Protein AF-A0A9P7Q502-F1 (afdb_monomer_lite)

Organism: NCBI:txid1294629

Radius of gyration: 31.99 Å; chains: 1; bounding box: 74×58×102 Å

pLDDT: mean 87.16, std 11.12, range [28.02, 97.69]

Sequence (499 aa):
MADTKPDGIRIARLQKIFWDFLQGRRSIKTEHEGNLFLESICAQESPSICVEKIIASPHGLENIQRGVRVNTSAHYISLHVIPFLSYVSHSDVKSLCEGTFLEKILFAVVEPSTLWKVMLQLYRHNGFINENSDATTFAWLCLEITLGSSQNLAAASSDIVASWDWLAFTKHPCQAIREIGHRIQKVIQIKSTGNSDLAGMNGPGGRHDNDFADYRQISVFPTSDEFASSQRSFYLTASEVHGSAPEDRSRCHLDNQFRLLREDMLSELREDVQNALGKKKSYRRVQRLGNIRPVGIESGDEKRSRACCLVADVGSGLEVLQNKNGGERKKYLMDNPRFLKHNSFGALYSGDEVIAFAYLFRDIDQIARYPFVQLQLTSEDGLSRVLEVFEQGTREVSFVLVDTPVFAYVPVLEQLKRIIELPLDTHLLNLALEKDITPNEEFVPSQDIQDVLDACKESIEESPSIQVGGSTYKLDEAQRDALVNALGSAVSLIQGPPG

Secondary structure (DSSP, 8-state):
-------HHHHHHHHHHHHHHHTTSS---SHHHHHHHHHHHHTSS-HHHHHHHHHHSTTHHHHHHHHHHS--SHHHIIIIIHHHHHHHTSHHHHHGGGGHHHHHHHHHHHSSTHHHHHHHHHHHTT--TTHHHHHHHHHHHHHHHHH--STTTHHHHHHHHHHHHHH-GGG-SSHHHHHHHHHHHHHHHHHHTT---HHHHHSSS-SSTT--SSGGGS-SSPPHHHHH--SPPP---HHHHHTS-HHHHHHHHHHHHHHHHHHHHHHHHHHHHHHHTTSS--SS---EEEEEEEEEEEEEETTEEEEEEEEEEEEES-HHHHTS-HHHHHHHHHH-TTTT-TTEEEEEEETTEEEEEEEEE--HHHHHHS--EEEEES-HHHHHHHHHHHHH--S-EEEEEE---HHHHHHHHHHHHH-SS-TTHHHHT---SSSS--GGGG----HHHHHHHHHHHH--SSS-EEEETTEEEE--HHHHHHHHHHHH-SS--------

Foldseek 3Di:
DDPDDPDVVVLVVLCVLQVCQLAVVDADPALVNLQSNLVSLLSDPDVQVSLVSLVPGPRSLVSLLCSLVNDQALVCCQPRVLSSLVSCLDPNNCVPPVNVSVVSSLLSNPPVVPNVVSLVVCLLVLNHPVRPSSLLSVLSSLLVLLVDPDPSSVVSVVVCVVCLVSNCQCVDPDLSSNQSNLLSVQSVVCVVVVNPDPCSSLAWTSRHPQTDNQLLSHDLDDALSRLPGPDDHDADDLVVLLPDDLVCSVVNVLSRVLSVLSVVLSVLQNVQLCVQVVVDPDPDHWQKFWQKAFDDWDQDDPVDGHAIWGKIATPDRVPVLPPDALVRQLVVCVVCCVVQPFQFKWFKDFVSGTLFIWGWHDDSNVCSNPNIIITRTSDPNSVVSVVVSNVVVPTMMMITGHPRPSVVRVVVSNVSSVDPDDPCSCPPSVPDPPDPDNQFPPDDADPVLVVVLVCLVPDPDQWDWDDDPPDIDTDHPLRSVQSSDVRSGSDDDDDDDDD

Structure (mmCIF, N/CA/C/O backbone):
data_AF-A0A9P7Q502-F1
#
_entry.id   AF-A0A9P7Q502-F1
#
loop_
_atom_site.group_PDB
_atom_site.id
_atom_site.type_symbol
_atom_site.label_atom_id
_atom_site.label_alt_id
_atom_site.label_comp_id
_atom_site.label_asym_id
_atom_site.label_entity_id
_atom_site.label_seq_id
_atom_site.pdbx_PDB_ins_code
_atom_site.Cartn_x
_atom_site.Cartn_y
_atom_site.Cartn_z
_atom_site.occupancy
_atom_site.B_iso_or_equiv
_atom_site.auth_seq_id
_atom_site.auth_comp_id
_atom_site.auth_asym_id
_atom_site.auth_atom_id
_atom_site.pdbx_PDB_model_num
ATOM 1 N N . MET A 1 1 ? 6.194 -20.754 -22.401 1.00 31.73 1 MET A N 1
ATOM 2 C CA . MET A 1 1 ? 7.066 -21.249 -23.491 1.00 31.73 1 MET A CA 1
ATOM 3 C C . MET A 1 1 ? 8.453 -21.448 -22.909 1.00 31.73 1 MET A C 1
ATOM 5 O O . MET A 1 1 ? 8.797 -20.714 -21.996 1.00 31.73 1 MET A O 1
ATOM 9 N N . ALA A 1 2 ? 9.161 -22.492 -23.338 1.00 28.02 2 ALA A N 1
ATOM 10 C CA . ALA A 1 2 ? 10.397 -22.960 -22.716 1.00 28.02 2 ALA A CA 1
ATOM 11 C C . ALA A 1 2 ? 11.464 -21.858 -22.626 1.00 28.02 2 ALA A C 1
ATOM 13 O O . ALA A 1 2 ? 11.830 -21.255 -23.630 1.00 28.02 2 ALA A O 1
ATOM 14 N N . ASP A 1 3 ? 11.942 -21.639 -21.406 1.00 33.53 3 ASP A N 1
ATOM 15 C CA . ASP A 1 3 ? 13.028 -20.739 -21.040 1.00 33.53 3 ASP A CA 1
ATOM 16 C C . ASP A 1 3 ? 14.354 -21.320 -21.562 1.00 33.53 3 ASP A C 1
ATOM 18 O O . ASP A 1 3 ? 15.022 -22.135 -20.918 1.00 33.53 3 ASP A O 1
ATOM 22 N N . THR A 1 4 ? 14.683 -21.018 -22.818 1.00 40.41 4 THR A N 1
ATOM 23 C CA . THR A 1 4 ? 15.958 -21.408 -23.421 1.00 40.41 4 THR A CA 1
ATOM 24 C C . THR A 1 4 ? 17.042 -20.480 -22.898 1.00 40.41 4 THR A C 1
ATOM 26 O O . THR A 1 4 ? 17.185 -19.360 -23.390 1.00 40.41 4 THR A O 1
ATOM 29 N N . LYS A 1 5 ? 17.836 -20.961 -21.933 1.00 44.50 5 LYS A N 1
ATOM 30 C CA . LYS A 1 5 ? 19.119 -20.337 -21.583 1.00 44.50 5 LYS A CA 1
ATOM 31 C C . LYS A 1 5 ? 19.885 -20.011 -22.875 1.00 44.50 5 LYS A C 1
ATOM 33 O O . LYS A 1 5 ? 20.051 -20.913 -23.702 1.00 44.50 5 LYS A O 1
ATOM 38 N N . PRO A 1 6 ? 20.332 -18.761 -23.078 1.00 52.41 6 PRO A N 1
ATOM 39 C CA . PRO A 1 6 ? 21.056 -18.408 -24.283 1.00 52.41 6 PRO A CA 1
ATOM 40 C C . PRO A 1 6 ? 22.346 -19.228 -24.380 1.00 52.41 6 PRO A C 1
ATOM 42 O O . PRO A 1 6 ? 23.104 -19.350 -23.421 1.00 52.41 6 PRO A O 1
ATOM 45 N N . ASP A 1 7 ? 22.567 -19.808 -25.557 1.00 68.75 7 ASP A N 1
ATOM 46 C CA . ASP A 1 7 ? 23.747 -20.594 -25.908 1.00 68.75 7 ASP A CA 1
ATOM 47 C C . ASP A 1 7 ? 25.029 -19.797 -25.587 1.00 68.75 7 ASP A C 1
ATOM 49 O O . ASP A 1 7 ? 25.171 -18.652 -26.028 1.00 68.75 7 ASP A O 1
ATOM 53 N N . GLY A 1 8 ? 25.964 -20.355 -24.809 1.00 75.81 8 GLY A N 1
ATOM 54 C CA . GLY A 1 8 ? 27.135 -19.618 -24.294 1.00 75.81 8 GLY A CA 1
ATOM 55 C C . GLY A 1 8 ? 28.005 -19.000 -25.399 1.00 75.81 8 GLY A C 1
ATOM 56 O O . GLY A 1 8 ? 28.643 -17.962 -25.211 1.00 75.81 8 GLY A O 1
ATOM 57 N N . ILE A 1 9 ? 27.950 -19.577 -26.603 1.00 82.44 9 ILE A N 1
ATOM 58 C CA . ILE A 1 9 ? 28.590 -19.052 -27.815 1.00 82.44 9 ILE A CA 1
ATOM 59 C C . ILE A 1 9 ? 27.945 -17.730 -28.265 1.00 82.44 9 ILE A C 1
ATOM 61 O O . ILE A 1 9 ? 28.647 -16.815 -28.705 1.00 82.44 9 ILE A O 1
ATOM 65 N N . ARG A 1 10 ? 26.616 -17.600 -28.163 1.00 87.31 10 ARG A N 1
ATOM 66 C CA . ARG A 1 10 ? 25.882 -16.371 -28.510 1.00 87.31 10 ARG A CA 1
ATOM 67 C C . ARG A 1 10 ? 26.218 -15.245 -27.538 1.00 87.31 10 ARG A C 1
ATOM 69 O O . ARG A 1 10 ? 26.483 -14.137 -27.992 1.00 87.31 10 ARG A O 1
ATOM 76 N N . ILE A 1 11 ? 26.283 -15.535 -26.240 1.00 86.88 11 ILE A N 1
ATOM 77 C CA . ILE A 1 11 ? 26.623 -14.542 -25.208 1.00 86.88 11 ILE A CA 1
ATOM 78 C C . ILE A 1 11 ? 28.037 -13.996 -25.437 1.00 86.88 11 ILE A C 1
ATOM 80 O O . ILE A 1 11 ? 28.222 -12.783 -25.509 1.00 86.88 11 ILE A O 1
ATOM 84 N N . ALA A 1 12 ? 29.022 -14.868 -25.675 1.00 88.50 12 ALA A N 1
ATOM 85 C CA . ALA A 1 12 ? 30.393 -14.442 -25.970 1.00 88.50 12 ALA A CA 1
ATOM 86 C C . ALA A 1 12 ? 30.482 -13.567 -27.240 1.00 88.50 12 ALA A C 1
ATOM 88 O O . ALA A 1 12 ? 31.236 -12.590 -27.288 1.00 88.50 12 ALA A O 1
ATOM 89 N N . ARG A 1 13 ? 29.685 -13.878 -28.274 1.00 92.19 13 ARG A N 1
ATOM 90 C CA . ARG A 1 13 ? 29.586 -13.049 -29.490 1.00 92.19 13 ARG A CA 1
ATOM 91 C C . ARG A 1 13 ? 28.978 -11.680 -29.195 1.00 92.19 13 ARG A C 1
ATOM 93 O O . ARG A 1 13 ? 29.534 -10.679 -29.643 1.00 92.19 13 ARG A O 1
ATOM 100 N N . LEU A 1 14 ? 27.883 -11.628 -28.440 1.00 93.06 14 LEU A N 1
ATOM 101 C CA . LEU A 1 14 ? 27.231 -10.378 -28.042 1.00 93.06 14 LEU A CA 1
ATOM 102 C C . LEU A 1 14 ? 28.147 -9.524 -27.162 1.00 93.06 14 LEU A C 1
ATOM 104 O O . LEU A 1 14 ? 28.244 -8.322 -27.377 1.00 93.06 14 LEU A O 1
ATOM 108 N N . GLN A 1 15 ? 28.923 -10.133 -26.267 1.00 93.44 15 GLN A N 1
ATOM 109 C CA . GLN A 1 15 ? 29.916 -9.419 -25.467 1.00 93.44 15 GLN A CA 1
ATOM 110 C C . GLN A 1 15 ? 31.007 -8.775 -26.334 1.00 93.44 15 GLN A C 1
ATOM 112 O O . GLN A 1 15 ? 31.379 -7.624 -26.109 1.00 93.44 15 GLN A O 1
ATOM 117 N N . LYS A 1 16 ? 31.498 -9.477 -27.364 1.00 94.00 16 LYS A N 1
ATOM 118 C CA . LYS A 1 16 ? 32.439 -8.888 -28.329 1.00 94.00 16 LYS A CA 1
ATOM 119 C C . LYS A 1 16 ? 31.808 -7.717 -29.089 1.00 94.00 16 LYS A C 1
ATOM 121 O O . LYS A 1 16 ? 32.448 -6.683 -29.247 1.00 94.00 16 LYS A O 1
ATOM 126 N N . ILE A 1 17 ? 30.562 -7.877 -29.538 1.00 94.25 17 ILE A N 1
ATOM 127 C CA . ILE A 1 17 ? 29.814 -6.837 -30.256 1.00 94.25 17 ILE A CA 1
ATOM 128 C C . ILE A 1 17 ? 29.640 -5.591 -29.380 1.00 94.25 17 ILE A C 1
ATOM 130 O O . ILE A 1 17 ? 29.911 -4.488 -29.850 1.00 94.25 17 ILE A O 1
ATOM 134 N N . PHE A 1 18 ? 29.273 -5.767 -28.110 1.00 95.56 18 PHE A N 1
ATOM 135 C CA . PHE A 1 18 ? 29.150 -4.685 -27.134 1.00 95.56 18 PHE A CA 1
ATOM 136 C C . PHE A 1 18 ? 30.443 -3.858 -27.048 1.00 95.56 18 PHE A C 1
ATOM 138 O O . PHE A 1 18 ? 30.418 -2.638 -27.218 1.00 95.56 18 PHE A O 1
ATOM 145 N N . TRP A 1 19 ? 31.596 -4.518 -26.889 1.00 95.19 19 TRP A N 1
ATOM 146 C CA . TRP A 1 19 ? 32.893 -3.835 -26.854 1.00 95.19 19 TRP A CA 1
ATOM 147 C C . TRP A 1 19 ? 33.268 -3.159 -28.174 1.00 95.19 19 TRP A C 1
ATOM 149 O O . TRP A 1 19 ? 33.820 -2.059 -28.149 1.00 95.19 19 TRP A O 1
ATOM 159 N N . ASP A 1 20 ? 32.962 -3.774 -29.319 1.00 95.38 20 ASP A N 1
ATOM 160 C CA . ASP A 1 20 ? 33.228 -3.175 -30.630 1.00 95.38 20 ASP A CA 1
ATOM 161 C C . ASP A 1 20 ? 32.465 -1.846 -30.807 1.00 95.38 20 ASP A C 1
ATOM 163 O O . ASP A 1 20 ? 33.023 -0.894 -31.356 1.00 95.38 20 ASP A O 1
ATOM 167 N N . PHE A 1 21 ? 31.226 -1.744 -30.310 1.00 95.50 21 PHE A N 1
ATOM 168 C CA . PHE A 1 21 ? 30.471 -0.484 -30.304 1.00 95.50 21 PHE A CA 1
ATOM 169 C C . PHE A 1 21 ? 31.040 0.536 -29.309 1.00 95.50 21 PHE A C 1
ATOM 171 O O . PHE A 1 21 ? 31.227 1.698 -29.673 1.00 95.50 21 PHE A O 1
ATOM 178 N N . LEU A 1 22 ? 31.375 0.125 -28.080 1.00 94.75 22 LEU A N 1
ATOM 179 C CA . LEU A 1 22 ? 31.943 1.038 -27.075 1.00 94.75 22 LEU A CA 1
ATOM 180 C C . LEU A 1 22 ? 33.316 1.599 -27.470 1.00 94.75 22 LEU A C 1
ATOM 182 O O . LEU A 1 22 ? 33.672 2.703 -27.064 1.00 94.75 22 LEU A O 1
ATOM 186 N N . GLN A 1 23 ? 34.095 0.861 -28.255 1.00 94.19 23 GLN A N 1
ATOM 187 C CA . GLN A 1 23 ? 35.401 1.305 -28.753 1.00 94.19 23 GLN A CA 1
ATOM 188 C C . GLN A 1 23 ? 35.310 2.062 -30.087 1.00 94.19 23 GLN A C 1
ATOM 190 O O . GLN A 1 23 ? 36.342 2.423 -30.645 1.00 94.19 23 GLN A O 1
ATOM 195 N N . GLY A 1 24 ? 34.103 2.262 -30.631 1.00 91.06 24 GLY A N 1
ATOM 196 C CA . GLY A 1 24 ? 33.899 2.944 -31.913 1.00 91.06 24 GLY A CA 1
ATOM 197 C C . GLY A 1 24 ? 34.338 2.138 -33.142 1.00 91.06 24 GLY A C 1
ATOM 198 O O . GLY A 1 24 ? 34.412 2.682 -34.240 1.00 91.06 24 GLY A O 1
ATOM 199 N N . ARG A 1 25 ? 34.615 0.832 -32.998 1.00 93.12 25 ARG A N 1
ATOM 200 C CA . ARG A 1 25 ? 34.918 -0.068 -34.131 1.00 93.12 25 ARG A CA 1
ATOM 201 C C . ARG A 1 25 ? 33.677 -0.364 -34.970 1.00 93.12 25 ARG A C 1
ATOM 203 O O . ARG A 1 25 ? 33.791 -0.717 -36.141 1.00 93.12 25 ARG A O 1
ATOM 210 N N . ARG A 1 26 ? 32.498 -0.244 -34.357 1.00 92.19 26 ARG A N 1
ATOM 211 C CA . ARG A 1 26 ? 31.181 -0.305 -34.997 1.00 92.19 26 ARG A CA 1
ATOM 212 C C . ARG A 1 26 ? 30.388 0.956 -34.672 1.00 92.19 26 ARG A C 1
ATOM 214 O O . ARG A 1 26 ? 30.562 1.550 -33.613 1.00 92.19 26 ARG A O 1
ATOM 221 N N . SER A 1 27 ? 29.495 1.330 -35.580 1.00 91.88 27 SER A N 1
ATOM 222 C CA . SER A 1 27 ? 28.625 2.502 -35.460 1.00 91.88 27 SER A CA 1
ATOM 223 C C . SER A 1 27 ? 27.224 2.139 -35.923 1.00 91.88 27 SER A C 1
ATOM 225 O O . SER A 1 27 ? 27.098 1.447 -36.928 1.00 91.88 27 SER A O 1
ATOM 227 N N . ILE A 1 28 ? 26.188 2.644 -35.265 1.00 93.38 28 ILE A N 1
ATOM 228 C CA . ILE A 1 28 ? 24.804 2.357 -35.654 1.00 93.38 28 ILE A CA 1
ATOM 229 C C . ILE A 1 28 ? 24.420 3.212 -36.868 1.00 93.38 28 ILE A C 1
ATOM 231 O O . ILE A 1 28 ? 24.237 4.425 -36.742 1.00 93.38 28 ILE A O 1
ATOM 235 N N . LYS A 1 29 ? 24.316 2.582 -38.042 1.00 90.44 29 LYS A N 1
ATOM 236 C CA . LYS A 1 29 ? 23.849 3.190 -39.303 1.00 90.44 29 LYS A CA 1
ATOM 237 C C . LYS A 1 29 ? 22.576 2.536 -39.834 1.00 90.44 29 LYS A C 1
ATOM 239 O O . LYS A 1 29 ? 21.867 3.143 -40.630 1.00 90.44 29 LYS A O 1
ATOM 244 N N . THR A 1 30 ? 22.303 1.305 -39.416 1.00 92.94 30 THR A N 1
ATOM 245 C CA . THR A 1 30 ? 21.163 0.500 -39.865 1.00 92.94 30 THR A CA 1
ATOM 246 C C . THR A 1 30 ? 20.341 -0.005 -38.686 1.00 92.94 30 THR A C 1
ATOM 248 O O . THR A 1 30 ? 20.851 -0.126 -37.572 1.00 92.94 30 THR A O 1
ATOM 251 N N . GLU A 1 31 ? 19.076 -0.351 -38.938 1.00 92.06 31 GLU A N 1
ATOM 252 C CA . GLU A 1 31 ? 18.196 -0.964 -37.934 1.00 92.06 31 GLU A CA 1
ATOM 253 C C . GLU A 1 31 ? 18.819 -2.227 -37.327 1.00 92.06 31 GLU A C 1
ATOM 255 O O . GLU A 1 31 ? 18.836 -2.395 -36.112 1.00 92.06 31 GLU A O 1
ATOM 260 N N . HIS A 1 32 ? 19.426 -3.073 -38.166 1.00 93.75 32 HIS A N 1
ATOM 261 C CA . HIS A 1 32 ? 20.086 -4.296 -37.719 1.00 93.75 32 HIS A CA 1
ATOM 262 C C . HIS A 1 32 ? 21.216 -4.027 -36.713 1.00 93.75 32 HIS A C 1
ATOM 264 O O . HIS A 1 32 ? 21.339 -4.747 -35.726 1.00 93.75 32 HIS A O 1
ATOM 270 N N . GLU A 1 33 ? 22.031 -2.990 -36.929 1.00 93.56 33 GLU A N 1
ATOM 271 C CA . GLU A 1 33 ? 23.093 -2.608 -35.990 1.00 93.56 33 GLU A CA 1
ATOM 272 C C . GLU A 1 33 ? 22.536 -2.047 -34.679 1.00 93.56 33 GLU A C 1
ATOM 274 O O . GLU A 1 33 ? 23.110 -2.314 -33.623 1.00 93.56 33 GLU A O 1
ATOM 279 N N . GLY A 1 34 ? 21.422 -1.308 -34.736 1.00 92.50 34 GLY A N 1
ATOM 280 C CA . GLY A 1 34 ? 20.709 -0.833 -33.549 1.00 92.50 34 GLY A CA 1
ATOM 281 C C . GLY A 1 34 ? 20.194 -1.992 -32.697 1.00 92.50 34 GLY A C 1
ATOM 282 O O . GLY A 1 34 ? 20.485 -2.043 -31.501 1.00 92.50 34 GLY A O 1
ATOM 283 N N . ASN A 1 35 ? 19.548 -2.972 -33.337 1.00 94.31 35 ASN A N 1
ATOM 284 C CA . ASN A 1 35 ? 19.077 -4.204 -32.697 1.00 94.31 35 ASN A CA 1
ATOM 285 C C . ASN A 1 35 ? 20.221 -4.945 -32.015 1.00 94.31 35 ASN A C 1
ATOM 287 O O . ASN A 1 35 ? 20.147 -5.249 -30.827 1.00 94.31 35 ASN A O 1
ATOM 291 N N . LEU A 1 36 ? 21.304 -5.192 -32.759 1.00 94.75 36 LEU A N 1
ATOM 292 C CA . LEU A 1 36 ? 22.464 -5.921 -32.253 1.00 94.75 36 LEU A CA 1
ATOM 293 C C . LEU A 1 36 ? 23.104 -5.214 -31.057 1.00 94.75 36 LEU A C 1
ATOM 295 O O . LEU A 1 36 ? 23.565 -5.879 -30.130 1.00 94.75 36 LEU A O 1
ATOM 299 N N . PHE A 1 37 ? 23.154 -3.880 -31.075 1.00 96.44 37 PHE A N 1
ATOM 300 C CA . PHE A 1 37 ? 23.699 -3.105 -29.969 1.00 96.44 37 PHE A CA 1
ATOM 301 C C . PHE A 1 37 ? 22.822 -3.213 -28.717 1.00 96.44 37 PHE A C 1
ATOM 303 O O . PHE A 1 37 ? 23.336 -3.600 -27.666 1.00 96.44 37 PHE A O 1
ATOM 310 N N . LEU A 1 38 ? 21.514 -2.952 -28.822 1.00 96.38 38 LEU A N 1
ATOM 311 C CA . LEU A 1 38 ? 20.588 -3.045 -27.684 1.00 96.38 38 LEU A CA 1
ATOM 312 C C . LEU A 1 38 ? 20.510 -4.475 -27.124 1.00 96.38 38 LEU A C 1
ATOM 314 O O . LEU A 1 38 ? 20.549 -4.666 -25.908 1.00 96.38 38 LEU A O 1
ATOM 318 N N . GLU A 1 39 ? 20.503 -5.488 -27.992 1.00 95.56 39 GLU A N 1
ATOM 319 C CA . GLU A 1 39 ? 20.570 -6.896 -27.589 1.00 95.56 39 GLU A CA 1
ATOM 320 C C . GLU A 1 39 ? 21.886 -7.209 -26.861 1.00 95.56 39 GLU A C 1
ATOM 322 O O . GLU A 1 39 ? 21.887 -7.893 -25.838 1.00 95.56 39 GLU A O 1
ATOM 327 N N . SER A 1 40 ? 23.015 -6.672 -27.339 1.00 95.81 40 SER A N 1
ATOM 328 C CA . SER A 1 40 ? 24.318 -6.888 -26.700 1.00 95.81 40 SER A CA 1
ATOM 329 C C . SER A 1 40 ? 24.425 -6.287 -25.297 1.00 95.81 40 SER A C 1
ATOM 331 O O . SER A 1 40 ? 25.139 -6.844 -24.460 1.00 95.81 40 SER A O 1
ATOM 333 N N . ILE A 1 41 ? 23.697 -5.193 -25.033 1.00 95.69 41 ILE A N 1
ATOM 334 C CA . ILE A 1 41 ? 23.554 -4.593 -23.700 1.00 95.69 41 ILE A CA 1
ATOM 335 C C . ILE A 1 41 ? 22.757 -5.533 -22.796 1.00 95.69 41 ILE A C 1
ATOM 337 O O . ILE A 1 41 ? 23.238 -5.898 -21.727 1.00 95.69 41 ILE A O 1
ATOM 341 N N . CYS A 1 42 ? 21.577 -5.967 -23.249 1.00 94.50 42 CYS A N 1
ATOM 342 C CA . CYS A 1 42 ? 20.679 -6.818 -22.461 1.00 94.50 42 CYS A CA 1
ATOM 343 C C . CYS A 1 42 ? 21.263 -8.214 -22.180 1.00 94.50 42 CYS A C 1
ATOM 345 O O . CYS A 1 42 ? 20.814 -8.902 -21.270 1.00 94.50 42 CYS A O 1
ATOM 347 N N . ALA A 1 43 ? 22.259 -8.641 -22.962 1.00 93.94 43 ALA A N 1
ATOM 348 C CA . ALA A 1 43 ? 22.976 -9.896 -22.763 1.00 93.94 43 ALA A CA 1
ATOM 349 C C . ALA A 1 43 ? 24.114 -9.818 -21.728 1.00 93.94 43 ALA A C 1
ATOM 351 O O . ALA A 1 43 ? 24.734 -10.845 -21.446 1.00 93.94 43 ALA A O 1
ATOM 352 N N . GLN A 1 44 ? 24.444 -8.634 -21.197 1.00 92.62 44 GLN A N 1
ATOM 353 C CA . GLN A 1 44 ? 25.430 -8.527 -20.120 1.00 92.62 44 GLN A CA 1
ATOM 354 C C . GLN A 1 44 ? 24.827 -9.047 -18.803 1.00 92.62 44 GLN A C 1
ATOM 356 O O . GLN A 1 44 ? 23.661 -8.820 -18.509 1.00 92.62 44 GLN A O 1
ATOM 361 N N . GLU A 1 45 ? 25.625 -9.748 -17.994 1.00 88.81 45 GLU A N 1
ATOM 362 C CA . GLU A 1 45 ? 25.128 -10.360 -16.749 1.00 88.81 45 GLU A CA 1
ATOM 363 C C . GLU A 1 45 ? 24.820 -9.331 -15.653 1.00 88.81 45 GLU A C 1
ATOM 365 O O . GLU A 1 45 ? 23.915 -9.529 -14.850 1.00 88.81 45 GLU A O 1
ATOM 370 N N . SER A 1 46 ? 25.584 -8.235 -15.605 1.00 92.75 46 SER A N 1
ATOM 371 C CA . SER A 1 46 ? 25.458 -7.198 -14.579 1.00 92.75 46 SER A CA 1
ATOM 372 C C . SER A 1 46 ? 25.019 -5.869 -15.207 1.00 92.75 46 SER A C 1
ATOM 374 O O . SER A 1 46 ? 25.831 -5.222 -15.886 1.00 92.75 46 SER A O 1
ATOM 376 N N . PRO A 1 47 ? 23.766 -5.426 -14.963 1.00 93.75 47 PRO A N 1
ATOM 377 C CA . PRO A 1 47 ? 23.259 -4.137 -15.433 1.00 93.75 47 PRO A CA 1
ATOM 378 C C . PRO A 1 47 ? 24.089 -2.944 -14.964 1.00 93.75 47 PRO A C 1
ATOM 380 O O . PRO A 1 47 ? 24.407 -2.069 -15.767 1.00 93.75 47 PRO A O 1
ATOM 383 N N . SER A 1 48 ? 24.511 -2.934 -13.698 1.00 93.88 48 SER A N 1
ATOM 384 C CA . SER A 1 48 ? 25.303 -1.844 -13.119 1.00 93.88 48 SER A CA 1
ATOM 385 C C . SER A 1 48 ? 26.668 -1.698 -13.801 1.00 93.88 48 SER A C 1
ATOM 387 O O . SER A 1 48 ? 26.989 -0.631 -14.328 1.00 93.88 48 SER A O 1
ATOM 389 N N . ILE A 1 49 ? 27.433 -2.789 -13.902 1.00 93.94 49 ILE A N 1
ATOM 390 C CA . ILE A 1 49 ? 28.741 -2.791 -14.578 1.00 93.94 49 ILE A CA 1
ATOM 391 C C . ILE A 1 49 ? 28.587 -2.442 -16.066 1.00 93.94 49 ILE A C 1
ATOM 393 O O . ILE A 1 49 ? 29.445 -1.779 -16.654 1.00 93.94 49 ILE A O 1
ATOM 397 N N . CYS A 1 50 ? 27.511 -2.903 -16.708 1.00 95.44 50 CYS A N 1
ATOM 398 C CA . CYS A 1 50 ? 27.226 -2.582 -18.102 1.00 95.44 50 CYS A CA 1
ATOM 399 C C . CYS A 1 50 ? 27.015 -1.073 -18.303 1.00 95.44 50 CYS A C 1
ATOM 401 O O . CYS A 1 50 ? 27.658 -0.481 -19.173 1.00 95.44 50 CYS A O 1
ATOM 403 N N . VAL A 1 51 ? 26.178 -0.444 -17.473 1.00 95.62 51 VAL A N 1
ATOM 404 C CA . VAL A 1 51 ? 25.901 1.000 -17.530 1.00 95.62 51 VAL A CA 1
ATOM 405 C C . VAL A 1 51 ? 27.155 1.825 -17.243 1.00 95.62 51 VAL A C 1
ATOM 407 O O . VAL A 1 51 ? 27.426 2.785 -17.965 1.00 95.62 51 VAL A O 1
ATOM 410 N N . GLU A 1 52 ? 27.972 1.427 -16.269 1.00 94.88 52 GLU A N 1
ATOM 411 C CA . GLU A 1 52 ? 29.251 2.089 -15.989 1.00 94.88 52 GLU A CA 1
ATOM 412 C C . GLU A 1 52 ? 30.185 2.065 -17.209 1.00 94.88 52 GLU A C 1
ATOM 414 O O . GLU A 1 52 ? 30.722 3.101 -17.603 1.00 94.88 52 GLU A O 1
ATOM 419 N N . LYS A 1 53 ? 30.315 0.913 -17.882 1.00 95.88 53 LYS A N 1
ATOM 420 C CA . LYS A 1 53 ? 31.121 0.784 -19.112 1.00 95.88 53 LYS A CA 1
ATOM 421 C C . LYS A 1 53 ? 30.595 1.646 -20.257 1.00 95.88 53 LYS A C 1
ATOM 423 O O . LYS A 1 53 ? 31.389 2.198 -21.018 1.00 95.88 53 LYS A O 1
ATOM 428 N N . ILE A 1 54 ? 29.274 1.754 -20.394 1.00 96.44 54 ILE A N 1
ATOM 429 C CA . ILE A 1 54 ? 28.635 2.612 -21.398 1.00 96.44 54 ILE A CA 1
ATOM 430 C C . ILE A 1 54 ? 28.983 4.078 -21.132 1.00 96.44 54 ILE A C 1
ATOM 432 O O . ILE A 1 54 ? 29.372 4.784 -22.057 1.00 96.44 54 ILE A O 1
ATOM 436 N N . ILE A 1 55 ? 28.873 4.532 -19.884 1.00 95.38 55 ILE A N 1
ATOM 437 C CA . ILE A 1 55 ? 29.121 5.932 -19.514 1.00 95.38 55 ILE A CA 1
ATOM 438 C C . ILE A 1 55 ? 30.610 6.281 -19.579 1.00 95.38 55 ILE A C 1
ATOM 440 O O . ILE A 1 55 ? 30.956 7.396 -19.965 1.00 95.38 55 ILE A O 1
ATOM 444 N N . ALA A 1 56 ? 31.492 5.339 -19.243 1.00 94.56 56 ALA A N 1
ATOM 445 C CA . ALA A 1 56 ? 32.938 5.514 -19.355 1.00 94.56 56 ALA A CA 1
ATOM 446 C C . ALA A 1 56 ? 33.429 5.568 -20.816 1.00 94.56 56 ALA A C 1
ATOM 448 O O . ALA A 1 56 ? 34.532 6.046 -21.081 1.00 94.56 56 ALA A O 1
ATOM 449 N N . SER A 1 57 ? 32.635 5.072 -21.771 1.00 95.62 57 SER A N 1
ATOM 450 C CA . SER A 1 57 ? 32.967 5.096 -23.195 1.00 95.62 57 SER A CA 1
ATOM 451 C C . SER A 1 57 ? 32.572 6.429 -23.849 1.00 95.62 57 SER A C 1
ATOM 453 O O . SER A 1 57 ? 31.439 6.881 -23.678 1.00 95.62 57 SER A O 1
ATOM 455 N N . PRO A 1 58 ? 33.430 7.011 -24.711 1.00 92.88 58 PRO A N 1
ATOM 456 C CA . PRO A 1 58 ? 33.081 8.213 -25.471 1.00 92.88 58 PRO A CA 1
ATOM 457 C C . PRO A 1 58 ? 31.941 7.984 -26.478 1.00 92.88 58 PRO A C 1
ATOM 459 O O . PRO A 1 58 ? 31.267 8.935 -26.858 1.00 92.88 58 PRO A O 1
ATOM 462 N N . HIS A 1 59 ? 31.704 6.736 -26.899 1.00 95.12 59 HIS A N 1
ATOM 463 C CA . HIS A 1 59 ? 30.685 6.376 -27.892 1.00 95.12 59 HIS A CA 1
ATOM 464 C C . HIS A 1 59 ? 29.433 5.738 -27.275 1.00 95.12 59 HIS A C 1
ATOM 466 O O . HIS A 1 59 ? 28.461 5.490 -27.987 1.00 95.12 59 HIS A O 1
ATOM 472 N N . GLY A 1 60 ? 29.432 5.436 -25.973 1.00 94.31 60 GLY A N 1
ATOM 473 C CA . GLY A 1 60 ? 28.358 4.670 -25.338 1.00 94.31 60 GLY A CA 1
ATOM 474 C C . GLY A 1 60 ? 27.006 5.383 -25.378 1.00 94.31 60 GLY A C 1
ATOM 475 O O . GLY A 1 60 ? 26.042 4.839 -25.917 1.00 94.31 60 GLY A O 1
ATOM 476 N N . LEU A 1 61 ? 26.943 6.619 -24.870 1.00 95.19 61 LEU A N 1
ATOM 477 C CA . LEU A 1 61 ? 25.702 7.409 -24.851 1.00 95.19 61 LEU A CA 1
ATOM 478 C C . LEU A 1 61 ? 25.212 7.767 -26.262 1.00 95.19 61 LEU A C 1
ATOM 480 O O . LEU A 1 61 ? 24.014 7.695 -26.524 1.00 95.19 61 LEU A O 1
ATOM 484 N N . GLU A 1 62 ? 26.125 8.092 -27.184 1.00 95.19 62 GLU A N 1
ATOM 485 C CA . GLU A 1 62 ? 25.798 8.365 -28.593 1.00 95.19 62 GLU A CA 1
ATOM 486 C C . GLU A 1 62 ? 25.178 7.133 -29.275 1.00 95.19 62 GLU A C 1
ATOM 488 O O . GLU A 1 62 ? 24.185 7.246 -30.001 1.00 95.19 62 GLU A O 1
ATOM 493 N N . ASN A 1 63 ? 25.723 5.940 -29.015 1.00 95.88 63 ASN A N 1
ATOM 494 C CA . ASN A 1 63 ? 25.178 4.691 -29.540 1.00 95.88 63 ASN A CA 1
ATOM 495 C C . ASN A 1 63 ? 23.826 4.339 -28.907 1.00 95.88 63 ASN A C 1
ATOM 497 O O . ASN A 1 63 ? 22.954 3.857 -29.623 1.00 95.88 63 ASN A O 1
ATOM 501 N N . ILE A 1 64 ? 23.586 4.621 -27.621 1.00 96.25 64 ILE A N 1
ATOM 502 C CA . ILE A 1 64 ? 22.236 4.475 -27.039 1.00 96.25 64 ILE A CA 1
ATOM 503 C C . ILE A 1 64 ? 21.261 5.390 -27.763 1.00 96.25 64 ILE A C 1
ATOM 505 O O . ILE A 1 64 ? 20.263 4.911 -28.296 1.00 96.25 64 ILE A O 1
ATOM 509 N N . GLN A 1 65 ? 21.597 6.678 -27.849 1.00 95.19 65 GLN A N 1
ATOM 510 C CA . GLN A 1 65 ? 20.814 7.691 -28.552 1.00 95.19 65 GLN A CA 1
ATOM 511 C C . GLN A 1 65 ? 20.401 7.225 -29.956 1.00 95.19 65 GLN A C 1
ATOM 513 O O . GLN A 1 65 ? 19.235 7.315 -30.337 1.00 95.19 65 GLN A O 1
ATOM 518 N N . ARG A 1 66 ? 21.359 6.733 -30.750 1.00 94.62 66 ARG A N 1
ATOM 519 C CA . ARG A 1 66 ? 21.096 6.251 -32.114 1.00 94.62 66 ARG A CA 1
ATOM 520 C C . ARG A 1 66 ? 20.327 4.935 -32.126 1.00 94.62 66 ARG A C 1
ATOM 522 O O . ARG A 1 66 ? 19.393 4.798 -32.909 1.00 94.62 66 ARG A O 1
ATOM 529 N N . GLY A 1 67 ? 20.696 3.993 -31.264 1.00 95.50 67 GLY A N 1
ATOM 530 C CA . GLY A 1 67 ? 20.108 2.659 -31.200 1.00 95.50 67 GLY A CA 1
ATOM 531 C C . GLY A 1 67 ? 18.623 2.688 -30.871 1.00 95.50 67 GLY A C 1
ATOM 532 O O . GLY A 1 67 ? 17.840 2.017 -31.535 1.00 95.50 67 GLY A O 1
ATOM 533 N N . VAL A 1 68 ? 18.201 3.521 -29.919 1.00 95.69 68 VAL A N 1
ATOM 534 C CA . VAL A 1 68 ? 16.779 3.617 -29.550 1.00 95.69 68 VAL A CA 1
ATOM 535 C C . VAL A 1 68 ? 15.933 4.369 -30.586 1.00 95.69 68 VAL A C 1
ATOM 537 O O . VAL A 1 68 ? 14.713 4.255 -30.574 1.00 95.69 68 VAL A O 1
ATOM 540 N N . ARG A 1 69 ? 16.561 5.117 -31.507 1.00 94.44 69 ARG A N 1
ATOM 541 C CA . ARG A 1 69 ? 15.878 5.966 -32.504 1.00 94.44 69 ARG A CA 1
ATOM 542 C C . ARG A 1 69 ? 15.983 5.496 -33.947 1.00 94.44 69 ARG A C 1
ATOM 544 O O . ARG A 1 69 ? 15.400 6.136 -34.819 1.00 94.44 69 ARG A O 1
ATOM 551 N N . VAL A 1 70 ? 16.721 4.425 -34.224 1.00 94.56 70 VAL A N 1
ATOM 552 C CA . VAL A 1 70 ? 16.923 3.947 -35.600 1.00 94.56 70 VAL A CA 1
ATOM 553 C C . VAL A 1 70 ? 15.604 3.551 -36.277 1.00 94.56 70 VAL A C 1
ATOM 555 O O . VAL A 1 70 ? 15.485 3.662 -37.494 1.00 94.56 70 VAL A O 1
ATOM 558 N N . ASN A 1 71 ? 14.605 3.141 -35.491 1.00 93.50 71 ASN A N 1
ATOM 559 C CA . ASN A 1 71 ? 13.259 2.825 -35.947 1.00 93.50 71 ASN A CA 1
ATOM 560 C C . ASN A 1 71 ? 12.251 3.167 -34.829 1.00 93.50 71 ASN A C 1
ATOM 562 O O . ASN A 1 71 ? 12.429 2.786 -33.675 1.00 93.50 71 ASN A O 1
ATOM 566 N N . THR A 1 72 ? 11.203 3.921 -35.166 1.00 93.38 72 THR A N 1
ATOM 567 C CA . THR A 1 72 ? 10.162 4.392 -34.231 1.00 93.38 72 THR A CA 1
ATOM 568 C C . THR A 1 72 ? 8.851 3.608 -34.340 1.00 93.38 72 THR A C 1
ATOM 570 O O . THR A 1 72 ? 7.826 4.026 -33.809 1.00 93.38 72 THR A O 1
ATOM 573 N N . SER A 1 73 ? 8.840 2.481 -35.051 1.00 93.88 73 SER A N 1
ATOM 574 C CA . SER A 1 73 ? 7.670 1.607 -35.124 1.00 93.88 73 SER A CA 1
ATOM 575 C C . SER A 1 73 ? 7.362 0.979 -33.763 1.00 93.88 73 SER A C 1
ATOM 577 O O . SER A 1 73 ? 8.265 0.679 -32.979 1.00 93.88 73 SER A O 1
ATOM 579 N N . ALA A 1 74 ? 6.077 0.708 -33.519 1.00 93.00 74 ALA A N 1
ATOM 580 C CA . ALA A 1 74 ? 5.622 -0.027 -32.340 1.00 93.00 74 ALA A CA 1
ATOM 581 C C . ALA A 1 74 ? 6.382 -1.351 -32.155 1.00 93.00 74 ALA A C 1
ATOM 583 O O . ALA A 1 74 ? 6.790 -1.690 -31.048 1.00 93.00 74 ALA A O 1
ATOM 584 N N . HIS A 1 75 ? 6.635 -2.061 -33.261 1.00 94.06 75 HIS A N 1
ATOM 585 C CA . HIS A 1 75 ? 7.336 -3.339 -33.245 1.00 94.06 75 HIS A CA 1
ATOM 586 C C . HIS A 1 75 ? 8.770 -3.225 -32.735 1.00 94.06 75 HIS A C 1
ATOM 588 O O . HIS A 1 75 ? 9.157 -3.961 -31.831 1.00 94.06 75 HIS A O 1
ATOM 594 N N . TYR A 1 76 ? 9.536 -2.271 -33.264 1.00 94.81 76 TYR A N 1
ATOM 595 C CA . TYR A 1 76 ? 10.909 -2.045 -32.825 1.00 94.81 76 TYR A CA 1
ATOM 596 C C . TYR A 1 76 ? 10.974 -1.612 -31.356 1.00 94.81 76 TYR A C 1
ATOM 598 O O . TYR A 1 76 ? 11.796 -2.110 -30.584 1.00 94.81 76 TYR A O 1
ATOM 606 N N . ILE A 1 77 ? 10.082 -0.704 -30.951 1.00 95.62 77 ILE A N 1
ATOM 607 C CA . ILE A 1 77 ? 10.050 -0.179 -29.585 1.00 95.62 77 ILE A CA 1
ATOM 608 C C . ILE A 1 77 ? 9.743 -1.301 -28.589 1.00 95.62 77 ILE A C 1
ATOM 610 O O . ILE A 1 77 ? 10.518 -1.493 -27.654 1.00 95.62 77 ILE A O 1
ATOM 614 N N . SER A 1 78 ? 8.687 -2.083 -28.814 1.00 94.31 78 SER A N 1
ATOM 615 C CA . SER A 1 78 ? 8.325 -3.205 -27.938 1.00 94.31 78 SER A CA 1
ATOM 616 C C . SER A 1 78 ? 9.372 -4.322 -27.916 1.00 94.31 78 SER A C 1
ATOM 618 O O . SER A 1 78 ? 9.579 -4.934 -26.873 1.00 94.31 78 SER A O 1
ATOM 620 N N . LEU A 1 79 ? 10.047 -4.607 -29.035 1.00 94.00 79 LEU A N 1
ATOM 621 C CA . LEU A 1 79 ? 10.980 -5.737 -29.119 1.00 94.00 79 LEU A CA 1
ATOM 622 C C . LEU A 1 79 ? 12.410 -5.405 -28.666 1.00 94.00 79 LEU A C 1
ATOM 624 O O . LEU A 1 79 ? 13.131 -6.303 -28.234 1.00 94.00 79 LEU A O 1
ATOM 628 N N . HIS A 1 80 ? 12.843 -4.145 -28.771 1.00 95.31 80 HIS A N 1
ATOM 629 C CA . HIS A 1 80 ? 14.242 -3.768 -28.528 1.00 95.31 80 HIS A CA 1
ATOM 630 C C . HIS A 1 80 ? 14.408 -2.632 -27.518 1.00 95.31 80 HIS A C 1
ATOM 632 O O . HIS A 1 80 ? 15.259 -2.726 -26.632 1.00 95.31 80 HIS A O 1
ATOM 638 N N . VAL A 1 81 ? 13.598 -1.573 -27.606 1.00 96.56 81 VAL A N 1
ATOM 639 C CA . VAL A 1 81 ? 13.727 -0.411 -26.708 1.00 96.56 81 VAL A CA 1
ATOM 640 C C . VAL A 1 81 ? 13.167 -0.718 -25.321 1.00 96.56 81 VAL A C 1
ATOM 642 O O . VAL A 1 81 ? 13.827 -0.436 -24.324 1.00 96.56 81 VAL A O 1
ATOM 645 N N . ILE A 1 82 ? 11.983 -1.326 -25.241 1.00 96.50 82 ILE A N 1
ATOM 646 C CA . ILE A 1 82 ? 11.350 -1.705 -23.974 1.00 96.50 82 ILE A CA 1
ATOM 647 C C . ILE A 1 82 ? 12.205 -2.727 -23.204 1.00 96.50 82 ILE A C 1
ATOM 649 O O . ILE A 1 82 ? 12.479 -2.470 -22.033 1.00 96.50 82 ILE A O 1
ATOM 653 N N . PRO A 1 83 ? 12.726 -3.815 -23.808 1.00 96.25 83 PRO A N 1
ATOM 654 C CA . PRO A 1 83 ? 13.632 -4.720 -23.101 1.00 96.25 83 PRO A CA 1
ATOM 655 C C . PRO A 1 83 ? 14.907 -4.039 -22.604 1.00 96.25 83 PRO A C 1
ATOM 657 O O . PRO A 1 83 ? 15.339 -4.309 -21.487 1.00 96.25 83 PRO A O 1
ATOM 660 N N . PHE A 1 84 ? 15.472 -3.105 -23.376 1.00 97.31 84 PHE A N 1
ATOM 661 C CA . PHE A 1 84 ? 16.594 -2.287 -22.915 1.00 97.31 84 PHE A CA 1
ATOM 662 C C . PHE A 1 84 ? 16.220 -1.434 -21.693 1.00 97.31 84 PHE A C 1
ATOM 664 O O . PHE A 1 84 ? 16.957 -1.430 -20.708 1.00 97.31 84 PHE A O 1
ATOM 671 N N . LEU A 1 85 ? 15.069 -0.755 -21.719 1.00 97.31 85 LEU A N 1
ATOM 672 C CA . LEU A 1 85 ? 14.572 0.027 -20.583 1.00 97.31 85 LEU A CA 1
ATOM 673 C C . LEU A 1 85 ? 14.322 -0.852 -19.351 1.00 97.31 85 LEU A C 1
ATOM 675 O O . LEU A 1 85 ? 14.723 -0.491 -18.249 1.00 97.31 85 LEU A O 1
ATOM 679 N N . SER A 1 86 ? 13.738 -2.034 -19.546 1.00 95.69 86 SER A N 1
ATOM 680 C CA . SER A 1 86 ? 13.532 -3.023 -18.485 1.00 95.69 86 SER A CA 1
ATOM 681 C C . SER A 1 86 ? 14.846 -3.585 -17.935 1.00 95.69 86 SER A C 1
ATOM 683 O O . SER A 1 86 ? 14.904 -3.985 -16.776 1.00 95.69 86 SER A O 1
ATOM 685 N N . TYR A 1 87 ? 15.904 -3.647 -18.744 1.00 95.94 87 TYR A N 1
ATOM 686 C CA . TYR A 1 87 ? 17.227 -4.075 -18.296 1.00 95.94 87 TYR A CA 1
ATOM 687 C C . TYR A 1 87 ? 17.891 -3.002 -17.420 1.00 95.94 87 TYR A C 1
ATOM 689 O O . TYR A 1 87 ? 18.452 -3.311 -16.367 1.00 95.94 87 TYR A O 1
ATOM 697 N N . VAL A 1 88 ? 17.790 -1.724 -17.808 1.00 95.69 88 VAL A N 1
ATOM 698 C CA . VAL A 1 88 ? 18.352 -0.610 -17.020 1.00 95.69 88 VAL A CA 1
ATOM 699 C C . VAL A 1 88 ? 17.491 -0.217 -15.816 1.00 95.69 88 VAL A C 1
ATOM 701 O O . VAL A 1 88 ? 17.985 0.491 -14.942 1.00 95.69 88 VAL A O 1
ATOM 704 N N . SER A 1 89 ? 16.248 -0.704 -15.718 1.00 94.50 89 SER A N 1
ATOM 705 C CA . SER A 1 89 ? 15.381 -0.489 -14.550 1.00 94.50 89 SER A CA 1
ATOM 706 C C . SER A 1 89 ? 15.776 -1.294 -13.311 1.00 94.50 89 SER A C 1
ATOM 708 O O . SER A 1 89 ? 15.110 -1.207 -12.280 1.00 94.50 89 SER A O 1
ATOM 710 N N . HIS A 1 90 ? 16.848 -2.085 -13.388 1.00 93.56 90 HIS A N 1
ATOM 711 C CA . HIS A 1 90 ? 17.377 -2.833 -12.254 1.00 93.56 90 HIS A CA 1
ATOM 712 C C . HIS A 1 90 ? 17.808 -1.897 -11.108 1.00 93.56 90 HIS A C 1
ATOM 714 O O . HIS A 1 90 ? 18.458 -0.873 -11.338 1.00 93.56 90 HIS A O 1
ATOM 720 N N . SER A 1 91 ? 17.505 -2.267 -9.857 1.00 89.56 91 SER A N 1
ATOM 721 C CA . SER A 1 91 ? 17.778 -1.446 -8.661 1.00 89.56 91 SER A CA 1
ATOM 722 C C . SER A 1 91 ? 19.240 -1.013 -8.546 1.00 89.56 91 SER A C 1
ATOM 724 O O . SER A 1 91 ? 19.532 0.129 -8.192 1.00 89.56 91 SER A O 1
ATOM 726 N N . ASP A 1 92 ? 20.158 -1.907 -8.904 1.00 91.00 92 ASP A N 1
ATOM 727 C CA . ASP A 1 92 ? 21.598 -1.657 -8.829 1.00 91.00 92 ASP A CA 1
ATOM 728 C C . ASP A 1 92 ? 22.032 -0.508 -9.743 1.00 91.00 92 ASP A C 1
ATOM 730 O O . ASP A 1 92 ? 22.909 0.264 -9.368 1.00 91.00 92 ASP A O 1
ATOM 734 N N . VAL A 1 93 ? 21.393 -0.333 -10.905 1.00 91.75 93 VAL A N 1
ATOM 735 C CA . VAL A 1 93 ? 21.693 0.782 -11.819 1.00 91.75 93 VAL A CA 1
ATOM 736 C C . VAL A 1 93 ? 21.304 2.111 -11.182 1.00 91.75 93 VAL A C 1
ATOM 738 O O . VAL A 1 93 ? 22.066 3.072 -11.250 1.00 91.75 93 VAL A O 1
ATOM 741 N N . LYS A 1 94 ? 20.149 2.159 -10.510 1.00 88.69 94 LYS A N 1
ATOM 742 C CA . LYS A 1 94 ? 19.689 3.355 -9.795 1.00 88.69 94 LYS A CA 1
ATOM 743 C C . LYS A 1 94 ? 20.610 3.731 -8.632 1.00 88.69 94 LYS A C 1
ATOM 745 O O . LYS A 1 94 ? 20.748 4.909 -8.324 1.00 88.69 94 LYS A O 1
ATOM 750 N N . SER A 1 95 ? 21.253 2.748 -8.003 1.00 88.75 95 SER A N 1
ATOM 751 C CA . SER A 1 95 ? 22.189 2.980 -6.896 1.00 88.75 95 SER A CA 1
ATOM 752 C C . SER A 1 95 ? 23.540 3.571 -7.332 1.00 88.75 95 SER A C 1
ATOM 754 O O . SER A 1 95 ? 24.255 4.143 -6.509 1.00 88.75 95 SER A O 1
ATOM 756 N N . LEU A 1 96 ? 23.896 3.471 -8.620 1.00 88.94 96 LEU A N 1
ATOM 757 C CA . LEU A 1 96 ? 25.180 3.950 -9.133 1.00 88.94 96 LEU A CA 1
ATOM 758 C C . LEU A 1 96 ? 25.272 5.474 -9.124 1.00 88.94 96 LEU A C 1
ATOM 760 O O . LEU A 1 96 ? 24.447 6.154 -9.737 1.00 88.94 96 LEU A O 1
ATOM 764 N N . CYS A 1 97 ? 26.334 5.992 -8.497 1.00 87.06 97 CYS A N 1
ATOM 765 C CA . CYS A 1 97 ? 26.660 7.419 -8.461 1.00 87.06 97 CYS A CA 1
ATOM 766 C C . CYS A 1 97 ? 25.435 8.290 -8.131 1.00 87.06 97 CYS A C 1
ATOM 768 O O . CYS A 1 97 ? 25.149 9.245 -8.854 1.00 87.06 97 CYS A O 1
ATOM 770 N N . GLU A 1 98 ? 24.680 7.907 -7.095 1.00 83.25 98 GLU A N 1
ATOM 771 C CA . GLU A 1 98 ? 23.464 8.608 -6.644 1.00 83.25 98 GLU A CA 1
ATOM 772 C C . GLU A 1 98 ? 22.392 8.757 -7.745 1.00 83.25 98 GLU A C 1
ATOM 774 O O . GLU A 1 98 ? 21.630 9.718 -7.776 1.00 83.25 98 GLU A O 1
ATOM 779 N N . GLY A 1 99 ? 22.338 7.814 -8.690 1.00 86.38 99 GLY A N 1
ATOM 780 C CA . GLY A 1 99 ? 21.369 7.801 -9.788 1.00 86.38 99 GLY A CA 1
ATOM 781 C C . GLY A 1 99 ? 21.753 8.662 -10.995 1.00 86.38 99 GLY A C 1
ATOM 782 O O . GLY A 1 99 ? 21.087 8.591 -12.029 1.00 86.38 99 GLY A O 1
ATOM 783 N N . THR A 1 100 ? 22.859 9.410 -10.934 1.00 90.50 100 THR A N 1
ATOM 784 C CA . THR A 1 100 ? 23.314 10.273 -12.044 1.00 90.50 100 THR A CA 1
ATOM 785 C C . THR A 1 100 ? 23.604 9.492 -13.327 1.00 90.50 100 THR A C 1
ATOM 787 O O . THR A 1 100 ? 23.454 10.008 -14.436 1.00 90.50 100 THR A O 1
ATOM 790 N N . PHE A 1 101 ? 24.021 8.231 -13.199 1.00 93.75 101 PHE A N 1
ATOM 791 C CA . PHE A 1 101 ? 24.297 7.363 -14.340 1.00 93.75 101 PHE A CA 1
ATOM 792 C C . PHE A 1 101 ? 23.012 6.972 -15.063 1.00 93.75 101 PHE A C 1
ATOM 794 O O . PHE A 1 101 ? 22.927 7.120 -16.282 1.00 93.75 101 PHE A O 1
ATOM 801 N N . LEU A 1 102 ? 21.997 6.550 -14.307 1.00 94.44 102 LEU A N 1
ATOM 802 C CA . LEU A 1 102 ? 20.672 6.277 -14.847 1.00 94.44 102 LEU A CA 1
ATOM 803 C C . LEU A 1 102 ? 20.110 7.524 -15.536 1.00 94.44 102 LEU A C 1
ATOM 805 O O . LEU A 1 102 ? 19.665 7.441 -16.675 1.00 94.44 102 LEU A O 1
ATOM 809 N N . GLU A 1 103 ? 20.219 8.692 -14.905 1.00 93.56 103 GLU A N 1
ATOM 810 C CA . GLU A 1 103 ? 19.726 9.949 -15.468 1.00 93.56 103 GLU A CA 1
ATOM 811 C C . GLU A 1 103 ? 20.337 10.271 -16.845 1.00 93.56 103 GLU A C 1
ATOM 813 O O . GLU A 1 103 ? 19.613 10.626 -17.775 1.00 93.56 103 GLU A O 1
ATOM 818 N N . LYS A 1 104 ? 21.653 10.075 -17.023 1.00 94.56 104 LYS A N 1
ATOM 819 C CA . LYS A 1 104 ? 22.325 10.257 -18.325 1.00 94.56 104 LYS A CA 1
ATOM 820 C C . LYS A 1 104 ? 21.803 9.299 -19.395 1.00 94.56 104 LYS A C 1
ATOM 822 O O . LYS A 1 104 ? 21.668 9.693 -20.554 1.00 94.56 104 LYS A O 1
ATOM 827 N N . ILE A 1 105 ? 21.518 8.052 -19.020 1.00 95.88 105 ILE A N 1
ATOM 828 C CA . ILE A 1 105 ? 20.936 7.053 -19.925 1.00 95.88 105 ILE A CA 1
ATOM 829 C C . ILE A 1 105 ? 19.519 7.468 -20.318 1.00 95.88 105 ILE A C 1
ATOM 831 O O . ILE A 1 105 ? 19.202 7.494 -21.505 1.00 95.88 105 ILE A O 1
ATOM 835 N N . LEU A 1 106 ? 18.686 7.846 -19.345 1.00 96.00 106 LEU A N 1
ATOM 836 C CA . LEU A 1 106 ? 17.320 8.301 -19.600 1.00 96.00 106 LEU A CA 1
ATOM 837 C C . LEU A 1 106 ? 17.308 9.548 -20.481 1.00 96.00 106 LEU A C 1
ATOM 839 O O . LEU A 1 106 ? 16.531 9.606 -21.429 1.00 96.00 106 LEU A O 1
ATOM 843 N N . PHE A 1 107 ? 18.223 10.491 -20.248 1.00 95.88 107 PHE A N 1
ATOM 844 C CA . PHE A 1 107 ? 18.398 11.652 -21.113 1.00 95.88 107 PHE A CA 1
ATOM 845 C C . PHE A 1 107 ? 18.741 11.251 -22.553 1.00 95.88 107 PHE A C 1
ATOM 847 O O . PHE A 1 107 ? 18.126 11.756 -23.486 1.00 95.88 107 PHE A O 1
ATOM 854 N N . ALA A 1 108 ? 19.647 10.289 -22.758 1.00 95.38 108 ALA A N 1
ATOM 855 C CA . ALA A 1 108 ? 19.958 9.777 -24.096 1.00 95.38 108 ALA A CA 1
ATOM 856 C C . ALA A 1 108 ? 18.750 9.104 -24.784 1.00 95.38 108 ALA A C 1
ATOM 858 O O . ALA A 1 108 ? 18.670 9.101 -26.014 1.00 95.38 108 ALA A O 1
ATOM 859 N N . VAL A 1 109 ? 17.810 8.550 -24.012 1.00 95.75 109 VAL A N 1
ATOM 860 C CA . VAL A 1 109 ? 16.561 7.974 -24.533 1.00 95.75 109 VAL A CA 1
ATOM 861 C C . VAL A 1 109 ? 15.555 9.061 -24.906 1.00 95.75 109 VAL A C 1
ATOM 863 O O . VAL A 1 109 ? 14.996 9.015 -26.005 1.00 95.75 109 VAL A O 1
ATOM 866 N N . VAL A 1 110 ? 15.321 10.034 -24.020 1.00 95.00 110 VAL A N 1
ATOM 867 C CA . VAL A 1 110 ? 14.279 11.053 -24.228 1.00 95.00 110 VAL A CA 1
ATOM 868 C C . VAL A 1 110 ? 14.717 12.199 -25.133 1.00 95.00 110 VAL A C 1
ATOM 870 O O . VAL A 1 110 ? 13.854 12.833 -25.732 1.00 95.00 110 VAL A O 1
ATOM 873 N N . GLU A 1 111 ? 16.022 12.450 -25.271 1.00 93.12 111 GLU A N 1
ATOM 874 C CA . GLU A 1 111 ? 16.563 13.542 -26.079 1.00 93.12 111 GLU A CA 1
ATOM 875 C C . GLU A 1 111 ? 17.356 13.018 -27.291 1.00 93.12 111 GLU A C 1
ATOM 877 O O . GLU A 1 111 ? 18.319 12.255 -27.125 1.00 93.12 111 GLU A O 1
ATOM 882 N N . PRO A 1 112 ? 17.016 13.435 -28.532 1.00 92.69 112 PRO A N 1
ATOM 883 C CA . PRO A 1 112 ? 15.881 14.278 -28.926 1.00 92.69 112 PRO A CA 1
ATOM 884 C C . PRO A 1 112 ? 14.495 13.660 -28.705 1.00 92.69 112 PRO A C 1
ATOM 886 O O . PRO A 1 112 ? 14.316 12.452 -28.867 1.00 92.69 112 PRO A O 1
ATOM 889 N N . SER A 1 113 ? 13.504 14.530 -28.462 1.00 93.19 113 SER A N 1
ATOM 890 C CA . SER A 1 113 ? 12.112 14.192 -28.086 1.00 93.19 113 SER A CA 1
ATOM 891 C C . SER A 1 113 ? 11.310 13.284 -29.034 1.00 93.19 113 SER A C 1
ATOM 893 O O . SER A 1 113 ? 10.184 12.911 -28.707 1.00 93.19 113 SER A O 1
ATOM 895 N N . THR A 1 114 ? 11.842 12.904 -30.199 1.00 93.19 114 THR A N 1
ATOM 896 C CA . THR A 1 114 ? 11.129 12.092 -31.198 1.00 93.19 114 THR A CA 1
ATOM 897 C C . THR A 1 114 ? 10.668 10.751 -30.631 1.00 93.19 114 THR A C 1
ATOM 899 O O . THR A 1 114 ? 9.487 10.430 -30.727 1.00 93.19 114 THR A O 1
ATOM 902 N N . LEU A 1 115 ? 11.572 9.976 -30.020 1.00 95.31 115 LEU A N 1
ATOM 903 C CA . LEU A 1 115 ? 11.216 8.670 -29.453 1.00 95.31 115 LEU A CA 1
ATOM 904 C C . LEU A 1 115 ? 10.255 8.825 -28.275 1.00 95.31 115 LEU A C 1
ATOM 906 O O . LEU A 1 115 ? 9.244 8.135 -28.223 1.00 95.31 115 LEU A O 1
ATOM 910 N N . TRP A 1 116 ? 10.547 9.759 -27.368 1.00 96.50 116 TRP A N 1
ATOM 911 C CA . TRP A 1 116 ? 9.710 10.049 -26.206 1.00 96.50 116 TRP A CA 1
ATOM 912 C C . TRP A 1 116 ? 8.251 10.337 -26.595 1.00 96.50 116 TRP A C 1
ATOM 914 O O . TRP A 1 116 ? 7.326 9.710 -26.077 1.00 96.50 116 TRP A O 1
ATOM 924 N N . LYS A 1 117 ? 8.035 11.213 -27.585 1.00 95.69 117 LYS A N 1
ATOM 925 C CA . LYS A 1 117 ? 6.694 11.541 -28.095 1.00 95.69 117 LYS A CA 1
ATOM 926 C C . LYS A 1 117 ? 6.004 10.349 -28.750 1.00 95.69 117 LYS A C 1
ATOM 928 O O . LYS A 1 117 ? 4.800 10.177 -28.574 1.00 95.69 117 LYS A O 1
ATOM 933 N N . VAL A 1 118 ? 6.749 9.518 -29.480 1.00 96.50 118 VAL A N 1
ATOM 934 C CA . VAL A 1 118 ? 6.210 8.283 -30.065 1.00 96.50 118 VAL A CA 1
ATOM 935 C C . VAL A 1 118 ? 5.786 7.306 -28.968 1.00 96.50 118 VAL A C 1
ATOM 937 O O . VAL A 1 118 ? 4.693 6.760 -29.052 1.00 96.50 118 VAL A O 1
ATOM 940 N N . MET A 1 119 ? 6.582 7.122 -27.912 1.00 96.44 119 MET A N 1
ATOM 941 C CA . MET A 1 119 ? 6.222 6.250 -26.786 1.00 96.44 119 MET A CA 1
ATOM 942 C C . MET A 1 119 ? 4.961 6.738 -26.056 1.00 96.44 119 MET A C 1
ATOM 944 O O . MET A 1 119 ? 4.083 5.926 -25.765 1.00 96.44 119 MET A O 1
ATOM 948 N N . LEU A 1 120 ? 4.817 8.053 -25.842 1.00 95.69 120 LEU A N 1
ATOM 949 C CA . LEU A 1 120 ? 3.586 8.648 -25.303 1.00 95.69 120 LEU A CA 1
ATOM 950 C C . LEU A 1 120 ? 2.362 8.342 -26.182 1.00 95.69 120 LEU A C 1
ATOM 952 O O . LEU A 1 120 ? 1.304 7.978 -25.668 1.00 95.69 120 LEU A O 1
ATOM 956 N N . GLN A 1 121 ? 2.497 8.465 -27.506 1.00 94.50 121 GLN A N 1
ATOM 957 C CA . GLN A 1 121 ? 1.421 8.145 -28.450 1.00 94.50 121 GLN A CA 1
ATOM 958 C C . GLN A 1 121 ? 1.097 6.648 -28.481 1.00 94.50 121 GLN A C 1
ATOM 960 O O . GLN A 1 121 ? -0.077 6.286 -28.516 1.00 94.50 121 GLN A O 1
ATOM 965 N N . LEU A 1 122 ? 2.112 5.781 -28.439 1.00 94.00 122 LEU A N 1
ATOM 966 C CA . LEU A 1 122 ? 1.918 4.333 -28.383 1.00 94.00 122 LEU A CA 1
ATOM 967 C C . LEU A 1 122 ? 1.142 3.931 -27.135 1.00 94.00 122 LEU A C 1
ATOM 969 O O . LEU A 1 122 ? 0.176 3.184 -27.258 1.00 94.00 122 LEU A O 1
ATOM 973 N N . TYR A 1 123 ? 1.496 4.471 -25.967 1.00 94.50 123 TYR A N 1
ATOM 974 C CA . TYR A 1 123 ? 0.735 4.218 -24.748 1.00 94.50 123 TYR A CA 1
ATOM 975 C C . TYR A 1 123 ? -0.715 4.709 -24.881 1.00 94.50 123 TYR A C 1
ATOM 977 O O . TYR A 1 123 ? -1.646 3.947 -24.640 1.00 94.50 123 TYR A O 1
ATOM 985 N N . ARG A 1 124 ? -0.926 5.947 -25.356 1.00 92.75 124 ARG A N 1
ATOM 986 C CA . ARG A 1 124 ? -2.269 6.535 -25.531 1.00 92.75 124 ARG A CA 1
ATOM 987 C C . ARG A 1 124 ? -3.199 5.694 -26.411 1.00 92.75 124 ARG A C 1
ATOM 989 O O . ARG A 1 124 ? -4.412 5.711 -26.214 1.00 92.75 124 ARG A O 1
ATOM 996 N N . HIS A 1 125 ? -2.643 5.029 -27.417 1.00 90.94 125 HIS A N 1
ATOM 997 C CA . HIS A 1 125 ? -3.394 4.258 -28.405 1.00 90.94 125 HIS A CA 1
ATOM 998 C C . HIS A 1 125 ? -3.352 2.743 -28.162 1.00 90.94 125 HIS A C 1
ATOM 1000 O O . HIS A 1 125 ? -3.739 1.998 -29.059 1.00 90.94 125 HIS A O 1
ATOM 1006 N N . ASN A 1 126 ? -2.892 2.281 -26.990 1.00 85.88 126 ASN A N 1
ATOM 1007 C CA . ASN A 1 126 ? -2.694 0.857 -26.681 1.00 85.88 126 ASN A CA 1
ATOM 1008 C C . ASN A 1 126 ? -1.873 0.126 -27.764 1.00 85.88 126 ASN A C 1
ATOM 1010 O O . ASN A 1 126 ? -2.175 -0.995 -28.156 1.00 85.88 126 ASN A O 1
ATOM 1014 N N . GLY A 1 127 ? -0.850 0.798 -28.296 1.00 84.50 127 GLY A N 1
ATOM 1015 C CA . GLY A 1 127 ? -0.055 0.341 -29.436 1.00 84.50 127 GLY A CA 1
ATOM 1016 C C . GLY A 1 127 ? 1.151 -0.531 -29.081 1.00 84.50 127 GLY A C 1
ATOM 1017 O O . GLY A 1 127 ? 1.902 -0.894 -29.983 1.00 84.50 127 GLY A O 1
ATOM 1018 N N . PHE A 1 128 ? 1.382 -0.836 -27.801 1.00 89.38 128 PHE A N 1
ATOM 1019 C CA . PHE A 1 128 ? 2.452 -1.747 -27.385 1.00 89.38 128 PHE A CA 1
ATOM 1020 C C . PHE A 1 128 ? 2.093 -3.205 -27.687 1.00 89.38 128 PHE A C 1
ATOM 1022 O O . PHE A 1 128 ? 0.950 -3.615 -27.510 1.00 89.38 128 PHE A O 1
ATOM 1029 N N . ILE A 1 129 ? 3.079 -4.004 -28.108 1.00 87.94 129 ILE A N 1
ATOM 1030 C CA . ILE A 1 129 ? 2.864 -5.420 -28.447 1.00 87.94 129 ILE A CA 1
ATOM 1031 C C . ILE A 1 129 ? 2.535 -6.242 -27.202 1.00 87.94 129 ILE A C 1
ATOM 1033 O O . ILE A 1 129 ? 1.584 -7.021 -27.224 1.00 87.94 129 ILE A O 1
ATOM 1037 N N . ASN A 1 130 ? 3.307 -6.085 -26.124 1.00 84.88 130 ASN A N 1
ATOM 1038 C CA . ASN A 1 130 ? 3.060 -6.803 -24.875 1.00 84.88 130 ASN A CA 1
ATOM 1039 C C . ASN A 1 130 ? 2.352 -5.879 -23.882 1.00 84.88 130 ASN A C 1
ATOM 1041 O O . ASN A 1 130 ? 2.913 -5.583 -22.827 1.00 84.88 130 ASN A O 1
ATOM 1045 N N . GLU A 1 131 ? 1.147 -5.422 -24.249 1.00 84.00 131 GLU A N 1
ATOM 1046 C CA . GLU A 1 131 ? 0.286 -4.447 -23.552 1.00 84.00 131 GLU A CA 1
ATOM 1047 C C . GLU A 1 131 ? 0.735 -4.117 -22.114 1.00 84.00 131 GLU A C 1
ATOM 1049 O O . GLU A 1 131 ? 1.408 -3.113 -21.899 1.00 84.00 131 GLU A O 1
ATOM 1054 N N . ASN A 1 132 ? 0.446 -4.988 -21.137 1.00 88.56 132 ASN A N 1
ATOM 1055 C CA . ASN A 1 132 ? 0.722 -4.728 -19.718 1.00 88.56 132 ASN A CA 1
ATOM 1056 C C . ASN A 1 132 ? 2.215 -4.692 -19.352 1.00 88.56 132 ASN A C 1
ATOM 1058 O O . ASN A 1 132 ? 2.614 -3.888 -18.512 1.00 88.56 132 ASN A O 1
ATOM 1062 N N . SER A 1 133 ? 3.046 -5.559 -19.936 1.00 90.69 133 SER A N 1
ATOM 1063 C CA . SER A 1 133 ? 4.480 -5.614 -19.614 1.00 90.69 133 SER A CA 1
ATOM 1064 C C . SER A 1 133 ? 5.192 -4.373 -20.143 1.00 90.69 133 SER A C 1
ATOM 1066 O O . SER A 1 133 ? 5.892 -3.689 -19.397 1.00 90.69 133 SER A O 1
ATOM 1068 N N . ASP A 1 134 ? 4.956 -4.042 -21.411 1.00 93.88 134 ASP A N 1
ATOM 1069 C CA . ASP A 1 134 ? 5.564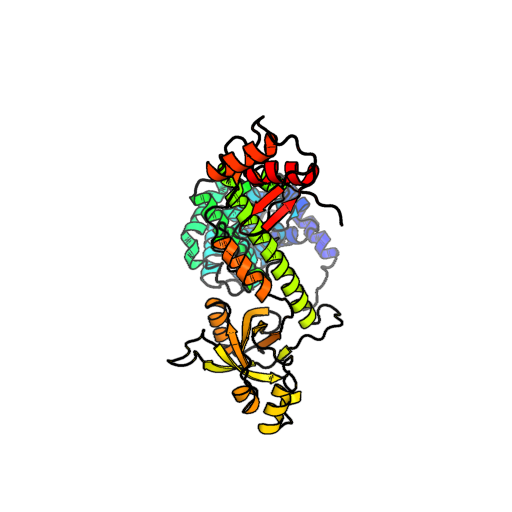 -2.885 -22.063 1.00 93.88 134 ASP A CA 1
ATOM 1070 C C . ASP A 1 134 ? 5.076 -1.579 -21.420 1.00 93.88 134 ASP A C 1
ATOM 1072 O O . ASP A 1 134 ? 5.873 -0.681 -21.135 1.00 93.88 134 ASP A O 1
ATOM 1076 N N . ALA A 1 135 ? 3.778 -1.495 -21.110 1.00 94.94 135 ALA A N 1
ATOM 1077 C CA . ALA A 1 135 ? 3.198 -0.366 -20.396 1.00 94.94 135 ALA A CA 1
ATOM 1078 C C . ALA A 1 135 ? 3.767 -0.208 -18.977 1.00 94.94 135 ALA A C 1
ATOM 1080 O O . ALA A 1 135 ? 3.950 0.921 -18.528 1.00 94.94 135 ALA A O 1
ATOM 1081 N N . THR A 1 136 ? 4.109 -1.302 -18.287 1.00 95.94 136 THR A N 1
ATOM 1082 C CA . THR A 1 136 ? 4.762 -1.246 -16.966 1.00 95.94 136 THR A CA 1
ATOM 1083 C C . THR A 1 136 ? 6.156 -0.633 -17.071 1.00 95.94 136 THR A C 1
ATOM 1085 O O . THR A 1 136 ? 6.490 0.270 -16.303 1.00 95.94 136 THR A O 1
ATOM 1088 N N . THR A 1 137 ? 6.961 -1.053 -18.052 1.00 96.69 137 THR A N 1
ATOM 1089 C CA . THR A 1 137 ? 8.284 -0.455 -18.297 1.00 96.69 137 THR A CA 1
ATOM 1090 C C . THR A 1 137 ? 8.172 1.015 -18.707 1.00 96.69 137 THR A C 1
ATOM 1092 O O . THR A 1 137 ? 8.964 1.846 -18.261 1.00 96.69 137 THR A O 1
ATOM 1095 N N . PHE A 1 138 ? 7.169 1.367 -19.515 1.00 97.25 138 PHE A N 1
ATOM 1096 C CA . PHE A 1 138 ? 6.898 2.758 -19.870 1.00 97.25 138 PHE A CA 1
ATOM 1097 C C . PHE A 1 138 ? 6.479 3.600 -18.654 1.00 97.25 138 PHE A C 1
ATOM 1099 O O . PHE A 1 138 ? 7.006 4.693 -18.456 1.00 97.25 138 PHE A O 1
ATOM 1106 N N . ALA A 1 139 ? 5.593 3.088 -17.797 1.00 97.31 139 ALA A N 1
ATOM 1107 C CA . ALA A 1 139 ? 5.210 3.756 -16.558 1.00 97.31 139 ALA A CA 1
ATOM 1108 C C . ALA A 1 139 ? 6.428 3.962 -15.641 1.00 97.31 139 ALA 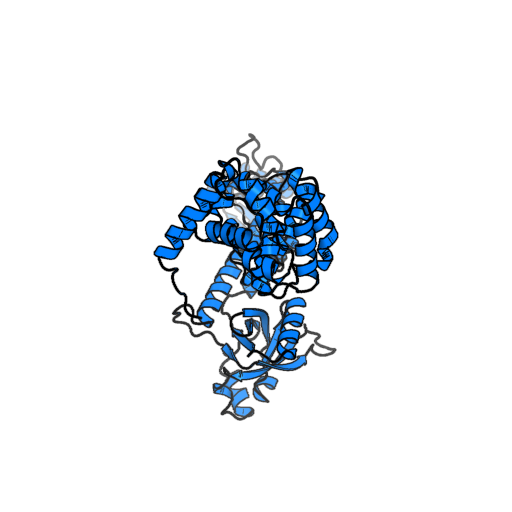A C 1
ATOM 1110 O O . ALA A 1 139 ? 6.589 5.038 -15.065 1.00 97.31 139 ALA A O 1
ATOM 1111 N N . TRP A 1 140 ? 7.323 2.971 -15.545 1.00 97.00 140 TRP A N 1
ATOM 1112 C CA . TRP A 1 140 ? 8.586 3.110 -14.815 1.00 97.00 140 TRP A CA 1
ATOM 1113 C C . TRP A 1 140 ? 9.463 4.234 -15.388 1.00 97.00 140 TRP A C 1
ATOM 1115 O O . TRP A 1 140 ? 9.964 5.058 -14.624 1.00 97.00 140 TRP A O 1
ATOM 1125 N N . LEU A 1 141 ? 9.594 4.329 -16.715 1.00 97.38 141 LEU A N 1
ATOM 1126 C CA . LEU A 1 141 ? 10.310 5.430 -17.366 1.00 97.38 141 LEU A CA 1
ATOM 1127 C C . LEU A 1 141 ? 9.696 6.787 -16.984 1.00 97.38 141 LEU A C 1
ATOM 1129 O O . LEU A 1 141 ? 10.423 7.698 -16.588 1.00 97.38 141 LEU A O 1
ATOM 1133 N N . CYS A 1 142 ? 8.367 6.912 -17.045 1.00 97.31 142 CYS A N 1
ATOM 1134 C CA . CYS A 1 142 ? 7.658 8.118 -16.612 1.00 97.31 142 CYS A CA 1
ATOM 1135 C C . CYS A 1 142 ? 7.952 8.459 -15.148 1.00 97.31 142 CYS A C 1
ATOM 1137 O O . CYS A 1 142 ? 8.167 9.626 -14.818 1.00 97.31 142 CYS A O 1
ATOM 1139 N N . LEU A 1 143 ? 8.002 7.456 -14.271 1.00 95.38 143 LEU A N 1
ATOM 1140 C CA . LEU A 1 143 ? 8.355 7.655 -12.873 1.00 95.38 143 LEU A CA 1
ATOM 1141 C C . LEU A 1 143 ? 9.773 8.196 -12.726 1.00 95.38 143 LEU A C 1
ATOM 1143 O O . LEU A 1 143 ? 9.940 9.221 -12.076 1.00 95.38 143 LEU A O 1
ATOM 1147 N N . GLU A 1 144 ? 10.780 7.580 -13.340 1.00 94.69 144 GLU A N 1
ATOM 1148 C CA . GLU A 1 144 ? 12.162 8.058 -13.208 1.00 94.69 144 GLU A CA 1
ATOM 1149 C C . GLU A 1 144 ? 12.365 9.459 -13.810 1.00 94.69 144 GLU A C 1
ATOM 1151 O O . GLU A 1 144 ? 13.061 10.282 -13.218 1.00 94.69 144 GLU A O 1
ATOM 1156 N N . ILE A 1 145 ? 11.690 9.787 -14.919 1.00 94.94 145 ILE A N 1
ATOM 1157 C CA . ILE A 1 145 ? 11.678 11.152 -15.477 1.00 94.94 145 ILE A CA 1
ATOM 1158 C C . ILE A 1 145 ? 11.055 12.137 -14.484 1.00 94.94 145 ILE A C 1
ATOM 1160 O O . ILE A 1 145 ? 11.596 13.218 -14.258 1.00 94.94 145 ILE A O 1
ATOM 1164 N N . THR A 1 146 ? 9.930 11.763 -13.873 1.00 93.25 146 THR A N 1
ATOM 1165 C CA . THR A 1 146 ? 9.226 12.620 -12.911 1.00 93.25 146 THR A CA 1
ATOM 1166 C C . THR A 1 146 ? 10.013 12.762 -11.609 1.00 93.25 146 THR A C 1
ATOM 1168 O O . THR A 1 146 ? 9.948 13.812 -10.979 1.00 93.25 146 THR A O 1
ATOM 1171 N N . LEU A 1 147 ? 10.775 11.746 -11.200 1.00 89.31 147 LEU A N 1
ATOM 1172 C CA . LEU A 1 147 ? 11.676 11.795 -10.045 1.00 89.31 147 LEU A CA 1
ATOM 1173 C C . LEU A 1 147 ? 12.910 12.665 -10.314 1.00 89.31 147 LEU A C 1
ATOM 1175 O O . LEU A 1 147 ? 13.408 13.304 -9.391 1.00 89.31 147 LEU A O 1
ATOM 1179 N N . GLY A 1 148 ? 13.382 12.711 -11.562 1.00 84.81 148 GLY A N 1
ATOM 1180 C CA . GLY A 1 148 ? 14.520 13.523 -11.973 1.00 84.81 148 GLY A CA 1
ATOM 1181 C C . GLY A 1 148 ? 14.319 15.009 -11.665 1.00 84.81 148 GLY A C 1
ATOM 1182 O O . GLY A 1 148 ? 13.257 15.584 -11.920 1.00 84.81 148 GLY A O 1
ATOM 1183 N N . SER A 1 149 ? 15.355 15.642 -11.118 1.00 77.06 149 SER A N 1
ATOM 1184 C CA . SER A 1 149 ? 15.368 17.082 -10.805 1.00 77.06 149 SER A CA 1
ATOM 1185 C C . SER A 1 149 ? 16.235 17.890 -11.771 1.00 77.06 149 SER A C 1
ATOM 1187 O O . SER A 1 149 ? 16.384 19.099 -11.610 1.00 77.06 149 SER A O 1
ATOM 1189 N N . SER A 1 150 ? 16.832 17.240 -12.770 1.00 81.81 150 SER A N 1
ATOM 1190 C CA . SER A 1 150 ? 17.721 17.906 -13.709 1.00 81.81 150 SER A CA 1
ATOM 1191 C C . SER A 1 150 ? 16.971 18.644 -14.810 1.00 81.81 150 SER A C 1
ATOM 1193 O O . SER A 1 150 ? 15.911 18.230 -15.285 1.00 81.81 150 SER A O 1
ATOM 1195 N N . GLN A 1 151 ? 17.594 19.719 -15.294 1.00 85.75 151 GLN A N 1
ATOM 1196 C CA . GLN A 1 151 ? 17.089 20.477 -16.437 1.00 85.75 151 GLN A CA 1
ATOM 1197 C C . GLN A 1 151 ? 16.991 19.618 -17.711 1.00 85.75 151 GLN A C 1
ATOM 1199 O O . GLN A 1 151 ? 16.168 19.890 -18.581 1.00 85.75 151 GLN A O 1
ATOM 1204 N N . ASN A 1 152 ? 17.803 18.559 -17.798 1.00 87.06 152 ASN A N 1
ATOM 1205 C CA . ASN A 1 152 ? 17.874 17.648 -18.937 1.00 87.06 152 ASN A CA 1
ATOM 1206 C C . ASN A 1 152 ? 16.564 16.876 -19.160 1.00 87.06 152 ASN A C 1
ATOM 1208 O O . ASN A 1 152 ? 16.190 16.621 -20.301 1.00 87.06 152 ASN A O 1
ATOM 1212 N N . LEU A 1 153 ? 15.850 16.525 -18.085 1.00 91.38 153 LEU A N 1
ATOM 1213 C CA . LEU A 1 153 ? 14.593 15.766 -18.151 1.00 91.38 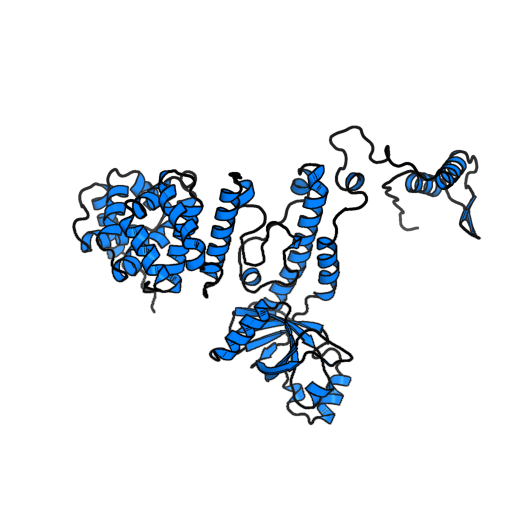153 LEU A CA 1
ATOM 1214 C C . LEU A 1 153 ? 13.345 16.650 -17.991 1.00 91.38 153 LEU A C 1
ATOM 1216 O O . LEU A 1 153 ? 12.222 16.155 -18.090 1.00 91.38 153 LEU A O 1
ATOM 1220 N N . ALA A 1 154 ? 13.517 17.959 -17.785 1.00 91.38 154 ALA A N 1
ATOM 1221 C CA . ALA A 1 154 ? 12.430 18.877 -17.447 1.00 91.38 154 ALA A CA 1
ATOM 1222 C C . ALA A 1 154 ? 11.327 18.936 -18.519 1.00 91.38 154 ALA A C 1
ATOM 1224 O O . ALA A 1 154 ? 10.144 18.961 -18.184 1.00 91.38 154 ALA A O 1
ATOM 1225 N N . ALA A 1 155 ? 11.695 18.906 -19.806 1.00 93.31 155 ALA A N 1
ATOM 1226 C CA . ALA A 1 155 ? 10.728 18.916 -20.905 1.00 93.31 155 ALA A CA 1
ATOM 1227 C C . ALA A 1 155 ? 9.849 17.653 -20.906 1.00 93.31 155 ALA A C 1
ATOM 1229 O O . ALA A 1 155 ? 8.625 17.758 -20.928 1.00 93.31 155 ALA A O 1
ATOM 1230 N N . ALA A 1 156 ? 10.463 16.470 -20.791 1.00 94.94 156 ALA A N 1
ATOM 1231 C CA . ALA A 1 156 ? 9.733 15.206 -20.711 1.00 94.94 156 ALA A CA 1
ATOM 1232 C C . ALA A 1 156 ? 8.878 15.123 -19.434 1.00 94.94 156 ALA A C 1
ATOM 1234 O O . ALA A 1 156 ? 7.737 14.674 -19.486 1.00 94.94 156 ALA A O 1
ATOM 1235 N N . SER A 1 157 ? 9.380 15.623 -18.299 1.00 94.81 157 SER A N 1
ATOM 1236 C CA . SER A 1 157 ? 8.598 15.713 -17.059 1.00 94.81 157 SER A CA 1
ATOM 1237 C C . SER A 1 157 ? 7.378 16.626 -17.214 1.00 94.81 157 SER A C 1
ATOM 1239 O O . SER A 1 157 ? 6.316 16.303 -16.687 1.00 94.81 157 SER A O 1
ATOM 1241 N N . SER A 1 158 ? 7.506 17.743 -17.934 1.00 94.44 158 SER A N 1
ATOM 1242 C CA . SER A 1 158 ? 6.386 18.644 -18.233 1.00 94.44 158 SER A CA 1
ATOM 1243 C C . SER A 1 158 ? 5.331 17.959 -19.106 1.00 94.44 158 SER A C 1
ATOM 1245 O O . SER A 1 158 ? 4.139 18.060 -18.818 1.00 94.44 158 SER A O 1
ATOM 1247 N N . ASP A 1 159 ? 5.759 17.188 -20.113 1.00 95.88 159 ASP A N 1
ATOM 1248 C CA . ASP A 1 159 ? 4.849 16.403 -20.955 1.00 95.88 159 ASP A CA 1
ATOM 1249 C C . ASP A 1 159 ? 4.039 15.390 -20.128 1.00 95.88 159 ASP A C 1
ATOM 1251 O O . ASP A 1 159 ? 2.843 15.235 -20.373 1.00 95.88 159 ASP A O 1
ATOM 1255 N N . ILE A 1 160 ? 4.655 14.733 -19.132 1.00 96.31 160 ILE A N 1
ATOM 1256 C CA . ILE A 1 160 ? 3.967 13.796 -18.221 1.00 96.31 160 ILE A CA 1
ATOM 1257 C C . ILE A 1 160 ? 2.902 14.525 -17.405 1.00 96.31 160 ILE A C 1
ATOM 1259 O O . ILE A 1 160 ? 1.761 14.069 -17.354 1.00 96.31 160 ILE A O 1
ATOM 1263 N N . VAL A 1 161 ? 3.251 15.662 -16.796 1.00 95.44 161 VAL A N 1
ATOM 1264 C CA . VAL A 1 161 ? 2.312 16.462 -15.992 1.00 95.44 161 VAL A CA 1
ATOM 1265 C C . VAL A 1 161 ? 1.137 16.937 -16.848 1.00 95.44 161 VAL A C 1
ATOM 1267 O O . VAL A 1 161 ? -0.013 16.778 -16.449 1.00 95.44 161 VAL A O 1
ATOM 1270 N N . ALA A 1 162 ? 1.406 17.447 -18.053 1.00 95.69 162 ALA A N 1
ATOM 1271 C CA . ALA A 1 162 ? 0.373 17.887 -18.992 1.00 95.69 162 ALA A CA 1
ATOM 1272 C C . ALA A 1 162 ? -0.516 16.736 -19.502 1.00 95.69 162 ALA A C 1
ATOM 1274 O O . ALA A 1 162 ? -1.627 16.966 -19.978 1.00 95.69 162 ALA A O 1
ATOM 1275 N N . SER A 1 163 ? -0.022 15.502 -19.419 1.00 95.38 163 SER A N 1
ATOM 1276 C CA . SER A 1 163 ? -0.677 14.300 -19.934 1.00 95.38 163 SER A CA 1
ATOM 1277 C C . SER A 1 163 ? -1.318 13.425 -18.859 1.00 95.38 163 SER A C 1
ATOM 1279 O O . SER A 1 163 ? -1.899 12.389 -19.180 1.00 95.38 163 SER A O 1
ATOM 1281 N N . TRP A 1 164 ? -1.220 13.827 -17.592 1.00 94.81 164 TRP A N 1
ATOM 1282 C CA . TRP A 1 164 ? -1.535 12.992 -16.435 1.00 94.81 164 TRP A CA 1
ATOM 1283 C C . TRP A 1 164 ? -2.930 12.354 -16.492 1.00 94.81 164 TRP A C 1
ATOM 1285 O O . TRP A 1 164 ? -3.068 11.145 -16.297 1.00 94.81 164 TRP A O 1
ATOM 1295 N N . ASP A 1 165 ? -3.949 13.144 -16.834 1.00 93.19 165 ASP A N 1
ATOM 1296 C CA . ASP A 1 165 ? -5.343 12.694 -16.825 1.00 93.19 165 ASP A CA 1
ATOM 1297 C C . ASP A 1 165 ? -5.608 11.554 -17.814 1.00 93.19 165 ASP A C 1
ATOM 1299 O O . ASP A 1 165 ? -6.310 10.597 -17.485 1.00 93.19 165 ASP A O 1
ATOM 1303 N N . TRP A 1 166 ? -5.038 11.626 -19.023 1.00 94.06 166 TRP A N 1
ATOM 1304 C CA . TRP A 1 166 ? -5.249 10.598 -20.044 1.00 94.06 166 TRP A CA 1
ATOM 1305 C C . TRP A 1 166 ? -4.262 9.435 -19.937 1.00 94.06 166 TRP A C 1
ATOM 1307 O O . TRP A 1 166 ? -4.559 8.359 -20.452 1.00 94.06 166 TRP A O 1
ATOM 1317 N N . LEU A 1 167 ? -3.121 9.607 -19.254 1.00 93.88 167 LEU A N 1
ATOM 1318 C CA . LEU A 1 167 ? -2.234 8.488 -18.918 1.00 93.88 167 LEU A CA 1
ATOM 1319 C C . LEU A 1 167 ? -2.938 7.474 -18.003 1.00 93.88 167 LEU A C 1
ATOM 1321 O O . LEU A 1 167 ? -2.681 6.273 -18.104 1.00 93.88 167 LEU A O 1
ATOM 1325 N N . ALA A 1 168 ? -3.832 7.953 -17.130 1.00 93.88 168 ALA A N 1
ATOM 1326 C CA . ALA A 1 168 ? -4.738 7.142 -16.316 1.00 93.88 168 ALA A CA 1
ATOM 1327 C C . ALA A 1 168 ? -4.061 5.984 -15.547 1.00 93.88 168 ALA A C 1
ATOM 1329 O O . ALA A 1 168 ? -4.703 4.973 -15.259 1.00 93.88 168 ALA A O 1
ATOM 1330 N N . PHE A 1 169 ? -2.777 6.123 -15.180 1.00 95.25 169 PHE A N 1
ATOM 1331 C CA . PHE A 1 169 ? -1.997 5.046 -14.556 1.00 95.25 169 PHE A CA 1
ATOM 1332 C C . PHE A 1 169 ? -2.647 4.508 -13.278 1.00 95.25 169 PHE A C 1
ATOM 1334 O O . PHE A 1 169 ? -2.671 3.302 -13.071 1.00 95.25 169 PHE A O 1
ATOM 1341 N N . THR A 1 170 ? -3.242 5.378 -12.457 1.00 92.00 170 THR A N 1
ATOM 1342 C CA . THR A 1 170 ? -3.914 5.006 -11.197 1.00 92.00 170 THR A CA 1
ATOM 1343 C C . THR A 1 170 ? -5.210 4.219 -11.391 1.00 92.00 170 THR A C 1
ATOM 1345 O O . THR A 1 170 ? -5.697 3.613 -10.446 1.00 92.00 170 THR A O 1
ATOM 1348 N N . LYS A 1 171 ? -5.774 4.205 -12.603 1.00 89.94 171 LYS A N 1
ATOM 1349 C CA . LYS A 1 171 ? -6.995 3.461 -12.957 1.00 89.94 171 LYS A CA 1
ATOM 1350 C C . LYS A 1 171 ? -6.716 2.314 -13.929 1.00 89.94 171 LYS A C 1
ATOM 1352 O O . LYS A 1 171 ? -7.642 1.719 -14.471 1.00 89.94 171 LYS A O 1
ATOM 1357 N N . HIS A 1 172 ? -5.445 2.026 -14.193 1.00 91.06 172 HIS A N 1
ATOM 1358 C CA . HIS A 1 172 ? -5.053 1.011 -15.158 1.00 91.06 172 HIS A CA 1
ATOM 1359 C C . HIS A 1 172 ? -5.449 -0.397 -14.662 1.00 91.06 172 HIS A C 1
ATOM 1361 O O . HIS A 1 172 ? -5.308 -0.674 -13.471 1.00 91.06 172 HIS A O 1
ATOM 1367 N N . PRO A 1 173 ? -5.896 -1.331 -15.525 1.00 84.81 173 PRO A N 1
ATOM 1368 C CA . PRO A 1 173 ? -6.295 -2.680 -15.097 1.00 84.81 173 PRO A CA 1
ATOM 1369 C C . PRO A 1 173 ? -5.150 -3.490 -14.466 1.00 84.81 173 PRO A C 1
ATOM 1371 O O . PRO A 1 173 ? -5.373 -4.300 -13.570 1.00 84.81 173 PRO A O 1
ATOM 1374 N N . CYS A 1 174 ? -3.906 -3.254 -14.889 1.00 87.88 174 CYS A N 1
ATOM 1375 C CA . CYS A 1 174 ? -2.718 -3.871 -14.290 1.00 87.88 174 CYS A CA 1
ATOM 1376 C C . CYS A 1 174 ? -2.298 -3.180 -12.979 1.00 87.88 174 CYS A C 1
ATOM 1378 O O . CYS A 1 174 ? -1.941 -2.001 -12.991 1.00 87.88 174 CYS A O 1
ATOM 1380 N N . GLN A 1 175 ? -2.245 -3.944 -11.883 1.00 87.00 175 GLN A N 1
ATOM 1381 C CA . GLN A 1 175 ? -1.823 -3.477 -10.555 1.00 87.00 175 GLN A CA 1
ATOM 1382 C C . GLN A 1 175 ? -0.429 -2.834 -10.552 1.00 87.00 175 GLN A C 1
ATOM 1384 O O . GLN A 1 175 ? -0.252 -1.766 -9.973 1.00 87.00 175 GLN A O 1
ATOM 1389 N N . ALA A 1 176 ? 0.554 -3.435 -11.232 1.00 90.69 176 ALA A N 1
ATOM 1390 C CA . ALA A 1 176 ? 1.928 -2.924 -11.233 1.00 90.69 176 ALA A CA 1
ATOM 1391 C C . ALA A 1 176 ? 2.011 -1.489 -11.793 1.00 90.69 176 ALA A C 1
ATOM 1393 O O . ALA A 1 176 ? 2.791 -0.664 -11.319 1.00 90.69 176 ALA A O 1
ATOM 1394 N N . ILE A 1 177 ? 1.157 -1.169 -12.772 1.00 94.00 177 ILE A N 1
ATOM 1395 C CA . ILE A 1 177 ? 1.050 0.173 -13.354 1.00 94.00 177 ILE A CA 1
ATOM 1396 C C . ILE A 1 177 ? 0.352 1.133 -12.389 1.00 94.00 177 ILE A C 1
ATOM 1398 O O . ILE A 1 177 ? 0.800 2.273 -12.267 1.00 94.00 177 ILE A O 1
ATOM 1402 N N . ARG A 1 178 ? -0.683 0.686 -11.663 1.00 93.69 178 ARG A N 1
ATOM 1403 C CA . ARG A 1 178 ? -1.341 1.506 -10.630 1.00 93.69 178 ARG A CA 1
ATOM 1404 C C . ARG A 1 178 ? -0.376 1.893 -9.519 1.00 93.69 178 ARG A C 1
ATOM 1406 O O . ARG A 1 178 ? -0.289 3.073 -9.187 1.00 93.69 178 ARG A O 1
ATOM 1413 N N . GLU A 1 179 ? 0.421 0.948 -9.020 1.00 92.38 179 GLU A N 1
ATOM 1414 C CA . GLU A 1 179 ? 1.454 1.211 -8.006 1.00 92.38 179 GLU A CA 1
ATOM 1415 C C . GLU A 1 179 ? 2.464 2.271 -8.469 1.00 92.38 179 GLU A C 1
ATOM 1417 O O . GLU A 1 179 ? 2.778 3.209 -7.731 1.00 92.38 179 GLU A O 1
ATOM 1422 N N . ILE A 1 180 ? 2.951 2.170 -9.710 1.00 94.56 180 ILE A N 1
ATOM 1423 C CA . ILE A 1 180 ? 3.829 3.192 -10.298 1.00 94.56 180 ILE A CA 1
ATOM 1424 C C . ILE A 1 180 ? 3.079 4.524 -10.449 1.00 94.56 180 ILE A C 1
ATOM 1426 O O . ILE A 1 180 ? 3.628 5.579 -10.129 1.00 94.56 180 ILE A O 1
ATOM 1430 N N . GLY A 1 181 ? 1.818 4.484 -10.878 1.00 95.44 181 GLY A N 1
ATOM 1431 C CA . GLY A 1 181 ? 0.939 5.641 -11.007 1.00 95.44 181 GLY A CA 1
ATOM 1432 C C . GLY A 1 181 ? 0.793 6.421 -9.702 1.00 95.44 181 GLY A C 1
ATOM 1433 O O . GLY A 1 181 ? 1.040 7.625 -9.687 1.00 95.44 181 GLY A O 1
ATOM 1434 N N . HIS A 1 182 ? 0.476 5.761 -8.588 1.00 94.19 182 HIS A N 1
ATOM 1435 C CA . HIS A 1 182 ? 0.363 6.424 -7.281 1.00 94.19 182 HIS A CA 1
ATOM 1436 C C . HIS A 1 182 ? 1.669 7.110 -6.863 1.00 94.19 182 HIS A C 1
ATOM 1438 O O . HIS A 1 182 ? 1.648 8.222 -6.326 1.00 94.19 182 HIS A O 1
ATOM 1444 N N . ARG A 1 183 ? 2.817 6.508 -7.195 1.00 92.94 183 ARG A N 1
ATOM 1445 C CA . ARG A 1 183 ? 4.127 7.121 -6.950 1.00 92.94 183 ARG A CA 1
ATOM 1446 C C . ARG A 1 183 ? 4.351 8.355 -7.818 1.00 92.94 183 ARG A C 1
ATOM 1448 O O . ARG A 1 183 ? 4.792 9.373 -7.293 1.00 92.94 183 ARG A O 1
ATOM 1455 N N . ILE A 1 184 ? 4.027 8.302 -9.112 1.00 94.31 184 ILE A N 1
ATOM 1456 C CA . ILE A 1 184 ? 4.124 9.473 -10.002 1.00 94.31 184 ILE A CA 1
ATOM 1457 C C . ILE A 1 184 ? 3.223 10.597 -9.484 1.00 94.31 184 ILE A C 1
ATOM 1459 O O . ILE A 1 184 ? 3.680 11.732 -9.351 1.00 94.31 184 ILE A O 1
ATOM 1463 N N . GLN A 1 185 ? 1.981 10.276 -9.116 1.00 93.75 185 GLN A N 1
ATOM 1464 C CA . GLN A 1 185 ? 1.023 11.236 -8.572 1.00 93.75 185 GLN A CA 1
ATOM 1465 C C . GLN A 1 185 ? 1.581 11.956 -7.341 1.00 93.75 185 GLN A C 1
ATOM 1467 O O . GLN A 1 185 ? 1.531 13.185 -7.272 1.00 93.75 185 GLN A O 1
ATOM 1472 N N . LYS A 1 186 ? 2.170 11.202 -6.402 1.00 91.38 186 LYS A N 1
ATOM 1473 C CA . LYS A 1 186 ? 2.819 11.758 -5.209 1.00 91.38 186 LYS A CA 1
ATOM 1474 C C . LYS A 1 186 ? 3.941 12.725 -5.579 1.00 91.38 186 LYS A C 1
ATOM 1476 O O . LYS A 1 186 ? 4.011 13.822 -5.034 1.00 91.38 186 LYS A O 1
ATOM 1481 N N . VAL A 1 187 ? 4.814 12.341 -6.510 1.00 91.19 187 VAL A N 1
ATOM 1482 C CA . VAL A 1 187 ? 5.950 13.184 -6.919 1.00 91.19 187 VAL A CA 1
ATOM 1483 C C . VAL A 1 187 ? 5.464 14.478 -7.575 1.00 91.19 187 VAL A C 1
ATOM 1485 O O . VAL A 1 187 ? 5.989 15.546 -7.262 1.00 91.19 187 VAL A O 1
ATOM 1488 N N . ILE A 1 188 ? 4.437 14.409 -8.429 1.00 91.00 188 ILE A N 1
ATOM 1489 C CA . ILE A 1 188 ? 3.819 15.595 -9.042 1.00 91.00 188 ILE A CA 1
ATOM 1490 C C . ILE A 1 188 ? 3.261 16.529 -7.959 1.00 91.00 188 ILE A C 1
ATOM 1492 O O . ILE A 1 188 ? 3.533 17.729 -7.989 1.00 91.00 188 ILE A O 1
ATOM 1496 N N . GLN A 1 189 ? 2.535 15.989 -6.974 1.00 89.12 189 GLN A N 1
ATOM 1497 C CA . GLN A 1 189 ? 1.983 16.771 -5.863 1.00 89.12 189 GLN A CA 1
ATOM 1498 C C . GLN A 1 189 ? 3.086 17.457 -5.043 1.00 89.12 189 GLN A C 1
ATOM 1500 O O . GLN A 1 189 ? 3.029 18.671 -4.847 1.00 89.12 189 GLN A O 1
ATOM 1505 N N . ILE A 1 190 ? 4.129 16.722 -4.650 1.00 86.12 190 ILE A N 1
ATOM 1506 C CA . ILE A 1 190 ? 5.274 17.259 -3.896 1.00 86.12 190 ILE A CA 1
ATOM 1507 C C . ILE A 1 190 ? 5.939 18.411 -4.664 1.00 86.12 190 ILE A C 1
ATOM 1509 O O . ILE A 1 190 ? 6.085 19.514 -4.127 1.00 86.12 190 ILE A O 1
ATOM 1513 N N . LYS A 1 191 ? 6.252 18.201 -5.951 1.00 86.00 191 LYS A N 1
ATOM 1514 C CA . LYS A 1 191 ? 6.861 19.228 -6.811 1.00 86.00 191 LYS A CA 1
ATOM 1515 C C . LYS A 1 191 ? 5.967 20.462 -6.969 1.00 86.00 191 LYS A C 1
ATOM 1517 O O . LYS A 1 191 ? 6.479 21.578 -6.967 1.00 86.00 191 LYS A O 1
ATOM 1522 N N . SER A 1 192 ? 4.647 20.286 -7.055 1.00 84.56 192 SER A N 1
ATOM 1523 C CA . SER A 1 192 ? 3.699 21.406 -7.167 1.00 84.56 192 SER A CA 1
ATOM 1524 C C . SER A 1 192 ? 3.634 22.277 -5.907 1.00 84.56 192 SER A C 1
ATOM 1526 O O . SER A 1 192 ? 3.435 23.484 -6.007 1.00 84.56 192 SER A O 1
ATOM 1528 N N . THR A 1 193 ? 3.871 21.691 -4.728 1.00 80.25 193 THR A N 1
ATOM 1529 C CA . THR A 1 193 ? 3.902 22.413 -3.444 1.00 80.25 193 THR A CA 1
ATOM 1530 C C . THR A 1 193 ? 5.229 23.120 -3.150 1.00 80.25 193 THR A C 1
ATOM 1532 O O . THR A 1 193 ? 5.371 23.730 -2.095 1.00 80.25 193 THR A O 1
ATOM 1535 N N . GLY A 1 194 ? 6.207 23.052 -4.063 1.00 68.75 194 GLY A N 1
ATOM 1536 C CA . GLY A 1 194 ? 7.523 23.679 -3.890 1.00 68.75 194 GLY A CA 1
ATOM 1537 C C . GLY A 1 194 ? 8.398 23.026 -2.815 1.00 68.75 194 GLY A C 1
ATOM 1538 O O . GLY A 1 194 ? 9.418 23.594 -2.437 1.00 68.75 194 GLY A O 1
ATOM 1539 N N . ASN A 1 195 ? 8.015 21.844 -2.325 1.00 61.38 195 ASN A N 1
ATOM 1540 C CA . ASN A 1 195 ? 8.713 21.143 -1.258 1.00 61.38 195 ASN A CA 1
ATOM 1541 C C . ASN A 1 195 ? 9.665 20.112 -1.886 1.00 61.38 195 ASN A C 1
ATOM 1543 O O . ASN A 1 195 ? 9.231 19.063 -2.350 1.00 61.38 195 ASN A O 1
ATOM 1547 N N . SER A 1 196 ? 10.954 20.436 -1.998 1.00 55.03 196 SER A N 1
ATOM 1548 C CA . SER A 1 196 ? 11.952 19.600 -2.692 1.00 55.03 196 SER A CA 1
ATOM 1549 C C . SER A 1 196 ? 12.627 18.549 -1.804 1.00 55.03 196 SER A C 1
ATOM 1551 O O . SER A 1 196 ? 13.554 17.874 -2.253 1.00 55.03 196 SER A O 1
ATOM 1553 N N . ASP A 1 197 ? 12.195 18.404 -0.552 1.00 55.94 197 ASP A N 1
ATOM 1554 C CA . ASP A 1 197 ? 12.872 17.541 0.409 1.00 55.94 197 ASP A CA 1
ATOM 1555 C C . ASP A 1 197 ? 12.646 16.048 0.134 1.00 55.94 197 ASP A C 1
ATOM 1557 O O . ASP A 1 197 ? 11.519 15.557 0.017 1.00 55.94 197 ASP A O 1
ATOM 1561 N N . LEU A 1 198 ? 13.750 15.293 0.140 1.00 51.91 198 LEU A N 1
ATOM 1562 C CA . LEU A 1 198 ? 13.784 13.824 0.076 1.00 51.91 198 LEU A CA 1
ATOM 1563 C C . LEU A 1 198 ? 12.931 13.167 1.180 1.00 51.91 198 LEU A C 1
ATOM 1565 O O . LEU A 1 198 ? 12.418 12.060 0.995 1.00 51.91 198 LEU A O 1
ATOM 1569 N N . ALA A 1 199 ? 12.725 13.863 2.305 1.00 52.66 199 ALA A N 1
ATOM 1570 C CA . ALA A 1 199 ? 11.830 13.443 3.382 1.00 52.66 199 ALA A CA 1
ATOM 1571 C C . ALA A 1 199 ? 10.375 13.273 2.902 1.00 52.66 199 ALA A C 1
ATOM 1573 O O . ALA A 1 199 ? 9.697 12.331 3.314 1.00 52.66 199 ALA A O 1
ATOM 1574 N N . GLY A 1 200 ? 9.909 14.105 1.963 1.00 59.00 200 GLY A N 1
ATOM 1575 C CA . GLY A 1 200 ? 8.568 13.996 1.384 1.00 59.00 200 GLY A CA 1
ATOM 1576 C C . GLY A 1 200 ? 8.376 12.731 0.542 1.00 59.00 200 GLY A C 1
ATOM 1577 O O . GLY A 1 200 ? 7.284 12.163 0.506 1.00 59.00 200 GLY A O 1
ATOM 1578 N N . MET A 1 201 ? 9.440 12.228 -0.094 1.00 65.06 201 MET A N 1
ATOM 1579 C CA . MET A 1 201 ? 9.366 11.044 -0.960 1.00 65.06 201 MET A CA 1
ATOM 1580 C C . MET A 1 201 ? 9.164 9.760 -0.151 1.00 65.06 201 MET A C 1
ATOM 1582 O O . MET A 1 201 ? 8.309 8.943 -0.505 1.00 65.06 201 MET A O 1
ATOM 1586 N N . ASN A 1 202 ? 9.880 9.623 0.968 1.00 71.06 202 ASN A N 1
ATOM 1587 C CA . ASN A 1 202 ? 9.748 8.488 1.890 1.00 71.06 202 ASN A CA 1
ATOM 1588 C C . ASN A 1 202 ? 8.647 8.684 2.949 1.00 71.06 202 ASN A C 1
ATOM 1590 O O . ASN A 1 202 ? 8.310 7.740 3.664 1.00 71.06 202 ASN A O 1
ATOM 1594 N N . GLY A 1 203 ? 8.058 9.881 3.017 1.00 82.31 203 GLY A N 1
ATOM 1595 C CA . GLY A 1 203 ? 6.952 10.221 3.906 1.00 82.31 203 GLY A CA 1
ATOM 1596 C C . GLY A 1 203 ? 5.641 9.472 3.610 1.00 82.31 203 GLY A C 1
ATOM 1597 O O . GLY A 1 203 ? 5.592 8.565 2.762 1.00 82.31 203 GLY A O 1
ATOM 1598 N N . PRO A 1 204 ? 4.544 9.842 4.286 1.00 86.75 204 PRO A N 1
ATOM 1599 C CA . PRO A 1 204 ? 3.244 9.215 4.081 1.00 86.75 204 PRO A CA 1
ATOM 1600 C C . PRO A 1 204 ? 2.723 9.457 2.654 1.00 86.75 204 PRO A C 1
ATOM 1602 O O . PRO A 1 204 ? 3.107 10.422 1.988 1.00 86.75 204 PRO A O 1
ATOM 1605 N N . GLY A 1 205 ? 1.868 8.562 2.165 1.00 88.94 205 GLY A N 1
ATOM 1606 C CA . GLY A 1 205 ? 1.202 8.701 0.876 1.00 88.94 205 GLY A CA 1
ATOM 1607 C C . GLY A 1 205 ? 1.912 8.081 -0.335 1.00 88.94 205 GLY A C 1
ATOM 1608 O O . GLY A 1 205 ? 3.142 7.956 -0.365 1.00 88.94 205 GLY A O 1
ATOM 1609 N N . GLY A 1 206 ? 1.124 7.752 -1.366 1.00 88.00 206 GLY A N 1
ATOM 1610 C CA . GLY A 1 206 ? 1.590 7.428 -2.724 1.00 88.00 206 GLY A CA 1
ATOM 1611 C C . GLY A 1 206 ? 2.080 6.000 -2.968 1.00 88.00 206 GLY A C 1
ATOM 1612 O O . GLY A 1 206 ? 2.630 5.734 -4.037 1.00 88.00 206 GLY A O 1
ATOM 1613 N N . ARG A 1 207 ? 1.901 5.087 -2.008 1.00 90.50 207 ARG A N 1
ATOM 1614 C CA . ARG A 1 207 ? 2.207 3.655 -2.184 1.00 90.50 207 ARG A CA 1
ATOM 1615 C C . ARG A 1 207 ? 1.088 2.909 -2.927 1.00 90.50 207 ARG A C 1
ATOM 1617 O O . ARG A 1 207 ? 1.382 2.036 -3.736 1.00 90.50 207 ARG A O 1
ATOM 1624 N N . HIS A 1 208 ? -0.168 3.268 -2.659 1.00 93.25 208 HIS A N 1
ATOM 1625 C CA . HIS A 1 208 ? -1.397 2.690 -3.222 1.00 93.25 208 HIS A CA 1
ATOM 1626 C C . HIS A 1 208 ? -2.570 3.685 -3.083 1.00 93.25 208 HIS A C 1
ATOM 1628 O O . HIS A 1 208 ? -2.406 4.760 -2.501 1.00 93.25 208 HIS A O 1
ATOM 1634 N N . ASP A 1 209 ? -3.750 3.324 -3.591 1.00 91.81 209 ASP A N 1
ATOM 1635 C CA . ASP A 1 209 ? -4.988 4.127 -3.582 1.00 91.81 209 ASP A CA 1
ATOM 1636 C C . ASP A 1 209 ? -5.477 4.546 -2.180 1.00 91.81 209 ASP A C 1
ATOM 1638 O O . ASP A 1 209 ? -6.124 5.580 -2.045 1.00 91.81 209 ASP A O 1
ATOM 1642 N N . ASN A 1 210 ? -5.143 3.774 -1.143 1.00 94.19 210 ASN A N 1
ATOM 1643 C CA . ASN A 1 210 ? -5.490 4.057 0.255 1.00 94.19 210 ASN A CA 1
ATOM 1644 C C . ASN A 1 210 ? -4.320 4.576 1.121 1.00 94.19 210 ASN A C 1
ATOM 1646 O O . ASN A 1 210 ? -4.401 4.563 2.348 1.00 94.19 210 ASN A O 1
ATOM 1650 N N . ASP A 1 211 ? -3.206 4.997 0.513 1.00 94.19 211 ASP A N 1
ATOM 1651 C CA . ASP A 1 211 ? -2.094 5.630 1.232 1.00 94.19 211 ASP A CA 1
ATOM 1652 C C . ASP A 1 211 ? -2.131 7.139 0.995 1.00 94.19 211 ASP A C 1
ATOM 1654 O O . ASP A 1 211 ? -1.662 7.642 -0.031 1.00 94.19 211 ASP A O 1
ATOM 1658 N N . PHE A 1 212 ? -2.684 7.859 1.969 1.00 93.50 212 PHE A N 1
ATOM 1659 C CA . PHE A 1 212 ? -2.781 9.316 1.966 1.00 93.50 212 PHE A CA 1
ATOM 1660 C C . PHE A 1 212 ? -1.757 9.940 2.914 1.00 93.50 212 PHE A C 1
ATOM 1662 O O . PHE A 1 212 ? -1.367 9.338 3.919 1.00 93.50 212 PHE A O 1
ATOM 1669 N N . ALA A 1 213 ? -1.331 11.169 2.607 1.00 90.50 213 ALA A N 1
ATOM 1670 C CA . ALA A 1 213 ? -0.474 11.949 3.497 1.00 90.50 213 ALA A CA 1
ATOM 1671 C C . ALA A 1 213 ? -1.189 12.268 4.823 1.00 90.50 213 ALA A C 1
ATOM 1673 O O . ALA A 1 213 ? -0.618 12.081 5.894 1.00 90.50 213 ALA A O 1
ATOM 1674 N N . ASP A 1 214 ? -2.457 12.681 4.745 1.00 93.06 214 ASP A N 1
ATOM 1675 C CA . ASP A 1 214 ? -3.332 12.848 5.903 1.00 93.06 214 ASP A CA 1
ATOM 1676 C C . ASP A 1 214 ? -3.994 11.512 6.265 1.00 93.06 214 ASP A C 1
ATOM 1678 O O . ASP A 1 214 ? -4.830 10.990 5.524 1.00 93.06 214 ASP A O 1
ATOM 1682 N N . TYR A 1 215 ? -3.642 10.964 7.429 1.00 95.25 215 TYR A N 1
ATOM 1683 C CA . TYR A 1 215 ? -4.170 9.684 7.903 1.00 95.25 215 TYR A CA 1
ATOM 1684 C C . TYR A 1 215 ? -5.689 9.685 8.100 1.00 95.25 215 TYR A C 1
ATOM 1686 O O . TYR A 1 215 ? -6.322 8.631 8.037 1.00 95.25 215 TYR A O 1
ATOM 1694 N N . ARG A 1 216 ? -6.308 10.858 8.275 1.00 95.56 216 ARG A N 1
ATOM 1695 C CA . ARG A 1 216 ? -7.767 10.980 8.406 1.00 95.56 216 ARG A CA 1
ATOM 1696 C C . ARG A 1 216 ? -8.505 10.646 7.111 1.00 95.56 216 ARG A C 1
ATOM 1698 O O . ARG A 1 216 ? -9.691 10.319 7.152 1.00 95.56 216 ARG A O 1
ATOM 1705 N N . GLN A 1 217 ? -7.816 10.678 5.974 1.00 95.81 217 GLN A N 1
ATOM 1706 C CA . GLN A 1 217 ? -8.372 10.295 4.675 1.00 95.81 217 GLN A CA 1
ATOM 1707 C C . GLN A 1 217 ? -8.244 8.791 4.407 1.00 95.81 217 GLN A C 1
ATOM 1709 O O . GLN A 1 217 ? -8.964 8.260 3.568 1.00 95.81 217 GLN A O 1
ATOM 1714 N N . ILE A 1 218 ? -7.384 8.087 5.149 1.00 95.94 218 ILE A N 1
ATOM 1715 C CA . ILE A 1 218 ? -7.187 6.644 4.997 1.00 95.94 218 ILE A CA 1
ATOM 1716 C C . ILE A 1 218 ? -8.454 5.908 5.444 1.00 95.94 218 ILE A C 1
ATOM 1718 O O . ILE A 1 218 ? -8.976 6.113 6.549 1.00 95.94 218 ILE A O 1
ATOM 1722 N N . SER A 1 219 ? -8.960 5.033 4.579 1.00 95.50 219 SER A N 1
ATOM 1723 C CA . SER A 1 219 ? -10.051 4.120 4.905 1.00 95.50 219 SER A CA 1
ATOM 1724 C C . SER A 1 219 ? -9.579 3.094 5.928 1.00 95.50 219 SER A C 1
ATOM 1726 O O . SER A 1 219 ? -8.511 2.498 5.774 1.00 95.50 219 SER A O 1
ATOM 1728 N N . VAL A 1 220 ? -10.390 2.845 6.960 1.00 95.00 220 VAL A N 1
ATOM 1729 C CA . VAL A 1 220 ? -10.095 1.819 7.969 1.00 95.00 220 VAL A CA 1
ATOM 1730 C C . VAL A 1 220 ? -9.946 0.450 7.311 1.00 95.00 220 VAL A C 1
ATOM 1732 O O . VAL A 1 220 ? -8.959 -0.238 7.556 1.00 95.00 220 VAL A O 1
ATOM 1735 N N . PHE A 1 221 ? -10.863 0.090 6.414 1.00 93.56 221 PHE A N 1
ATOM 1736 C CA . PHE A 1 221 ? -10.778 -1.155 5.653 1.00 93.56 221 PHE A CA 1
ATOM 1737 C C . PHE A 1 221 ? -9.771 -1.032 4.505 1.00 93.56 221 PHE A C 1
ATOM 1739 O O . PHE A 1 221 ? -9.698 0.036 3.888 1.00 93.56 221 PHE A O 1
ATOM 1746 N N . PRO A 1 222 ? -9.019 -2.101 4.193 1.00 92.94 222 PRO A N 1
ATOM 1747 C CA . PRO A 1 222 ? -8.102 -2.088 3.065 1.00 92.94 222 PRO A CA 1
ATOM 1748 C C . PRO A 1 222 ? -8.834 -2.061 1.727 1.00 92.94 222 PRO A C 1
ATOM 1750 O O . PRO A 1 222 ? -9.949 -2.570 1.585 1.00 92.94 222 PRO A O 1
ATOM 1753 N N . THR A 1 223 ? -8.167 -1.500 0.728 1.00 91.38 223 THR A N 1
ATOM 1754 C CA . THR A 1 223 ? -8.523 -1.638 -0.688 1.00 91.38 223 THR A CA 1
ATOM 1755 C C . THR A 1 223 ? -7.811 -2.852 -1.288 1.00 91.38 223 THR A C 1
ATOM 1757 O O . THR A 1 223 ? -6.899 -3.415 -0.680 1.00 91.38 223 THR A O 1
ATOM 1760 N N . SER A 1 224 ? -8.195 -3.269 -2.500 1.00 88.62 224 SER A N 1
ATOM 1761 C CA . SER A 1 224 ? -7.444 -4.319 -3.210 1.00 88.62 224 SER A CA 1
ATOM 1762 C C . SER A 1 224 ? -5.989 -3.922 -3.447 1.00 88.62 224 SER A C 1
ATOM 1764 O O . SER A 1 224 ? -5.103 -4.756 -3.296 1.00 88.62 224 SER A O 1
ATOM 1766 N N . ASP A 1 225 ? -5.742 -2.672 -3.844 1.00 89.25 225 ASP A N 1
ATOM 1767 C CA . ASP A 1 225 ? -4.407 -2.225 -4.249 1.00 89.25 225 ASP A CA 1
ATOM 1768 C C . ASP A 1 225 ? -3.478 -2.139 -3.041 1.00 89.25 225 ASP A C 1
ATOM 1770 O O . ASP A 1 225 ? -2.326 -2.555 -3.112 1.00 89.25 225 ASP A O 1
ATOM 1774 N N . GLU A 1 226 ? -3.993 -1.690 -1.897 1.00 92.31 226 GLU A N 1
ATOM 1775 C CA . GLU A 1 226 ? -3.276 -1.765 -0.628 1.00 92.31 226 GLU A CA 1
ATOM 1776 C C . GLU A 1 226 ? -2.975 -3.205 -0.219 1.00 92.31 226 GLU A C 1
ATOM 1778 O O . GLU A 1 226 ? -1.870 -3.520 0.222 1.00 92.31 226 GLU A O 1
ATOM 1783 N N . PHE A 1 227 ? -3.966 -4.086 -0.340 1.00 89.31 227 PHE A N 1
ATOM 1784 C CA . PHE A 1 227 ? -3.820 -5.463 0.103 1.00 89.31 227 PHE A CA 1
ATOM 1785 C C . PHE A 1 227 ? -2.835 -6.253 -0.768 1.00 89.31 227 PHE A C 1
ATOM 1787 O O . PHE A 1 227 ? -2.153 -7.151 -0.270 1.00 89.31 227 PHE A O 1
ATOM 1794 N N . ALA A 1 228 ? -2.756 -5.913 -2.054 1.00 85.94 228 ALA A N 1
ATOM 1795 C CA . ALA A 1 228 ? -1.860 -6.536 -3.015 1.00 85.94 228 ALA A CA 1
ATOM 1796 C C . ALA A 1 228 ? -0.472 -5.869 -3.082 1.00 85.94 228 ALA A C 1
ATOM 1798 O O . ALA A 1 228 ? 0.470 -6.492 -3.580 1.00 85.94 228 ALA A O 1
ATOM 1799 N N . SER A 1 229 ? -0.326 -4.644 -2.569 1.00 88.31 229 SER A N 1
ATOM 1800 C CA . SER A 1 229 ? 0.953 -3.935 -2.494 1.00 88.31 229 SER A CA 1
ATOM 1801 C C . SER A 1 229 ? 1.950 -4.669 -1.596 1.00 88.31 229 SER A C 1
ATOM 1803 O O . SER A 1 229 ? 1.654 -5.046 -0.461 1.00 88.31 229 SER A O 1
ATOM 1805 N N . SER A 1 230 ? 3.182 -4.818 -2.085 1.00 84.56 230 SER A N 1
ATOM 1806 C CA . SER A 1 230 ? 4.315 -5.327 -1.303 1.00 84.56 230 SER A CA 1
ATOM 1807 C C . SER A 1 230 ? 5.175 -4.217 -0.689 1.00 84.56 230 SER A C 1
ATOM 1809 O O . SER A 1 230 ? 6.235 -4.496 -0.124 1.00 84.56 230 SER A O 1
ATOM 1811 N N . GLN A 1 231 ? 4.790 -2.949 -0.857 1.00 86.88 231 GLN A N 1
ATOM 1812 C CA . GLN A 1 231 ? 5.554 -1.821 -0.331 1.00 86.88 231 GLN A CA 1
ATOM 1813 C C . GLN A 1 231 ? 5.397 -1.727 1.188 1.00 86.88 231 GLN A C 1
ATOM 1815 O O . GLN A 1 231 ? 4.332 -1.987 1.741 1.00 86.88 231 GLN A O 1
ATOM 1820 N N . ARG A 1 232 ? 6.466 -1.315 1.875 1.00 87.75 232 ARG A N 1
ATOM 1821 C CA . ARG A 1 232 ? 6.441 -1.139 3.328 1.00 87.75 232 ARG A CA 1
ATOM 1822 C C . ARG A 1 232 ? 5.526 0.029 3.712 1.00 87.75 232 ARG A C 1
ATOM 1824 O O . ARG A 1 232 ? 5.737 1.154 3.244 1.00 87.75 232 ARG A O 1
ATOM 1831 N N . SER A 1 233 ? 4.566 -0.241 4.597 1.00 89.50 233 SER A N 1
ATOM 1832 C CA . SER A 1 233 ? 3.693 0.764 5.209 1.00 89.50 233 SER A CA 1
ATOM 1833 C C . SER A 1 233 ? 4.503 1.871 5.890 1.00 89.50 233 SER A C 1
ATOM 1835 O O . SER A 1 233 ? 5.599 1.639 6.404 1.00 89.50 233 SER A O 1
ATOM 1837 N N . PHE A 1 234 ? 3.963 3.090 5.892 1.00 92.06 234 PHE A N 1
ATOM 1838 C CA . PHE A 1 234 ? 4.553 4.209 6.621 1.00 92.06 234 PHE A CA 1
ATOM 1839 C C . PHE A 1 234 ? 4.139 4.171 8.087 1.00 92.06 234 PHE A C 1
ATOM 1841 O O . PHE A 1 234 ? 2.952 4.119 8.388 1.00 92.06 234 PHE A O 1
ATOM 1848 N N . TYR A 1 235 ? 5.108 4.241 8.984 1.00 91.00 235 TYR A N 1
ATOM 1849 C CA . TYR A 1 235 ? 4.918 4.484 10.407 1.00 91.00 235 TYR A CA 1
ATOM 1850 C C . TYR A 1 235 ? 6.251 4.974 10.970 1.00 91.00 235 TYR A C 1
ATOM 1852 O O . TYR A 1 235 ? 7.317 4.690 10.417 1.00 91.00 235 TYR A O 1
ATOM 1860 N N . LEU A 1 236 ? 6.175 5.729 12.052 1.00 90.94 236 LEU A N 1
ATOM 1861 C CA . LEU A 1 236 ? 7.304 6.326 12.744 1.00 90.94 236 LEU A CA 1
ATOM 1862 C C . LEU A 1 236 ? 7.674 5.486 13.968 1.00 90.94 236 LEU A C 1
ATOM 1864 O O . LEU A 1 236 ? 6.833 4.875 14.633 1.00 90.94 236 LEU A O 1
ATOM 1868 N N . THR A 1 237 ? 8.953 5.475 14.303 1.00 91.50 237 THR A N 1
ATOM 1869 C CA . THR A 1 237 ? 9.439 4.994 15.594 1.00 91.50 237 THR A CA 1
ATOM 1870 C C . THR A 1 237 ? 9.051 5.967 16.707 1.00 91.50 237 THR A C 1
ATOM 1872 O O . THR A 1 237 ? 8.791 7.147 16.471 1.00 91.50 237 THR A O 1
ATOM 1875 N N . ALA A 1 238 ? 9.053 5.491 17.955 1.00 87.19 238 ALA A N 1
ATOM 1876 C CA . ALA A 1 238 ? 8.801 6.353 19.111 1.00 87.19 238 ALA A CA 1
ATOM 1877 C C . ALA A 1 238 ? 9.785 7.538 19.175 1.00 87.19 238 ALA A C 1
ATOM 1879 O O . ALA A 1 238 ? 9.383 8.652 19.497 1.00 87.19 238 ALA A O 1
ATOM 1880 N N . SER A 1 239 ? 11.052 7.316 18.807 1.00 88.94 239 SER A N 1
ATOM 1881 C CA . SER A 1 239 ? 12.077 8.361 18.759 1.00 88.94 239 SER A CA 1
ATOM 1882 C C . SER A 1 239 ? 11.819 9.397 17.664 1.00 88.94 239 SER A C 1
ATOM 1884 O O . SER A 1 239 ? 12.024 10.579 17.910 1.00 88.94 239 SER A O 1
ATOM 1886 N N . GLU A 1 240 ? 11.338 8.993 16.485 1.00 90.38 240 GLU A N 1
ATOM 1887 C CA . GLU A 1 240 ? 10.973 9.929 15.409 1.00 90.38 240 GLU A CA 1
ATOM 1888 C C . GLU A 1 240 ? 9.746 10.772 15.775 1.00 90.38 240 GLU A C 1
ATOM 1890 O O . GLU A 1 240 ? 9.732 11.971 15.508 1.00 90.38 240 GLU A O 1
ATOM 1895 N N . VAL A 1 241 ? 8.743 10.180 16.437 1.00 89.38 241 VAL A N 1
ATOM 1896 C CA . VAL A 1 241 ? 7.599 10.940 16.972 1.00 89.38 241 VAL A CA 1
ATOM 1897 C C . VAL A 1 241 ? 8.062 11.911 18.057 1.00 89.38 241 VAL A C 1
ATOM 1899 O O . VAL A 1 241 ? 7.656 13.065 18.062 1.00 89.38 241 VAL A O 1
ATOM 1902 N N . HIS A 1 242 ? 8.935 11.482 18.969 1.00 85.19 242 HIS A N 1
ATOM 1903 C CA . HIS A 1 242 ? 9.460 12.369 20.008 1.00 85.19 242 HIS A CA 1
ATOM 1904 C C . HIS A 1 242 ? 10.319 13.501 19.418 1.00 85.19 242 HIS A C 1
ATOM 1906 O O . HIS A 1 242 ? 10.207 14.645 19.849 1.00 85.19 242 HIS A O 1
ATOM 1912 N N . GLY A 1 243 ? 11.114 13.207 18.389 1.00 86.44 243 GLY A N 1
ATOM 1913 C CA . GLY A 1 243 ? 11.958 14.179 17.694 1.00 86.44 243 GLY A CA 1
ATOM 1914 C C . GLY A 1 243 ? 11.208 15.172 16.801 1.00 86.44 243 GLY A C 1
ATOM 1915 O O . GLY A 1 243 ? 11.836 16.101 16.296 1.00 86.44 243 GLY A O 1
ATOM 1916 N N . SER A 1 244 ? 9.894 15.020 16.589 1.00 87.50 244 SER A N 1
ATOM 1917 C CA . SER A 1 244 ? 9.110 16.025 15.862 1.00 87.50 244 SER A CA 1
ATOM 1918 C C . SER A 1 244 ? 8.986 17.322 16.665 1.00 87.50 244 SER A C 1
ATOM 1920 O O . SER A 1 244 ? 9.086 17.307 17.895 1.00 87.50 244 SER A O 1
ATOM 1922 N N . ALA A 1 245 ? 8.706 18.434 15.981 1.00 86.56 245 ALA A N 1
ATOM 1923 C CA . ALA A 1 245 ? 8.463 19.718 16.634 1.00 86.56 245 ALA A CA 1
ATOM 1924 C C . ALA A 1 245 ? 7.330 19.597 17.682 1.00 86.56 245 ALA A C 1
ATOM 1926 O O . ALA A 1 245 ? 6.352 18.889 17.410 1.00 86.56 245 ALA A O 1
ATOM 1927 N N . PRO A 1 246 ? 7.443 20.234 18.866 1.00 83.12 246 PRO A N 1
ATOM 1928 C CA . PRO A 1 246 ? 6.439 20.132 19.931 1.00 83.12 246 PRO A CA 1
ATOM 1929 C C . PRO A 1 246 ? 5.006 20.433 19.470 1.00 83.12 246 PRO A C 1
ATOM 1931 O O . PRO A 1 246 ? 4.080 19.729 19.863 1.00 83.12 246 PRO A O 1
ATOM 1934 N N . GLU A 1 247 ? 4.833 21.421 18.594 1.00 84.12 247 GLU A N 1
ATOM 1935 C CA . GLU A 1 247 ? 3.553 21.832 18.006 1.00 84.12 247 GLU A CA 1
ATOM 1936 C C . GLU A 1 247 ? 2.934 20.789 17.059 1.00 84.12 247 GLU A C 1
ATOM 1938 O O . GLU A 1 247 ? 1.716 20.726 16.913 1.00 84.12 247 GLU A O 1
ATOM 1943 N N . ASP A 1 248 ? 3.756 19.941 16.441 1.00 86.62 248 ASP A N 1
ATOM 1944 C CA . ASP A 1 248 ? 3.325 18.873 15.532 1.00 86.62 248 ASP A CA 1
ATOM 1945 C C . ASP A 1 248 ? 3.247 17.505 16.224 1.00 86.62 248 ASP A C 1
ATOM 1947 O O . ASP A 1 248 ? 2.712 16.546 15.659 1.00 86.62 248 ASP A O 1
ATOM 1951 N N . ARG A 1 249 ? 3.786 17.383 17.441 1.00 88.94 249 ARG A N 1
ATOM 1952 C CA . ARG A 1 249 ? 4.010 16.096 18.108 1.00 88.94 249 ARG A CA 1
ATOM 1953 C C . ARG A 1 249 ? 2.724 15.332 18.382 1.00 88.94 249 ARG A C 1
ATOM 1955 O O . ARG A 1 249 ? 2.684 14.124 18.157 1.00 88.94 249 ARG A O 1
ATOM 1962 N N . SER A 1 250 ? 1.660 16.017 18.793 1.00 90.38 250 SER A N 1
ATOM 1963 C CA . SER A 1 250 ? 0.341 15.404 19.002 1.00 90.38 250 SER A CA 1
ATOM 1964 C C . SER A 1 250 ? -0.248 14.864 17.697 1.00 90.38 250 SER A C 1
ATOM 1966 O O . SER A 1 250 ? -0.694 13.715 17.641 1.00 90.38 250 SER A O 1
ATOM 1968 N N . ARG A 1 251 ? -0.164 15.639 16.609 1.00 90.75 251 ARG A N 1
ATOM 1969 C CA . ARG A 1 251 ? -0.591 15.220 15.267 1.00 90.75 251 ARG A CA 1
ATOM 1970 C C . ARG A 1 251 ? 0.208 14.013 14.773 1.00 90.75 251 ARG A C 1
ATOM 1972 O O . ARG A 1 251 ? -0.400 13.045 14.317 1.00 90.75 251 ARG A O 1
ATOM 1979 N N . CYS A 1 252 ? 1.536 14.056 14.880 1.00 91.69 252 CYS A N 1
ATOM 1980 C CA . CYS A 1 252 ? 2.430 12.955 14.508 1.00 91.69 252 CYS A CA 1
ATOM 1981 C C . CYS A 1 252 ? 2.161 11.698 15.341 1.00 91.69 252 CYS A C 1
ATOM 1983 O O . CYS A 1 252 ? 2.152 10.592 14.802 1.00 91.69 252 CYS A O 1
ATOM 1985 N N . HIS A 1 253 ? 1.905 11.857 16.641 1.00 93.19 253 HIS A N 1
ATOM 1986 C CA . HIS A 1 253 ? 1.556 10.754 17.526 1.00 93.19 253 HIS A CA 1
ATOM 1987 C C . HIS A 1 253 ? 0.246 10.086 17.096 1.00 93.19 253 HIS A C 1
ATOM 1989 O O . HIS A 1 253 ? 0.228 8.872 16.915 1.00 93.19 253 HIS A O 1
ATOM 1995 N N . LEU A 1 254 ? -0.826 10.855 16.877 1.00 94.81 254 LEU A N 1
ATOM 1996 C CA . LEU A 1 254 ? -2.127 10.317 16.459 1.00 94.81 254 LEU A CA 1
ATOM 1997 C C . LEU A 1 254 ? -2.070 9.625 15.092 1.00 94.81 254 LEU A C 1
ATOM 1999 O O . LEU A 1 254 ? -2.619 8.533 14.945 1.00 94.81 254 LEU A O 1
ATOM 2003 N N . ASP A 1 255 ? -1.373 10.226 14.122 1.00 95.12 255 ASP A N 1
ATOM 2004 C CA . ASP A 1 255 ? -1.110 9.610 12.815 1.00 95.12 255 ASP A CA 1
ATOM 2005 C C . ASP A 1 255 ? -0.424 8.250 12.994 1.00 95.12 255 ASP A C 1
ATOM 2007 O O . ASP A 1 255 ? -0.912 7.215 12.531 1.00 95.12 255 ASP A O 1
ATOM 2011 N N . ASN A 1 256 ? 0.661 8.224 13.769 1.00 95.50 256 ASN A N 1
ATOM 2012 C CA . ASN A 1 256 ? 1.416 7.004 13.991 1.00 95.50 256 ASN A CA 1
ATOM 2013 C C . ASN A 1 256 ? 0.605 5.927 14.729 1.00 95.50 256 ASN A C 1
ATOM 2015 O O . ASN A 1 256 ? 0.639 4.767 14.328 1.00 95.50 256 ASN A O 1
ATOM 2019 N N . GLN A 1 257 ? -0.167 6.291 15.761 1.00 96.00 257 GLN A N 1
ATOM 2020 C CA . GLN A 1 257 ? -1.045 5.352 16.473 1.00 96.00 257 GLN A CA 1
ATOM 2021 C C . GLN A 1 257 ? -2.108 4.759 15.547 1.00 96.00 257 GLN A C 1
ATOM 2023 O O . GLN A 1 257 ? -2.345 3.551 15.578 1.00 96.00 257 GLN A O 1
ATOM 2028 N N . PHE A 1 258 ? -2.714 5.581 14.685 1.00 97.56 258 PHE A N 1
ATOM 2029 C CA . PHE A 1 258 ? -3.670 5.100 13.693 1.00 97.56 258 PHE A CA 1
ATOM 2030 C C . PHE A 1 258 ? -3.021 4.099 12.734 1.00 97.56 258 PHE A C 1
ATOM 2032 O O . PHE A 1 258 ? -3.549 3.003 12.542 1.00 97.56 258 PHE A O 1
ATOM 2039 N N . ARG A 1 259 ? -1.866 4.444 12.151 1.00 96.94 259 ARG A N 1
ATOM 2040 C CA . ARG A 1 259 ? -1.179 3.576 11.184 1.00 96.94 259 ARG A CA 1
ATOM 2041 C C . ARG A 1 259 ? -0.691 2.275 11.814 1.00 96.94 259 ARG A C 1
ATOM 2043 O O . ARG A 1 259 ? -0.859 1.230 11.195 1.00 96.94 259 ARG A O 1
ATOM 2050 N N . LEU A 1 260 ? -0.152 2.317 13.033 1.00 96.75 260 LEU A N 1
ATOM 2051 C CA . LEU A 1 260 ? 0.301 1.129 13.763 1.00 96.75 260 LEU A CA 1
ATOM 2052 C C . LEU A 1 260 ? -0.861 0.192 14.100 1.00 96.75 260 LEU A C 1
ATOM 2054 O O . LEU A 1 260 ? -0.804 -0.990 13.768 1.00 96.75 260 LEU A O 1
ATOM 2058 N N . LEU A 1 261 ? -1.933 0.716 14.703 1.00 96.88 261 LEU A N 1
ATOM 2059 C CA . LEU A 1 261 ? -3.100 -0.093 15.065 1.00 96.88 261 LEU A CA 1
ATOM 2060 C C . LEU A 1 261 ? -3.782 -0.685 13.825 1.00 96.88 261 LEU A C 1
ATOM 2062 O O . LEU A 1 261 ? -4.283 -1.808 13.848 1.00 96.88 261 LEU A O 1
ATOM 2066 N N . ARG A 1 262 ? -3.794 0.066 12.722 1.00 96.19 262 ARG A N 1
ATOM 2067 C CA . ARG A 1 262 ? -4.341 -0.412 11.456 1.00 96.19 262 ARG A CA 1
ATOM 2068 C C . ARG A 1 262 ? -3.450 -1.471 10.813 1.00 96.19 262 ARG A C 1
ATOM 2070 O O . ARG A 1 262 ? -3.981 -2.439 10.283 1.00 96.19 262 ARG A O 1
ATOM 2077 N N . GLU A 1 263 ? -2.130 -1.320 10.864 1.00 95.06 263 GLU A N 1
ATOM 2078 C CA . GLU A 1 263 ? -1.193 -2.325 10.348 1.00 95.06 263 GLU A CA 1
ATOM 2079 C C . GLU A 1 263 ? -1.278 -3.641 11.128 1.00 95.06 263 GLU A C 1
ATOM 2081 O O . GLU A 1 263 ? -1.193 -4.703 10.515 1.00 95.06 263 GLU A O 1
ATOM 2086 N N . ASP A 1 264 ? -1.509 -3.586 12.442 1.00 94.62 264 ASP A N 1
ATOM 2087 C CA . ASP A 1 264 ? -1.774 -4.768 13.274 1.00 94.62 264 ASP A CA 1
ATOM 2088 C C . ASP A 1 264 ? -3.003 -5.537 12.755 1.00 94.62 264 ASP A C 1
ATOM 2090 O O . ASP A 1 264 ? -2.906 -6.705 12.373 1.00 94.62 264 ASP A O 1
ATOM 2094 N N . MET A 1 265 ? -4.128 -4.833 12.574 1.00 94.25 265 MET A N 1
ATOM 2095 C CA . MET A 1 265 ? -5.348 -5.399 11.985 1.00 94.25 265 MET A CA 1
ATOM 2096 C C . MET A 1 265 ? -5.121 -5.961 10.569 1.00 94.25 265 MET A C 1
ATOM 2098 O O . MET A 1 265 ? -5.616 -7.038 10.231 1.00 94.25 265 MET A O 1
ATOM 2102 N N . LEU A 1 266 ? -4.405 -5.231 9.706 1.00 93.06 266 LEU A N 1
ATOM 2103 C CA . LEU A 1 266 ? -4.137 -5.664 8.331 1.00 93.06 266 LEU A CA 1
ATOM 2104 C C . LEU A 1 266 ? -3.200 -6.868 8.271 1.00 93.06 266 LEU A C 1
ATOM 2106 O O . LEU A 1 266 ? -3.347 -7.705 7.380 1.00 93.06 266 LEU A O 1
ATOM 2110 N N . SER A 1 267 ? -2.243 -6.962 9.189 1.00 90.44 267 SER A N 1
ATOM 2111 C CA . SER A 1 267 ? -1.323 -8.092 9.275 1.00 90.44 267 SER A CA 1
ATOM 2112 C C . SER A 1 267 ? -2.075 -9.378 9.601 1.00 90.44 267 SER A C 1
ATOM 2114 O O . SER A 1 267 ? -1.938 -10.350 8.855 1.00 90.44 267 SER A O 1
ATOM 2116 N N . GLU A 1 268 ? -2.950 -9.363 10.611 1.00 90.00 268 GLU A N 1
ATOM 2117 C CA . GLU A 1 268 ? -3.822 -10.505 10.927 1.00 90.00 268 GLU A CA 1
ATOM 2118 C C . GLU A 1 268 ? -4.712 -10.888 9.734 1.00 90.00 268 GLU A C 1
ATOM 2120 O O . GLU A 1 268 ? -4.788 -12.057 9.346 1.00 90.00 268 GLU A O 1
ATOM 2125 N N . LEU A 1 269 ? -5.306 -9.889 9.075 1.00 89.94 269 LEU A N 1
ATOM 2126 C CA . LEU A 1 269 ? -6.153 -10.099 7.902 1.00 89.94 269 LEU A CA 1
ATOM 2127 C C . LEU A 1 269 ? -5.386 -10.752 6.743 1.00 89.94 269 LEU A C 1
ATOM 2129 O O . LEU A 1 269 ? -5.902 -11.672 6.102 1.00 89.94 269 LEU A O 1
ATOM 2133 N N . ARG A 1 270 ? -4.151 -10.306 6.470 1.00 88.25 270 ARG A N 1
ATOM 2134 C CA . ARG A 1 270 ? -3.272 -10.909 5.452 1.00 88.25 270 ARG A CA 1
ATOM 2135 C C . ARG A 1 270 ? -2.936 -12.355 5.797 1.00 88.25 270 ARG A C 1
ATOM 2137 O O . ARG A 1 270 ? -2.930 -13.199 4.899 1.00 88.25 270 ARG A O 1
ATOM 2144 N N . GLU A 1 271 ? -2.679 -12.661 7.064 1.00 86.25 271 GLU A N 1
ATOM 2145 C CA . GLU A 1 271 ? -2.402 -14.029 7.504 1.00 86.25 271 GLU A CA 1
ATOM 2146 C C . GLU A 1 271 ? -3.611 -14.951 7.333 1.00 86.25 271 GLU A C 1
ATOM 2148 O O . GLU A 1 271 ? -3.482 -16.021 6.727 1.00 86.25 271 GLU A O 1
ATOM 2153 N N . ASP A 1 272 ? -4.788 -14.532 7.791 1.00 84.19 272 ASP A N 1
ATOM 2154 C CA . ASP A 1 272 ? -6.035 -15.292 7.667 1.00 84.19 272 ASP A CA 1
ATOM 2155 C C . ASP A 1 272 ? -6.394 -15.569 6.204 1.00 84.19 272 ASP A C 1
ATOM 2157 O O . ASP A 1 272 ? -6.736 -16.696 5.826 1.00 84.19 272 ASP A O 1
ATOM 2161 N N . VAL A 1 273 ? -6.225 -14.564 5.348 1.00 80.62 273 VAL A N 1
ATOM 2162 C CA . VAL A 1 273 ? -6.387 -14.691 3.900 1.00 80.62 273 VAL A CA 1
ATOM 2163 C C . VAL A 1 273 ? -5.389 -15.683 3.294 1.00 80.62 273 VAL A C 1
ATOM 2165 O O . VAL A 1 273 ? -5.784 -16.578 2.541 1.00 80.62 273 VAL A O 1
ATOM 2168 N N . GLN A 1 274 ? -4.094 -15.565 3.606 1.00 79.50 274 GLN A N 1
ATOM 2169 C CA . GLN A 1 274 ? -3.068 -16.476 3.080 1.00 79.50 274 GLN A CA 1
ATOM 2170 C C . GLN A 1 274 ? -3.323 -17.926 3.507 1.00 79.50 274 GLN A C 1
ATOM 2172 O O . GLN A 1 274 ? -3.092 -18.857 2.725 1.00 79.50 274 GLN A O 1
ATOM 2177 N N . ASN A 1 275 ? -3.823 -18.116 4.729 1.00 77.12 275 ASN A N 1
ATOM 2178 C CA . ASN A 1 275 ? -4.237 -19.413 5.251 1.00 77.12 275 ASN A CA 1
ATOM 2179 C C . ASN A 1 275 ? -5.426 -19.975 4.460 1.00 77.12 275 ASN A C 1
ATOM 2181 O O . ASN A 1 275 ? -5.411 -21.145 4.074 1.00 77.12 275 ASN A O 1
ATOM 2185 N N . ALA A 1 276 ? -6.426 -19.146 4.158 1.00 70.94 276 ALA A N 1
ATOM 2186 C CA . ALA A 1 276 ? -7.606 -19.556 3.403 1.00 70.94 276 ALA A CA 1
ATOM 2187 C C . ALA A 1 276 ? -7.314 -19.932 1.943 1.00 70.94 276 ALA A C 1
ATOM 2189 O O . ALA A 1 276 ? -7.943 -20.841 1.398 1.00 70.94 276 ALA A O 1
ATOM 2190 N N . LEU A 1 277 ? -6.338 -19.269 1.319 1.00 71.12 277 LEU A N 1
ATOM 2191 C CA . LEU A 1 277 ? -5.865 -19.588 -0.033 1.00 71.12 277 LEU A CA 1
ATOM 2192 C C . LEU A 1 277 ? -4.973 -20.844 -0.079 1.00 71.12 277 LEU A C 1
ATOM 2194 O O . LEU A 1 277 ? -4.485 -21.211 -1.145 1.00 71.12 277 LEU A O 1
ATOM 2198 N N . GLY A 1 278 ? -4.718 -21.502 1.059 1.00 67.06 278 GLY A N 1
ATOM 2199 C CA . GLY A 1 278 ? -3.886 -22.707 1.133 1.00 67.06 278 GLY A CA 1
ATOM 2200 C C . GLY A 1 278 ? -2.393 -22.457 0.892 1.00 67.06 278 GLY A C 1
ATOM 2201 O O . GLY A 1 278 ? -1.627 -23.410 0.752 1.00 67.06 278 GLY A O 1
ATOM 2202 N N . LYS A 1 279 ? -1.961 -21.188 0.868 1.00 65.06 279 LYS A N 1
ATOM 2203 C CA . LYS A 1 279 ? -0.556 -20.790 0.667 1.00 65.06 279 LYS A CA 1
ATOM 2204 C C . LYS A 1 279 ? 0.301 -21.045 1.916 1.00 65.06 279 LYS A C 1
ATOM 2206 O O . LYS A 1 279 ? 1.520 -21.158 1.811 1.00 65.06 279 LYS A O 1
ATOM 2211 N N . LYS A 1 280 ? -0.328 -21.206 3.087 1.00 59.94 280 LYS A N 1
ATOM 2212 C CA . LYS A 1 280 ? 0.296 -21.662 4.338 1.00 59.94 280 LYS A CA 1
ATOM 2213 C C . LYS A 1 280 ? -0.454 -22.871 4.902 1.00 59.94 280 LYS A C 1
ATOM 2215 O O . LYS A 1 280 ? -1.682 -22.927 4.876 1.00 59.94 280 LYS A O 1
ATOM 2220 N N . LYS A 1 281 ? 0.286 -23.845 5.450 1.00 50.84 281 LYS A N 1
ATOM 2221 C CA . LYS A 1 281 ? -0.293 -24.975 6.196 1.00 50.84 281 LYS A CA 1
ATOM 2222 C C . LYS A 1 281 ? -0.795 -24.477 7.554 1.00 50.84 281 LYS A C 1
ATOM 2224 O O . LYS A 1 281 ? -0.056 -24.519 8.532 1.00 50.84 281 LYS A O 1
ATOM 2229 N N . SER A 1 282 ? -2.036 -24.008 7.609 1.00 57.78 282 SER A N 1
ATOM 2230 C CA . SER A 1 282 ? -2.716 -23.718 8.873 1.00 57.78 282 SER A CA 1
ATOM 2231 C C . SER A 1 282 ? -3.508 -24.933 9.357 1.00 57.78 282 SER A C 1
ATOM 2233 O O . SER A 1 282 ? -4.094 -25.673 8.567 1.00 57.78 282 SER A O 1
ATOM 2235 N N . TYR A 1 283 ? -3.539 -25.129 10.677 1.00 52.84 283 TYR A N 1
ATOM 2236 C CA . TYR A 1 283 ? -4.395 -26.126 11.331 1.00 52.84 283 TYR A CA 1
ATOM 2237 C C . TYR A 1 283 ? -5.881 -25.724 11.317 1.00 52.84 283 TYR A C 1
ATOM 2239 O O . TYR A 1 283 ? -6.747 -26.576 11.521 1.00 52.84 283 TYR A O 1
ATOM 2247 N N . ARG A 1 284 ? -6.195 -24.439 11.090 1.00 60.94 284 ARG A N 1
ATOM 2248 C CA . ARG A 1 284 ? -7.568 -23.916 11.091 1.00 60.94 284 ARG A CA 1
ATOM 2249 C C . ARG A 1 284 ? -8.123 -23.879 9.667 1.00 60.94 284 ARG A C 1
ATOM 2251 O O . ARG A 1 284 ? -7.538 -23.262 8.783 1.00 60.94 284 ARG A O 1
ATOM 2258 N N . ARG A 1 285 ? -9.260 -24.549 9.447 1.00 63.91 285 ARG A N 1
ATOM 2259 C CA . ARG A 1 285 ? -10.000 -24.478 8.180 1.00 63.91 285 ARG A CA 1
ATOM 2260 C C . ARG A 1 285 ? -10.808 -23.190 8.144 1.00 63.91 285 ARG A C 1
ATOM 2262 O O . ARG A 1 285 ? -11.753 -23.045 8.912 1.00 63.91 285 ARG A O 1
ATOM 2269 N N . VAL A 1 286 ? -10.448 -22.304 7.229 1.00 74.88 286 VAL A N 1
ATOM 2270 C CA . VAL A 1 286 ? -11.206 -21.087 6.953 1.00 74.88 286 VAL A CA 1
ATOM 2271 C C . VAL A 1 286 ? -12.432 -21.432 6.101 1.00 74.88 286 VAL A C 1
ATOM 2273 O O . VAL A 1 286 ? -12.336 -22.234 5.168 1.00 74.88 286 VAL A O 1
ATOM 2276 N N . GLN A 1 287 ? -13.599 -20.867 6.425 1.00 85.44 287 GLN A N 1
ATOM 2277 C CA . GLN A 1 287 ? -14.812 -21.090 5.639 1.00 85.44 287 GLN A CA 1
ATOM 2278 C C . GLN A 1 287 ? -14.746 -20.287 4.333 1.00 85.44 287 GLN A C 1
ATOM 2280 O O . GLN A 1 287 ? -14.652 -19.060 4.349 1.00 85.44 287 GLN A O 1
ATOM 2285 N N . ARG A 1 288 ? -14.832 -20.990 3.201 1.00 89.69 288 ARG A N 1
ATOM 2286 C CA 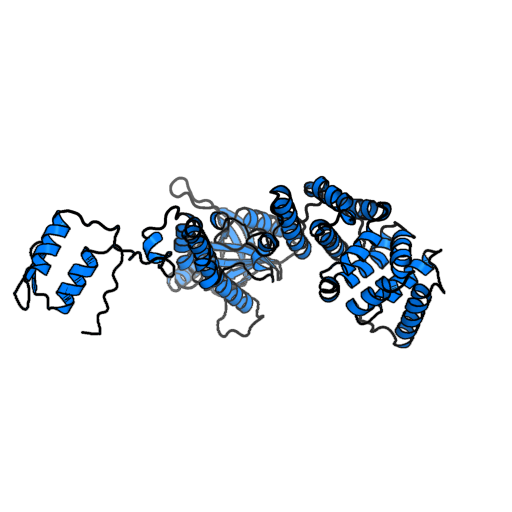. ARG A 1 288 ? -14.881 -20.405 1.858 1.00 89.69 288 ARG A CA 1
ATOM 2287 C C . ARG A 1 288 ? -16.223 -20.716 1.212 1.00 89.69 288 ARG A C 1
ATOM 2289 O O . ARG A 1 288 ? -16.621 -21.875 1.156 1.00 89.69 288 ARG A O 1
ATOM 2296 N N . LEU A 1 289 ? -16.887 -19.681 0.721 1.00 91.81 289 LEU A N 1
ATOM 2297 C CA . LEU A 1 289 ? -18.101 -19.756 -0.081 1.00 91.81 289 LEU A CA 1
ATOM 2298 C C . LEU A 1 289 ? -17.697 -19.565 -1.543 1.00 91.81 289 LEU A C 1
ATOM 2300 O O . LEU A 1 289 ? -17.179 -18.510 -1.904 1.00 91.81 289 LEU A O 1
ATOM 2304 N N . GLY A 1 290 ? -17.847 -20.596 -2.366 1.00 91.38 290 GLY A N 1
ATOM 2305 C CA . GLY A 1 290 ? -17.444 -20.567 -3.773 1.00 91.38 290 GLY A CA 1
ATOM 2306 C C . GLY A 1 290 ? -18.628 -20.413 -4.718 1.00 91.38 290 GLY A C 1
ATOM 2307 O O . GLY A 1 290 ? -19.790 -20.517 -4.310 1.00 91.38 290 GLY A O 1
ATOM 2308 N N . ASN A 1 291 ? -18.319 -20.182 -5.996 1.00 90.62 291 ASN A N 1
ATOM 2309 C CA . ASN A 1 291 ? -19.300 -19.946 -7.055 1.00 90.62 291 ASN A CA 1
ATOM 2310 C C . ASN A 1 291 ? -20.366 -18.910 -6.674 1.00 90.62 291 ASN A C 1
ATOM 2312 O O . ASN A 1 291 ? -21.564 -19.152 -6.840 1.00 90.62 291 ASN A O 1
ATOM 2316 N N . ILE A 1 292 ? -19.927 -17.774 -6.133 1.00 93.06 292 ILE A N 1
ATOM 2317 C CA . ILE A 1 292 ? -20.826 -16.691 -5.743 1.00 93.06 292 ILE A CA 1
ATOM 2318 C C . ILE A 1 292 ? -21.425 -16.057 -6.991 1.00 93.06 292 ILE A C 1
ATOM 2320 O O . ILE A 1 292 ? -20.702 -15.756 -7.940 1.00 93.06 292 ILE A O 1
ATOM 2324 N N . ARG A 1 293 ? -22.745 -15.855 -6.995 1.00 91.31 293 ARG A N 1
ATOM 2325 C CA . ARG A 1 293 ? -23.459 -15.188 -8.093 1.00 91.31 293 ARG A CA 1
ATOM 2326 C C . ARG A 1 293 ? -24.410 -14.130 -7.551 1.00 91.31 293 ARG A C 1
ATOM 2328 O O . ARG A 1 293 ? -25.176 -14.444 -6.643 1.00 91.31 293 ARG A O 1
ATOM 2335 N N . PRO A 1 294 ? -24.407 -12.904 -8.091 1.00 92.12 294 PRO A N 1
ATOM 2336 C CA . PRO A 1 294 ? -25.320 -11.865 -7.648 1.00 92.12 294 PRO A CA 1
ATOM 2337 C C . PRO A 1 294 ? -26.749 -12.223 -8.070 1.00 92.12 294 PRO A C 1
ATOM 2339 O O . PRO A 1 294 ? -26.994 -12.609 -9.212 1.00 92.12 294 PRO A O 1
ATOM 2342 N N . VAL A 1 295 ? -27.694 -12.102 -7.141 1.00 91.69 295 VAL A N 1
ATOM 2343 C CA . VAL A 1 295 ? -29.125 -12.379 -7.370 1.00 91.69 295 VAL A CA 1
ATOM 2344 C C . VAL A 1 295 ? -29.964 -11.124 -7.172 1.00 91.69 295 VAL A C 1
ATOM 2346 O O . VAL A 1 295 ? -30.994 -10.955 -7.819 1.00 91.69 295 VAL A O 1
ATOM 2349 N N . GLY A 1 296 ? -29.523 -10.225 -6.298 1.00 90.44 296 GLY A N 1
ATOM 2350 C CA . GLY A 1 296 ? -30.216 -8.974 -6.050 1.00 90.44 296 GLY A CA 1
ATOM 2351 C C . GLY A 1 296 ? -29.460 -8.071 -5.093 1.00 90.44 296 GLY A C 1
ATOM 2352 O O . GLY A 1 296 ? -28.360 -8.384 -4.638 1.00 90.44 296 GLY A O 1
ATOM 2353 N N . ILE A 1 297 ? -30.085 -6.944 -4.785 1.00 89.00 297 ILE A N 1
ATOM 2354 C CA . ILE A 1 297 ? -29.605 -5.967 -3.817 1.00 89.00 297 ILE A CA 1
ATOM 2355 C C . ILE A 1 297 ? -30.690 -5.781 -2.767 1.00 89.00 297 ILE A C 1
ATOM 2357 O O . ILE A 1 297 ? -31.879 -5.757 -3.079 1.00 89.00 297 ILE A O 1
ATOM 2361 N N . GLU A 1 298 ? -30.265 -5.651 -1.522 1.00 86.06 298 GLU A N 1
ATOM 2362 C CA . GLU A 1 298 ? -31.139 -5.573 -0.370 1.00 86.06 298 GLU A CA 1
ATOM 2363 C C . GLU A 1 298 ? -30.659 -4.436 0.546 1.00 86.06 298 GLU A C 1
ATOM 2365 O O . GLU A 1 298 ? -29.572 -4.489 1.120 1.00 86.06 298 GLU A O 1
ATOM 2370 N N . SER A 1 299 ? -31.471 -3.385 0.663 1.00 83.38 299 SER A N 1
ATOM 2371 C CA . SER A 1 299 ? -31.168 -2.158 1.420 1.00 83.38 299 SER A CA 1
ATOM 2372 C C . SER A 1 299 ? -32.058 -1.974 2.655 1.00 83.38 299 SER A C 1
ATOM 2374 O O . SER A 1 299 ? -32.024 -0.926 3.298 1.00 83.38 299 SER A O 1
ATOM 2376 N N . GLY A 1 300 ? -32.834 -2.998 3.027 1.00 79.06 300 GLY A N 1
ATOM 2377 C CA . GLY A 1 300 ? -33.797 -2.914 4.125 1.00 79.06 300 GLY A CA 1
ATOM 2378 C C . GLY A 1 300 ? -35.117 -2.275 3.708 1.00 79.06 300 GLY A C 1
ATOM 2379 O O . GLY A 1 300 ? -35.427 -2.173 2.523 1.00 79.06 300 GLY A O 1
ATOM 2380 N N . ASP A 1 301 ? -35.905 -1.869 4.702 1.00 76.38 301 ASP A N 1
ATOM 2381 C CA . ASP A 1 301 ? -37.249 -1.315 4.520 1.00 76.38 301 ASP A CA 1
ATOM 2382 C C . ASP A 1 301 ? -37.376 0.107 5.103 1.00 76.38 301 ASP A C 1
ATOM 2384 O O . ASP A 1 301 ? -36.451 0.629 5.728 1.00 76.38 301 ASP A O 1
ATOM 2388 N N . GLU A 1 302 ? -38.540 0.742 4.923 1.00 70.44 302 GLU A N 1
ATOM 2389 C CA . GLU A 1 302 ? -38.827 2.096 5.431 1.00 70.44 302 GLU A CA 1
ATOM 2390 C C . GLU A 1 302 ? -38.674 2.230 6.960 1.00 70.44 302 GLU A C 1
ATOM 2392 O O . GLU A 1 302 ? -38.512 3.337 7.472 1.00 70.44 302 GLU A O 1
ATOM 2397 N N . LYS A 1 303 ? -38.723 1.119 7.709 1.00 72.38 303 LYS A N 1
ATOM 2398 C CA . LYS A 1 303 ? -38.624 1.098 9.178 1.00 72.38 303 LYS A CA 1
ATOM 2399 C C . LYS A 1 303 ? -37.209 0.788 9.666 1.00 72.38 303 LYS A C 1
ATOM 2401 O O . LYS A 1 303 ? -36.863 1.148 10.792 1.00 72.38 303 LYS A O 1
ATOM 2406 N N . ARG A 1 304 ? -36.404 0.104 8.856 1.00 67.12 304 ARG A N 1
ATOM 2407 C CA . ARG A 1 304 ? -35.018 -0.297 9.113 1.00 67.12 304 ARG A CA 1
ATOM 2408 C C . ARG A 1 304 ? -34.212 -0.182 7.825 1.00 67.12 304 ARG A C 1
ATOM 2410 O O . ARG A 1 304 ? -33.859 -1.185 7.203 1.00 67.12 304 ARG A O 1
ATOM 2417 N N . SER A 1 305 ? -33.892 1.058 7.467 1.00 70.50 305 SER A N 1
ATOM 2418 C CA . SER A 1 305 ? -32.887 1.327 6.442 1.00 70.50 305 SER A CA 1
ATOM 2419 C C . SER A 1 305 ? -31.549 0.730 6.878 1.00 70.50 305 SER A C 1
ATOM 2421 O O . SER A 1 305 ? -31.143 0.868 8.038 1.00 70.50 305 SER A O 1
ATOM 2423 N N . ARG A 1 306 ? -30.876 0.039 5.959 1.00 73.38 306 ARG A N 1
ATOM 2424 C CA . ARG A 1 306 ? -29.533 -0.508 6.166 1.00 73.38 306 ARG A CA 1
ATOM 2425 C C . ARG A 1 306 ? -28.639 -0.180 4.984 1.00 73.38 306 ARG A C 1
ATOM 2427 O O . ARG A 1 306 ? -29.103 0.119 3.886 1.00 73.38 306 ARG A O 1
ATOM 2434 N N . ALA A 1 307 ? -27.337 -0.292 5.218 1.00 78.06 307 ALA A N 1
ATOM 2435 C CA . ALA A 1 307 ? -26.363 -0.252 4.144 1.00 78.06 307 ALA A CA 1
ATOM 2436 C C . ALA A 1 307 ? -26.654 -1.355 3.110 1.00 78.06 307 ALA A C 1
ATOM 2438 O O . ALA A 1 307 ? -27.048 -2.473 3.454 1.00 78.06 307 ALA A O 1
ATOM 2439 N N . CYS A 1 308 ? -26.469 -1.000 1.840 1.00 85.25 308 CYS A N 1
ATOM 2440 C CA . CYS A 1 308 ? -26.707 -1.852 0.682 1.00 85.25 308 CYS A CA 1
ATOM 2441 C C . CYS A 1 308 ? -25.964 -3.193 0.815 1.00 85.25 308 CYS A C 1
ATOM 2443 O O . CYS A 1 308 ? -24.741 -3.223 0.966 1.00 85.25 308 CYS A O 1
ATOM 2445 N N . CYS A 1 309 ? -26.709 -4.298 0.763 1.00 89.62 309 CYS A N 1
ATOM 2446 C CA . CYS A 1 309 ? -26.168 -5.651 0.781 1.00 89.62 309 CYS A CA 1
ATOM 2447 C C . CYS A 1 309 ? -26.375 -6.318 -0.579 1.00 89.62 309 CYS A C 1
ATOM 2449 O O . CYS A 1 309 ? -27.490 -6.351 -1.103 1.00 89.62 309 CYS A O 1
ATOM 2451 N N . LEU A 1 310 ? -25.316 -6.918 -1.116 1.00 92.12 310 LEU A N 1
ATOM 2452 C CA . LEU A 1 310 ? -25.404 -7.816 -2.257 1.00 92.12 310 LEU A CA 1
ATOM 2453 C C . LEU A 1 310 ? -25.991 -9.151 -1.792 1.00 92.12 310 LEU A C 1
ATOM 2455 O O . LEU A 1 310 ? -25.401 -9.838 -0.956 1.00 92.12 310 LEU A O 1
ATOM 2459 N N . VAL A 1 311 ? -27.142 -9.528 -2.341 1.00 92.69 311 VAL A N 1
ATOM 2460 C CA . VAL A 1 311 ? -27.717 -10.863 -2.157 1.00 92.69 311 VAL A CA 1
ATOM 2461 C C . VAL A 1 311 ? -27.083 -11.779 -3.186 1.00 92.69 311 VAL A C 1
ATOM 2463 O O . VAL A 1 311 ? -27.214 -11.543 -4.391 1.00 92.69 311 VAL A O 1
ATOM 2466 N N . ALA A 1 312 ? -26.409 -12.824 -2.719 1.00 92.06 312 ALA A N 1
ATOM 2467 C CA . ALA A 1 312 ? -25.686 -13.728 -3.590 1.00 92.06 312 ALA A CA 1
ATOM 2468 C C . ALA A 1 312 ? -26.060 -15.194 -3.369 1.00 92.06 312 ALA A C 1
ATOM 2470 O O . ALA A 1 312 ? -26.174 -15.657 -2.234 1.00 92.06 312 ALA A O 1
ATOM 2471 N N . ASP A 1 313 ? -26.226 -15.916 -4.475 1.00 91.62 313 ASP A N 1
ATOM 2472 C CA . ASP A 1 313 ? -26.273 -17.376 -4.505 1.00 91.62 313 ASP A CA 1
ATOM 2473 C C . ASP A 1 313 ? -24.879 -17.947 -4.258 1.00 91.62 313 ASP A C 1
ATOM 2475 O O . ASP A 1 313 ? -23.880 -17.373 -4.696 1.00 91.62 313 ASP A O 1
ATOM 2479 N N . VAL A 1 314 ? -24.824 -19.077 -3.559 1.00 91.25 314 VAL A N 1
ATOM 2480 C CA . VAL A 1 314 ? -23.594 -19.749 -3.147 1.00 91.25 314 VAL A CA 1
ATOM 2481 C C . VAL A 1 314 ? -23.610 -21.178 -3.675 1.00 91.25 314 VAL A C 1
ATOM 2483 O O . VAL A 1 314 ? -24.335 -22.040 -3.171 1.00 91.25 314 VAL A O 1
ATOM 2486 N N . GLY A 1 315 ? -22.769 -21.451 -4.673 1.00 88.19 315 GLY A N 1
ATOM 2487 C CA . GLY A 1 315 ? -22.687 -22.780 -5.280 1.00 88.19 315 GLY A CA 1
ATOM 2488 C C . GLY A 1 315 ? -21.898 -23.807 -4.458 1.00 88.19 315 GLY A C 1
ATOM 2489 O O . GLY A 1 315 ? -22.166 -25.004 -4.572 1.00 88.19 315 GLY A O 1
ATOM 2490 N N . SER A 1 316 ? -20.953 -23.381 -3.612 1.00 89.56 316 SER A N 1
ATOM 2491 C CA . SER A 1 316 ? -20.157 -24.276 -2.749 1.00 89.56 316 SER A CA 1
ATOM 2492 C C . SER A 1 316 ? -19.802 -23.649 -1.396 1.00 89.56 316 SER A C 1
ATOM 2494 O O . SER A 1 316 ? -19.832 -22.431 -1.234 1.00 89.56 316 SER A O 1
ATOM 2496 N N . GLY A 1 317 ? -19.479 -24.476 -0.398 1.00 87.19 317 GLY A N 1
ATOM 2497 C CA . GLY A 1 317 ? -19.179 -24.060 0.981 1.00 87.19 317 GLY A CA 1
ATOM 2498 C C . GLY A 1 317 ? -20.371 -24.102 1.945 1.00 87.19 317 GLY A C 1
ATOM 2499 O O . GLY A 1 317 ? -20.220 -23.789 3.130 1.00 87.19 317 GLY A O 1
ATOM 2500 N N . LEU A 1 318 ? -21.554 -24.489 1.448 1.00 89.12 318 LEU A N 1
ATOM 2501 C CA . LEU A 1 318 ? -22.802 -24.667 2.208 1.00 89.12 318 LEU A CA 1
ATOM 2502 C C . LEU A 1 318 ? -23.386 -26.081 2.052 1.00 89.12 318 LEU A C 1
ATOM 2504 O O . LEU A 1 318 ? -24.593 -26.287 2.201 1.00 89.12 318 LEU A O 1
ATOM 2508 N N . GLU A 1 319 ? -22.545 -27.080 1.787 1.00 88.31 319 GLU A N 1
ATOM 2509 C CA . GLU A 1 319 ? -22.937 -28.475 1.529 1.00 88.31 319 GLU A CA 1
ATOM 2510 C C . GLU A 1 319 ? -23.761 -29.064 2.684 1.00 88.31 319 GLU A C 1
ATOM 2512 O O . GLU A 1 319 ? -24.692 -29.842 2.473 1.00 88.31 319 GLU A O 1
ATOM 2517 N N . VAL A 1 320 ? -23.480 -28.626 3.917 1.00 87.88 320 VAL A N 1
ATOM 2518 C CA . VAL A 1 320 ? -24.219 -29.035 5.123 1.00 87.88 320 VAL A CA 1
ATOM 2519 C C . VAL A 1 320 ? -25.707 -28.658 5.050 1.00 87.88 320 VAL A C 1
ATOM 2521 O O . VAL A 1 320 ? -26.543 -29.326 5.663 1.00 87.88 320 VAL A O 1
ATOM 2524 N N . LEU A 1 321 ? -26.061 -27.618 4.290 1.00 88.00 321 LEU A N 1
ATOM 2525 C CA . LEU A 1 321 ? -27.439 -27.163 4.089 1.00 88.00 321 LEU A CA 1
ATOM 2526 C C . LEU A 1 321 ? -28.076 -27.712 2.804 1.00 88.00 321 LEU A C 1
ATOM 2528 O O . LEU A 1 321 ? -29.303 -27.810 2.743 1.00 88.00 321 LEU A O 1
ATOM 2532 N N . GLN A 1 322 ? -27.281 -28.070 1.790 1.00 81.50 322 GLN A N 1
ATOM 2533 C CA . GLN A 1 322 ? -27.784 -28.464 0.466 1.00 81.50 322 GLN A CA 1
ATOM 2534 C C . GLN A 1 322 ? -28.731 -29.672 0.541 1.00 81.50 322 GLN A C 1
ATOM 2536 O O . GLN A 1 322 ? -29.822 -29.623 -0.023 1.00 81.50 322 GLN A O 1
ATOM 2541 N N . ASN A 1 323 ? -28.385 -30.686 1.343 1.00 81.19 323 ASN A N 1
ATOM 2542 C CA . ASN A 1 323 ? -29.168 -31.923 1.498 1.00 81.19 323 ASN A CA 1
ATOM 2543 C C . ASN A 1 323 ? -30.341 -31.826 2.497 1.00 81.19 323 ASN A C 1
ATOM 2545 O O . ASN A 1 323 ? -30.940 -32.845 2.834 1.00 81.19 323 ASN A O 1
ATOM 2549 N N . LYS A 1 324 ? -30.647 -30.633 3.017 1.00 87.75 324 LYS A N 1
ATOM 2550 C CA . LYS A 1 324 ? -31.698 -30.403 4.023 1.00 87.75 324 LYS A CA 1
ATOM 2551 C C . LYS A 1 324 ? -32.897 -29.685 3.408 1.00 87.75 324 LYS A C 1
ATOM 2553 O O . LYS A 1 324 ? -32.721 -28.833 2.538 1.00 87.75 324 LYS A O 1
ATOM 2558 N N . ASN A 1 325 ? -34.108 -29.967 3.887 1.00 88.81 325 ASN A N 1
ATOM 2559 C CA . ASN A 1 325 ? -35.291 -29.163 3.543 1.00 88.81 325 ASN A CA 1
ATOM 2560 C C . ASN A 1 325 ? -35.311 -27.824 4.318 1.00 88.81 325 ASN A C 1
ATOM 2562 O O . ASN A 1 325 ? -34.527 -27.618 5.243 1.00 88.81 325 ASN A O 1
ATOM 2566 N N . GLY A 1 326 ? -36.209 -26.894 3.970 1.00 87.06 326 GLY A N 1
ATOM 2567 C CA . GLY A 1 326 ? -36.228 -25.552 4.577 1.00 87.06 326 GLY A CA 1
ATOM 2568 C C . GLY A 1 326 ? -36.393 -25.537 6.106 1.00 87.06 326 GLY A C 1
ATOM 2569 O O . GLY A 1 326 ? -35.745 -24.745 6.792 1.00 87.06 326 GLY A O 1
ATOM 2570 N N . GLY A 1 327 ? -37.196 -26.449 6.665 1.00 90.31 327 GLY A N 1
ATOM 2571 C CA . GLY A 1 327 ? -37.362 -26.578 8.118 1.00 90.31 327 GLY A CA 1
ATOM 2572 C C . GLY A 1 327 ? -36.102 -27.110 8.807 1.00 90.31 327 GLY A C 1
ATOM 2573 O O . GLY A 1 327 ? -35.668 -26.570 9.826 1.00 90.31 327 GLY A O 1
ATOM 2574 N N . GLU A 1 328 ? -35.467 -28.125 8.220 1.00 91.38 328 GLU A N 1
ATOM 2575 C CA . GLU A 1 328 ? -34.207 -28.701 8.705 1.00 91.38 328 GLU A CA 1
ATOM 2576 C C . GLU A 1 328 ? -33.039 -27.714 8.620 1.00 91.38 328 GLU A C 1
ATOM 2578 O O . GLU A 1 328 ? -32.217 -27.661 9.537 1.00 91.38 328 GLU A O 1
ATOM 2583 N N . ARG A 1 329 ? -32.971 -26.911 7.550 1.00 91.94 329 ARG A N 1
ATOM 2584 C CA . ARG A 1 329 ? -31.984 -25.829 7.407 1.00 91.94 329 ARG A CA 1
ATOM 2585 C C . ARG A 1 329 ? -32.152 -24.799 8.517 1.00 91.94 329 ARG A C 1
ATOM 2587 O O . ARG A 1 329 ? -31.179 -24.479 9.195 1.00 91.94 329 ARG A O 1
ATOM 2594 N N . LYS A 1 330 ? -33.384 -24.330 8.749 1.00 93.00 330 LYS A N 1
ATOM 2595 C CA . LYS A 1 330 ? -33.685 -23.361 9.813 1.00 93.00 330 LYS A CA 1
ATOM 2596 C C . LYS A 1 330 ? -33.287 -23.894 11.189 1.00 93.00 330 LYS A C 1
ATOM 2598 O O . LYS A 1 330 ? -32.615 -23.187 11.937 1.00 93.00 330 LYS A O 1
ATOM 2603 N N . LYS A 1 331 ? -33.629 -25.151 11.491 1.00 94.12 331 LYS A N 1
ATOM 2604 C CA . LYS A 1 331 ? -33.227 -25.812 12.740 1.00 94.12 331 LYS A CA 1
ATOM 2605 C C . LYS A 1 331 ? -31.704 -25.881 12.882 1.00 94.12 331 LYS A C 1
ATOM 2607 O O . LYS A 1 331 ? -31.175 -25.450 13.898 1.00 94.12 331 LYS A O 1
ATOM 2612 N N . TYR A 1 332 ? -30.993 -26.328 11.845 1.00 93.12 332 TYR A N 1
ATOM 2613 C CA . TYR A 1 332 ? -29.528 -26.392 11.864 1.00 93.12 332 TYR A CA 1
ATOM 2614 C C . TYR A 1 332 ? -28.887 -25.024 12.140 1.00 93.12 332 TYR A C 1
ATOM 2616 O O . TYR A 1 332 ? -27.959 -24.932 12.941 1.00 93.12 332 TYR A O 1
ATOM 2624 N N . LEU A 1 333 ? -29.385 -23.957 11.508 1.00 92.06 333 LEU A N 1
ATOM 2625 C CA . LEU A 1 333 ? -28.895 -22.595 11.728 1.00 92.06 333 LEU A CA 1
ATOM 2626 C C . LEU A 1 333 ? -29.185 -22.099 13.154 1.00 92.06 333 LEU A C 1
ATOM 2628 O O . LEU A 1 333 ? -28.351 -21.408 13.738 1.00 92.06 333 LEU A O 1
ATOM 2632 N N . MET A 1 334 ? -30.329 -22.440 13.743 1.00 92.56 334 MET A N 1
ATOM 2633 C CA . MET A 1 334 ? -30.612 -22.097 15.143 1.00 92.56 334 MET A CA 1
ATOM 2634 C C . MET A 1 334 ? -29.683 -22.840 16.111 1.00 92.56 334 MET A C 1
ATOM 2636 O O . MET A 1 334 ? -29.138 -22.220 17.021 1.00 92.56 334 MET A O 1
ATOM 2640 N N . ASP A 1 335 ? -29.431 -24.125 15.857 1.00 94.81 335 ASP A N 1
ATOM 2641 C CA . ASP A 1 335 ? -28.574 -24.968 16.699 1.00 94.81 335 ASP A CA 1
ATOM 2642 C C . ASP A 1 335 ? -27.076 -24.613 16.564 1.00 94.81 335 ASP A C 1
ATOM 2644 O O . ASP A 1 335 ? -26.284 -24.878 17.467 1.00 94.81 335 ASP A O 1
ATOM 2648 N N . ASN A 1 336 ? -26.668 -23.982 15.452 1.00 92.25 336 ASN A N 1
ATOM 2649 C CA . ASN A 1 336 ? -25.271 -23.650 15.144 1.00 92.25 336 ASN A CA 1
ATOM 2650 C C . ASN A 1 336 ? -25.059 -22.136 14.942 1.00 92.25 336 ASN A C 1
ATOM 2652 O O . ASN A 1 336 ? -24.815 -21.691 13.816 1.00 92.25 336 ASN A O 1
ATOM 2656 N N . PRO A 1 337 ? -25.083 -21.312 16.007 1.00 89.06 337 PRO A N 1
ATOM 2657 C CA . PRO A 1 337 ? -24.950 -19.853 15.895 1.00 89.06 337 PRO A CA 1
ATOM 2658 C C . PRO A 1 337 ? -23.573 -19.387 15.394 1.00 89.06 337 PRO A C 1
ATOM 2660 O O . PRO A 1 337 ? -23.446 -18.272 14.896 1.00 89.06 337 PRO A O 1
ATOM 2663 N N . ARG A 1 338 ? -22.540 -20.234 15.511 1.00 87.75 338 ARG A N 1
ATOM 2664 C CA . ARG A 1 338 ? -21.185 -19.953 15.006 1.00 87.75 338 ARG A CA 1
ATOM 2665 C C . ARG A 1 338 ? -21.040 -20.188 13.501 1.00 87.75 338 ARG A C 1
ATOM 2667 O O . ARG A 1 338 ? -20.112 -19.658 12.904 1.00 87.75 338 ARG A O 1
ATOM 2674 N N . PHE A 1 339 ? -21.931 -20.970 12.892 1.00 88.69 339 PHE A N 1
ATOM 2675 C CA . PHE A 1 339 ? -21.917 -21.201 11.451 1.00 88.69 339 PHE A CA 1
ATOM 2676 C C . PHE A 1 339 ? -22.465 -19.970 10.723 1.00 88.69 339 PHE A C 1
ATOM 2678 O O . PHE A 1 339 ? -23.605 -19.564 10.994 1.00 88.69 339 PHE A O 1
ATOM 2685 N N . LEU A 1 340 ? -21.658 -19.403 9.814 1.00 88.12 340 LEU A N 1
ATOM 2686 C CA . LEU A 1 340 ? -21.924 -18.118 9.156 1.00 88.12 340 LEU A CA 1
ATOM 2687 C C . LEU A 1 340 ? -22.319 -17.045 10.176 1.00 88.12 340 LEU A C 1
ATOM 2689 O O . LEU A 1 340 ? -23.435 -16.526 10.137 1.00 88.12 340 LEU A O 1
ATOM 2693 N N . LYS A 1 341 ? -21.451 -16.791 11.161 1.00 88.62 341 LYS A N 1
ATOM 2694 C CA . LYS A 1 341 ? -21.736 -15.832 12.231 1.00 88.62 341 LYS A CA 1
ATOM 2695 C C . LYS A 1 341 ? -22.131 -14.477 11.621 1.00 88.62 341 LYS A C 1
ATOM 2697 O O . LYS A 1 341 ? -21.555 -14.014 10.642 1.00 88.62 341 LYS A O 1
ATOM 2702 N N . HIS A 1 342 ? -23.155 -13.853 12.198 1.00 89.12 342 HIS A N 1
ATOM 2703 C CA . HIS A 1 342 ? -23.580 -12.517 11.786 1.00 89.12 342 HIS A CA 1
ATOM 2704 C C . HIS A 1 342 ? -22.438 -11.509 11.986 1.00 89.12 342 HIS A C 1
ATOM 2706 O O . HIS A 1 342 ? -21.758 -11.566 13.014 1.00 89.12 342 HIS A O 1
ATOM 2712 N N . ASN A 1 343 ? -22.253 -10.595 11.031 1.00 88.38 343 ASN A N 1
ATOM 2713 C CA . ASN A 1 343 ? -21.131 -9.653 10.970 1.00 88.38 343 ASN A CA 1
ATOM 2714 C C . ASN A 1 343 ? -19.754 -10.331 10.909 1.00 88.38 343 ASN A C 1
ATOM 2716 O O . ASN A 1 343 ? -18.754 -9.739 11.310 1.00 88.38 343 ASN A O 1
ATOM 2720 N N . SER A 1 344 ? -19.679 -11.565 10.402 1.00 90.31 344 SER A N 1
ATOM 2721 C CA . SER A 1 344 ? -18.395 -12.140 10.001 1.00 90.31 344 SER A CA 1
ATOM 2722 C C . SER A 1 344 ? -17.784 -11.297 8.890 1.00 90.31 344 SER A C 1
ATOM 2724 O O . SER A 1 344 ? -18.461 -10.970 7.919 1.00 90.31 344 SER A O 1
ATOM 2726 N N . PHE A 1 345 ? -16.510 -10.955 9.032 1.00 92.81 345 PHE A N 1
ATOM 2727 C CA . PHE A 1 345 ? -15.767 -10.220 8.020 1.00 92.81 345 PHE A CA 1
ATOM 2728 C C . PHE A 1 345 ? -15.157 -11.183 6.998 1.00 92.81 345 PHE A C 1
ATOM 2730 O O . PHE A 1 345 ? -14.922 -12.352 7.308 1.00 92.81 345 PHE A O 1
ATOM 2737 N N . GLY A 1 346 ? -14.903 -10.712 5.782 1.00 92.75 346 GLY A N 1
ATOM 2738 C CA . GLY A 1 346 ? -14.249 -11.519 4.767 1.00 92.75 346 GLY A CA 1
ATOM 2739 C C . GLY A 1 346 ? -13.847 -10.754 3.515 1.00 92.75 346 GLY A C 1
ATOM 2740 O O . GLY A 1 346 ? -14.133 -9.565 3.363 1.00 92.75 346 GLY A O 1
ATOM 2741 N N . ALA A 1 347 ? -13.195 -11.470 2.604 1.00 93.69 347 ALA A N 1
ATOM 2742 C CA . ALA A 1 347 ? -12.706 -10.953 1.331 1.00 93.69 347 ALA A CA 1
ATOM 2743 C C . ALA A 1 347 ? -13.337 -11.708 0.153 1.00 93.69 347 ALA A C 1
ATOM 2745 O O . ALA A 1 347 ? -13.434 -12.939 0.164 1.00 93.69 347 ALA A O 1
ATOM 2746 N N . LEU A 1 348 ? -13.763 -10.961 -0.864 1.00 93.88 348 LEU A N 1
ATOM 2747 C CA . LEU A 1 348 ? -14.187 -11.479 -2.161 1.00 93.88 348 LEU A CA 1
ATOM 2748 C C . LEU A 1 348 ? -12.970 -11.641 -3.070 1.00 93.88 348 LEU A C 1
ATOM 2750 O O . LEU A 1 348 ? -12.126 -10.751 -3.144 1.00 93.88 348 LEU A O 1
ATOM 2754 N N . TYR A 1 349 ? -12.924 -12.754 -3.793 1.00 91.06 349 TYR A N 1
ATOM 2755 C CA . TYR A 1 349 ? -11.859 -13.116 -4.722 1.00 91.06 349 TYR A CA 1
ATOM 2756 C C . TYR A 1 349 ? -12.394 -13.337 -6.118 1.00 91.06 349 TYR A C 1
ATOM 2758 O O . TYR A 1 349 ? -13.445 -13.956 -6.263 1.00 91.06 349 TYR A O 1
ATOM 2766 N N . SER A 1 350 ? -11.604 -12.955 -7.114 1.00 89.69 350 SER A N 1
ATOM 2767 C CA . SER A 1 350 ? -11.747 -13.376 -8.505 1.00 89.69 350 SER A CA 1
ATOM 2768 C C . SER A 1 350 ? -10.471 -14.102 -8.928 1.00 89.69 350 SER A C 1
ATOM 2770 O O . SER A 1 350 ? -9.423 -13.487 -9.136 1.00 89.69 350 SER A O 1
ATOM 2772 N N . GLY A 1 351 ? -10.520 -15.435 -8.994 1.00 83.44 351 GLY A N 1
ATOM 2773 C CA . GLY A 1 351 ? -9.302 -16.249 -9.083 1.00 83.44 351 GLY A CA 1
ATOM 2774 C C . GLY A 1 351 ? -8.442 -16.118 -7.816 1.00 83.44 351 GLY A C 1
ATOM 2775 O O . GLY A 1 351 ? -8.877 -16.530 -6.742 1.00 83.44 351 GLY A O 1
ATOM 2776 N N . ASP A 1 352 ? -7.244 -15.539 -7.950 1.00 79.38 352 ASP A N 1
ATOM 2777 C CA . ASP A 1 352 ? -6.282 -15.319 -6.854 1.00 79.38 352 ASP A CA 1
ATOM 2778 C C . ASP A 1 352 ? -6.206 -13.856 -6.377 1.00 79.38 352 ASP A C 1
ATOM 2780 O O . ASP A 1 352 ? -5.418 -13.535 -5.485 1.00 79.38 352 ASP A O 1
ATOM 2784 N N . GLU A 1 353 ? -7.009 -12.967 -6.964 1.00 84.94 353 GLU A N 1
ATOM 2785 C CA . GLU A 1 353 ? -7.013 -11.532 -6.676 1.00 84.94 353 GLU A CA 1
ATOM 2786 C C . GLU A 1 353 ? -8.170 -11.178 -5.738 1.00 84.94 353 GLU A C 1
ATOM 2788 O O . GLU A 1 353 ? -9.308 -11.595 -5.970 1.00 84.94 353 GLU A O 1
ATOM 2793 N N . VAL A 1 354 ? -7.886 -10.413 -4.680 1.00 90.00 354 VAL A N 1
ATOM 2794 C CA . VAL A 1 354 ? -8.923 -9.828 -3.818 1.00 90.00 354 VAL A CA 1
ATOM 2795 C C . VAL A 1 354 ? -9.596 -8.707 -4.590 1.00 90.00 354 VAL A C 1
ATOM 2797 O O . VAL A 1 354 ? -8.914 -7.818 -5.061 1.00 90.00 354 VAL A O 1
ATOM 2800 N N . ILE A 1 355 ? -10.919 -8.705 -4.694 1.00 91.44 355 ILE A N 1
ATOM 2801 C CA . ILE A 1 355 ? -11.647 -7.647 -5.415 1.00 91.44 355 ILE A CA 1
ATOM 2802 C C . ILE A 1 355 ? -12.339 -6.663 -4.470 1.00 91.44 355 ILE A C 1
ATOM 2804 O O . ILE A 1 355 ? -12.454 -5.484 -4.791 1.00 91.44 355 ILE A O 1
ATOM 2808 N N . ALA A 1 356 ? -12.777 -7.125 -3.294 1.00 93.56 356 ALA A N 1
ATOM 2809 C CA . ALA A 1 356 ? -13.412 -6.291 -2.277 1.00 93.56 356 ALA A CA 1
ATOM 2810 C C . ALA A 1 356 ? -13.450 -6.985 -0.909 1.00 93.56 356 ALA A C 1
ATOM 2812 O O . ALA A 1 356 ? -13.276 -8.201 -0.806 1.00 93.56 356 ALA A O 1
ATOM 2813 N N . PHE A 1 357 ? -13.763 -6.219 0.135 1.00 94.00 357 PHE A N 1
ATOM 2814 C CA . PHE A 1 357 ? -14.025 -6.723 1.482 1.00 94.00 357 PHE A CA 1
ATOM 2815 C C . PHE A 1 357 ? -15.494 -6.528 1.851 1.00 94.00 357 PHE A C 1
ATOM 2817 O O . PHE A 1 357 ? -16.137 -5.573 1.403 1.00 94.00 357 PHE A O 1
ATOM 2824 N N . ALA A 1 358 ? -16.037 -7.443 2.652 1.00 94.50 358 ALA A N 1
ATOM 2825 C CA . ALA A 1 358 ? -17.446 -7.418 3.015 1.00 94.50 358 ALA A CA 1
ATOM 2826 C C . ALA A 1 358 ? -17.729 -8.019 4.393 1.00 94.50 358 ALA A C 1
ATOM 2828 O O . ALA A 1 358 ? -17.011 -8.895 4.879 1.00 94.50 358 ALA A O 1
ATOM 2829 N N . TYR A 1 359 ? -18.842 -7.589 4.979 1.00 93.50 359 TYR A N 1
ATOM 2830 C CA . TYR A 1 359 ? -19.476 -8.249 6.112 1.00 93.50 359 TYR A CA 1
ATOM 2831 C C . TYR A 1 359 ? -20.564 -9.208 5.642 1.00 93.50 359 TYR A C 1
ATOM 2833 O O . TYR A 1 359 ? -21.384 -8.872 4.788 1.00 93.50 359 TYR A O 1
ATOM 2841 N N . LEU A 1 360 ? -20.611 -10.389 6.250 1.00 93.00 360 LEU A N 1
ATOM 2842 C CA . LEU A 1 360 ? -21.669 -11.364 6.052 1.00 93.00 360 LEU A CA 1
ATOM 2843 C C . LEU A 1 360 ? -22.831 -11.092 7.009 1.00 93.00 360 LEU A C 1
ATOM 2845 O O . LEU A 1 360 ? -22.695 -11.157 8.236 1.00 93.00 360 LEU A O 1
ATOM 2849 N N . PHE A 1 361 ? -24.006 -10.870 6.433 1.00 90.12 361 PHE A N 1
ATOM 2850 C CA . PHE A 1 361 ? -25.259 -10.728 7.157 1.00 90.12 361 PHE A CA 1
ATOM 2851 C C . PHE A 1 361 ? -26.003 -12.057 7.192 1.00 90.12 361 PHE A C 1
ATOM 2853 O O . PHE A 1 361 ? -26.463 -12.593 6.184 1.00 90.12 361 PHE A O 1
ATOM 2860 N N . ARG A 1 362 ? -26.119 -12.598 8.405 1.00 89.31 362 ARG A N 1
ATOM 2861 C CA . ARG A 1 362 ? -26.792 -13.870 8.660 1.00 89.31 362 ARG A CA 1
ATOM 2862 C C . ARG A 1 362 ? -28.299 -13.681 8.826 1.00 89.31 362 ARG A C 1
ATOM 2864 O O . ARG A 1 362 ? -28.767 -13.446 9.939 1.00 89.31 362 ARG A O 1
ATOM 2871 N N . ASP A 1 363 ? -29.045 -13.833 7.739 1.00 87.94 363 ASP A N 1
ATOM 2872 C CA . ASP A 1 363 ? -30.510 -13.912 7.751 1.00 87.94 363 ASP A CA 1
ATOM 2873 C C . ASP A 1 363 ? -30.955 -15.384 7.731 1.00 87.94 363 ASP A C 1
ATOM 2875 O O . ASP A 1 363 ? -30.893 -16.063 6.706 1.00 87.94 363 ASP A O 1
ATOM 2879 N N . ILE A 1 364 ? -31.383 -15.897 8.889 1.00 89.44 364 ILE A N 1
ATOM 2880 C CA . ILE A 1 364 ? -31.764 -17.310 9.048 1.00 89.44 364 ILE A CA 1
ATOM 2881 C C . ILE A 1 364 ? -32.935 -17.675 8.131 1.00 89.44 364 ILE A C 1
ATOM 2883 O O . ILE A 1 364 ? -32.959 -18.781 7.590 1.00 89.44 364 ILE A O 1
ATOM 2887 N N . ASP A 1 365 ? -33.905 -16.777 7.969 1.00 88.50 365 ASP A N 1
ATOM 2888 C CA . ASP A 1 365 ? -35.114 -17.062 7.203 1.00 88.50 365 ASP A CA 1
ATOM 2889 C C . ASP A 1 365 ? -34.820 -17.101 5.704 1.00 88.50 365 ASP A C 1
ATOM 2891 O O . ASP A 1 365 ? -35.325 -17.991 5.012 1.00 88.50 365 ASP A O 1
ATOM 2895 N N . GLN A 1 366 ? -33.961 -16.206 5.204 1.00 86.06 366 GLN A N 1
ATOM 2896 C CA . GLN A 1 366 ? -33.509 -16.265 3.813 1.00 86.06 366 GLN A CA 1
ATOM 2897 C C . GLN A 1 366 ? -32.645 -17.498 3.546 1.00 86.06 366 GLN A C 1
ATOM 2899 O O . GLN A 1 366 ? -33.013 -18.284 2.673 1.00 86.06 366 GLN A O 1
ATOM 2904 N N . ILE A 1 367 ? -31.588 -17.729 4.339 1.00 88.12 367 ILE A N 1
ATOM 2905 C CA . ILE A 1 367 ? -30.664 -18.868 4.156 1.00 88.12 367 ILE A CA 1
ATOM 2906 C C . ILE A 1 367 ? -31.422 -20.210 4.219 1.00 88.12 367 ILE A C 1
ATOM 2908 O O . ILE A 1 367 ? -31.100 -21.166 3.509 1.00 88.12 367 ILE A O 1
ATOM 2912 N N . ALA A 1 368 ? -32.450 -20.309 5.070 1.00 88.25 368 ALA A N 1
ATOM 2913 C CA . ALA A 1 368 ? -33.266 -21.514 5.178 1.00 88.25 368 ALA A CA 1
ATOM 2914 C C . ALA A 1 368 ? -34.129 -21.771 3.932 1.00 88.25 368 ALA A C 1
ATOM 2916 O O . ALA A 1 368 ? -34.279 -22.929 3.529 1.00 88.25 368 ALA A O 1
ATOM 2917 N N . ARG A 1 369 ? -34.690 -20.722 3.313 1.00 85.56 369 ARG A N 1
ATOM 2918 C CA . ARG A 1 369 ? -35.470 -20.848 2.068 1.00 85.56 369 ARG A CA 1
ATOM 2919 C C . ARG A 1 369 ? -34.579 -21.321 0.928 1.00 85.56 369 ARG A C 1
ATOM 2921 O O . ARG A 1 369 ? -34.906 -22.288 0.243 1.00 85.56 369 ARG A O 1
ATOM 2928 N N . TYR A 1 370 ? -33.440 -20.667 0.769 1.00 81.88 370 TYR A N 1
ATOM 2929 C CA . TYR A 1 370 ? -32.445 -20.971 -0.245 1.00 81.88 370 TYR A CA 1
ATOM 2930 C C . TYR A 1 370 ? -31.087 -20.471 0.261 1.00 81.88 370 TYR A C 1
ATOM 2932 O O . TYR A 1 370 ? -31.082 -19.471 0.974 1.00 81.88 370 TYR A O 1
ATOM 2940 N N . PRO A 1 371 ? -29.952 -21.125 -0.044 1.00 80.81 371 PRO A N 1
ATOM 2941 C CA . PRO A 1 371 ? -28.636 -20.784 0.513 1.00 80.81 371 PRO A CA 1
ATOM 2942 C C . PRO A 1 371 ? -28.049 -19.448 -0.000 1.00 80.81 371 PRO A C 1
ATOM 2944 O O . PRO A 1 371 ? -26.866 -19.363 -0.316 1.00 80.81 371 PRO A O 1
ATOM 2947 N N . PHE A 1 372 ? -28.858 -18.390 -0.061 1.00 88.06 372 PHE A N 1
ATOM 2948 C CA . PHE A 1 372 ? -28.415 -17.031 -0.311 1.00 88.06 372 PHE A CA 1
ATOM 2949 C C . PHE A 1 372 ? -27.679 -16.473 0.901 1.00 88.06 372 PHE A C 1
ATOM 2951 O O . PHE A 1 372 ? -28.100 -16.665 2.043 1.00 88.06 372 PHE A O 1
ATOM 2958 N N . VAL A 1 373 ? -26.617 -15.721 0.643 1.00 90.94 373 VAL A N 1
ATOM 2959 C CA . VAL A 1 373 ? -25.923 -14.914 1.649 1.00 90.94 373 VAL A CA 1
ATOM 2960 C C . VAL A 1 373 ? -26.041 -13.439 1.298 1.00 90.94 373 VAL A C 1
ATOM 2962 O O . VAL A 1 373 ? -26.102 -13.068 0.128 1.00 90.94 373 VAL A O 1
ATOM 2965 N N . GLN A 1 374 ? -26.080 -12.596 2.325 1.00 92.88 374 GLN A N 1
ATOM 2966 C CA . GLN A 1 374 ? -26.054 -11.146 2.171 1.00 92.88 374 GLN A CA 1
ATOM 2967 C C . GLN A 1 374 ? -24.651 -10.648 2.500 1.00 92.88 374 GLN A C 1
ATOM 2969 O O . GLN A 1 374 ? -24.149 -10.897 3.598 1.00 92.88 374 GLN A O 1
ATOM 2974 N N . LEU A 1 375 ? -24.024 -9.965 1.548 1.00 94.44 375 LEU A N 1
ATOM 2975 C CA . LEU A 1 375 ? -22.688 -9.396 1.687 1.00 94.44 375 LEU A CA 1
ATOM 2976 C C . LEU A 1 375 ? -22.786 -7.873 1.647 1.00 94.44 375 LEU A C 1
ATOM 2978 O O . LEU A 1 375 ? -23.159 -7.299 0.626 1.00 94.44 375 LEU A O 1
ATOM 2982 N N . GLN A 1 376 ? -22.451 -7.213 2.749 1.00 93.62 376 GLN A N 1
ATOM 2983 C CA . GLN A 1 376 ? -22.339 -5.759 2.799 1.00 93.62 376 GLN A CA 1
ATOM 2984 C C . GLN A 1 376 ? -20.897 -5.360 2.499 1.00 93.62 376 GLN A C 1
ATOM 2986 O O . GLN A 1 376 ? -20.004 -5.611 3.309 1.00 93.62 376 GLN A O 1
ATOM 2991 N N . LEU A 1 377 ? -20.677 -4.737 1.348 1.00 93.06 377 LEU A N 1
ATOM 2992 C CA . LEU A 1 377 ? -19.363 -4.267 0.920 1.00 93.06 377 LEU A CA 1
ATOM 2993 C C . LEU A 1 377 ? -18.901 -3.113 1.824 1.00 93.06 377 LEU A C 1
ATOM 2995 O O . LEU A 1 377 ? -19.716 -2.315 2.291 1.00 93.06 377 LEU A O 1
ATOM 2999 N N . THR A 1 378 ? -17.596 -3.021 2.079 1.00 91.69 378 THR A N 1
ATOM 3000 C CA . THR A 1 378 ? -17.022 -1.967 2.937 1.00 91.69 378 THR A CA 1
ATOM 3001 C C . THR A 1 378 ? -16.797 -0.637 2.222 1.00 91.69 378 THR A C 1
ATOM 3003 O O . THR A 1 378 ? -16.596 0.374 2.890 1.00 91.69 378 THR A O 1
ATOM 3006 N N . SER A 1 379 ? -16.818 -0.623 0.886 1.00 88.38 379 SER A N 1
ATOM 3007 C CA . SER A 1 379 ? -16.596 0.572 0.071 1.00 88.38 379 SER A CA 1
ATOM 3008 C C . SER A 1 379 ? -17.420 0.554 -1.219 1.00 88.38 379 SER A C 1
ATOM 3010 O O . SER A 1 379 ? -17.734 -0.507 -1.762 1.00 88.38 379 SER A O 1
ATOM 3012 N N . GLU A 1 380 ? -17.750 1.746 -1.724 1.00 87.12 380 GLU A N 1
ATOM 3013 C CA . GLU A 1 380 ? -18.456 1.928 -3.002 1.00 87.12 380 GLU A CA 1
ATOM 3014 C C . GLU A 1 380 ? -17.618 1.440 -4.185 1.00 87.12 380 GLU A C 1
ATOM 3016 O O . GLU A 1 380 ? -18.112 0.738 -5.059 1.00 87.12 380 GLU A O 1
ATOM 3021 N N . ASP A 1 381 ? -16.324 1.750 -4.178 1.00 85.56 381 ASP A N 1
ATOM 3022 C CA . ASP A 1 381 ? -15.401 1.315 -5.220 1.00 85.56 381 ASP A CA 1
ATOM 3023 C C . ASP A 1 381 ? -15.240 -0.218 -5.246 1.00 85.56 381 ASP A C 1
ATOM 3025 O O . ASP A 1 381 ? -15.221 -0.834 -6.311 1.00 85.56 381 ASP A O 1
ATOM 3029 N N . GLY A 1 382 ? -15.248 -0.863 -4.072 1.00 88.62 382 GLY A N 1
ATOM 3030 C CA . GLY A 1 382 ? -15.299 -2.321 -3.973 1.00 88.62 382 GLY A CA 1
ATOM 3031 C C . GLY A 1 382 ? -16.591 -2.904 -4.553 1.00 88.62 382 GLY A C 1
ATOM 3032 O O . GLY A 1 382 ? -16.549 -3.937 -5.218 1.00 88.62 382 GLY A O 1
ATOM 3033 N N . LEU A 1 383 ? -17.736 -2.241 -4.355 1.00 89.94 383 LEU A N 1
ATOM 3034 C CA . LEU A 1 383 ? -19.001 -2.653 -4.970 1.00 89.94 383 LEU A CA 1
ATOM 3035 C C . LEU A 1 383 ? -18.939 -2.554 -6.500 1.00 89.94 383 LEU A C 1
ATOM 3037 O O . LEU A 1 383 ? -19.287 -3.525 -7.170 1.00 89.94 383 LEU A O 1
ATOM 3041 N N . SER A 1 384 ? -18.465 -1.431 -7.047 1.00 89.19 384 SER A N 1
ATOM 3042 C CA . SER A 1 384 ? -18.314 -1.241 -8.497 1.00 89.19 384 SER A CA 1
ATOM 3043 C C . SER A 1 384 ? -17.436 -2.329 -9.117 1.00 89.19 384 SER A C 1
ATOM 3045 O O . SER A 1 384 ? -17.869 -3.008 -10.046 1.00 89.19 384 SER A O 1
ATOM 3047 N N . ARG A 1 385 ? -16.261 -2.594 -8.528 1.00 87.88 385 ARG A N 1
ATOM 3048 C CA . ARG A 1 385 ? -15.348 -3.656 -8.983 1.00 87.88 385 ARG A CA 1
ATOM 3049 C C . ARG A 1 385 ? -15.991 -5.040 -8.960 1.00 87.88 385 ARG A C 1
ATOM 3051 O O . ARG A 1 385 ? -15.829 -5.822 -9.893 1.00 87.88 385 ARG A O 1
ATOM 3058 N N . VAL A 1 386 ? -16.734 -5.356 -7.901 1.00 90.94 386 VAL A N 1
ATOM 3059 C CA . VAL A 1 386 ? -17.444 -6.637 -7.786 1.00 90.94 386 VAL A CA 1
ATOM 3060 C C . VAL A 1 386 ? -18.497 -6.786 -8.886 1.00 90.94 386 VAL A C 1
ATOM 3062 O O . VAL A 1 386 ? -18.590 -7.853 -9.493 1.00 90.94 386 VAL A O 1
ATOM 3065 N N . LEU A 1 387 ? -19.261 -5.731 -9.178 1.00 90.75 387 LEU A N 1
ATOM 3066 C CA . LEU A 1 387 ? -20.264 -5.745 -10.245 1.00 90.75 387 LEU A CA 1
ATOM 3067 C C . LEU A 1 387 ? -19.627 -5.892 -11.634 1.00 90.75 387 LEU A C 1
ATOM 3069 O O . LEU A 1 387 ? -20.100 -6.712 -12.417 1.00 90.75 387 LEU A O 1
ATOM 3073 N N . GLU A 1 388 ? -18.528 -5.188 -11.908 1.00 89.69 388 GLU A N 1
ATOM 3074 C CA . GLU A 1 388 ? -17.772 -5.311 -13.164 1.00 89.69 388 GLU A CA 1
ATOM 3075 C C . GLU A 1 388 ? -17.247 -6.737 -13.382 1.00 89.69 388 GLU A C 1
ATOM 3077 O O . GLU A 1 388 ? -17.367 -7.296 -14.474 1.00 89.69 388 GLU A O 1
ATOM 3082 N N . VAL A 1 389 ? -16.704 -7.368 -12.334 1.00 90.19 389 VAL A N 1
ATOM 3083 C CA . VAL A 1 389 ? -16.230 -8.761 -12.399 1.00 90.19 389 VAL A CA 1
ATOM 3084 C C . VAL A 1 389 ? -17.378 -9.718 -12.723 1.00 90.19 389 VAL A C 1
ATOM 3086 O O . VAL A 1 389 ? -17.203 -10.644 -13.522 1.00 90.19 389 VAL A O 1
ATOM 3089 N N . PHE A 1 390 ? -18.557 -9.498 -12.136 1.00 90.38 390 PHE A N 1
ATOM 3090 C CA . PHE A 1 390 ? -19.734 -10.308 -12.439 1.00 90.38 390 PHE A CA 1
ATOM 3091 C C . PHE A 1 390 ? -20.266 -10.084 -13.854 1.00 90.38 390 PHE A C 1
ATOM 3093 O O . PHE A 1 390 ? -20.657 -11.057 -14.498 1.00 90.38 390 PHE A O 1
ATOM 3100 N N . GLU A 1 391 ? -20.252 -8.848 -14.351 1.00 89.38 391 GLU A N 1
ATOM 3101 C CA . GLU A 1 391 ? -20.669 -8.516 -15.717 1.00 89.38 391 GLU A CA 1
ATOM 3102 C C . GLU A 1 391 ? -19.767 -9.182 -16.764 1.00 89.38 391 GLU A C 1
ATOM 3104 O O . GLU A 1 391 ? -20.255 -9.732 -17.751 1.00 89.38 391 GLU A O 1
ATOM 3109 N N . GLN A 1 392 ? -18.453 -9.205 -16.525 1.00 86.88 392 GLN A N 1
ATOM 3110 C CA . GLN A 1 392 ? -17.496 -9.859 -17.420 1.00 86.88 392 GLN A CA 1
ATOM 3111 C C . GLN A 1 392 ? -17.676 -11.385 -17.463 1.00 86.88 392 GLN A C 1
ATOM 3113 O O . GLN A 1 392 ? -17.417 -12.006 -18.493 1.00 86.88 392 GLN A O 1
ATOM 3118 N N . GLY A 1 393 ? -18.080 -12.009 -16.350 1.00 78.94 393 GLY A N 1
ATOM 3119 C CA . GLY A 1 393 ? -18.436 -13.433 -16.282 1.00 78.94 393 GLY A CA 1
ATOM 3120 C C . GLY A 1 393 ? -17.297 -14.426 -16.563 1.00 78.94 393 GLY A C 1
ATOM 3121 O O . GLY A 1 393 ? -17.553 -15.612 -16.764 1.00 78.94 393 GLY A O 1
ATOM 3122 N N . THR A 1 394 ? -16.040 -13.974 -16.598 1.00 69.62 394 THR A N 1
ATOM 3123 C CA . THR A 1 394 ? -14.890 -14.794 -17.025 1.00 69.62 394 THR A CA 1
ATOM 3124 C C . THR A 1 394 ? -14.242 -15.603 -15.902 1.00 69.62 394 THR A C 1
ATOM 3126 O O . THR A 1 394 ? -13.494 -16.541 -16.182 1.00 69.62 394 THR A O 1
ATOM 3129 N N . ARG A 1 395 ? -14.492 -15.253 -14.635 1.00 80.25 395 ARG A N 1
ATOM 3130 C CA . ARG A 1 395 ? -13.804 -15.826 -13.469 1.00 80.25 395 ARG A CA 1
ATOM 3131 C C . ARG A 1 395 ? -14.790 -16.225 -12.379 1.00 80.25 395 ARG A C 1
ATOM 3133 O O . ARG A 1 395 ? -15.802 -15.564 -12.165 1.00 80.25 395 ARG A O 1
ATOM 3140 N N . GLU A 1 396 ? -14.472 -17.308 -11.673 1.00 89.25 396 GLU A N 1
ATOM 3141 C CA . GLU A 1 396 ? -15.217 -17.707 -10.482 1.00 89.25 396 GLU A CA 1
ATOM 3142 C C . GLU A 1 396 ? -14.964 -16.705 -9.351 1.00 89.25 396 GLU A C 1
ATOM 3144 O O . GLU A 1 396 ? -13.810 -16.398 -9.029 1.00 89.25 396 GLU A O 1
ATOM 3149 N N . VAL A 1 397 ? -16.051 -16.240 -8.730 1.00 93.06 397 VAL A N 1
ATOM 3150 C CA . VAL A 1 397 ? -15.992 -15.400 -7.537 1.00 93.06 397 VAL A CA 1
ATOM 3151 C C . VAL A 1 397 ? -16.210 -16.248 -6.291 1.00 93.06 397 VAL A C 1
ATOM 3153 O O . VAL A 1 397 ? -17.119 -17.079 -6.234 1.00 93.06 397 VAL A O 1
ATOM 3156 N N . SER A 1 398 ? -15.389 -16.025 -5.268 1.00 93.38 398 SER A N 1
ATOM 3157 C CA . SER A 1 398 ? -15.535 -16.691 -3.970 1.00 93.38 398 SER A CA 1
ATOM 3158 C C . SER A 1 398 ? -15.397 -15.706 -2.817 1.00 93.38 398 SER A C 1
ATOM 3160 O O . SER A 1 398 ? -14.670 -14.728 -2.932 1.00 93.38 398 SER A O 1
ATOM 3162 N N 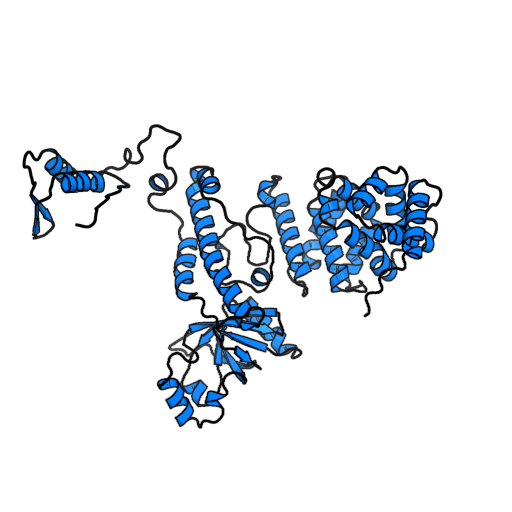. PHE A 1 399 ? -16.076 -15.963 -1.703 1.00 94.00 399 PHE A N 1
ATOM 3163 C CA . PHE A 1 399 ? -15.955 -15.200 -0.465 1.00 94.00 399 PHE A CA 1
ATOM 3164 C C . PHE A 1 399 ? -15.277 -16.049 0.598 1.00 94.00 399 PHE A C 1
ATOM 3166 O O . PHE A 1 399 ? -15.690 -17.174 0.881 1.00 94.00 399 PHE A O 1
ATOM 3173 N N . VAL A 1 400 ? -14.235 -15.503 1.198 1.00 91.81 400 VAL A N 1
ATOM 3174 C CA . VAL A 1 400 ? -13.486 -16.132 2.277 1.00 91.81 400 VAL A CA 1
ATOM 3175 C C . VAL A 1 400 ? -13.810 -15.392 3.562 1.00 91.81 400 VAL A C 1
ATOM 3177 O O . VAL A 1 400 ? -13.548 -14.193 3.649 1.00 91.81 400 VAL A O 1
ATOM 3180 N N . LEU A 1 401 ? -14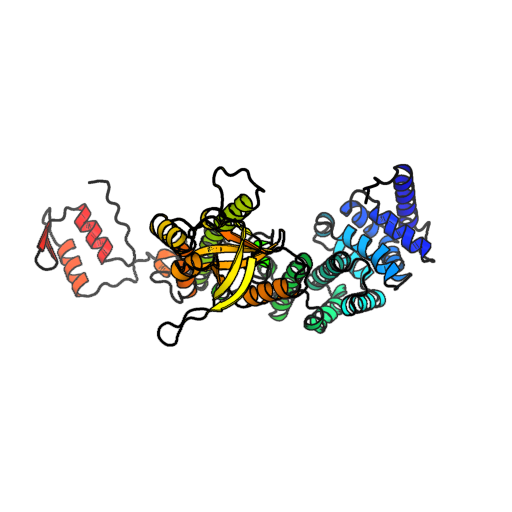.358 -16.098 4.551 1.00 90.69 401 LEU A N 1
ATOM 3181 C CA . LEU A 1 401 ? -14.543 -15.543 5.889 1.00 90.69 401 LEU A CA 1
ATOM 3182 C C . LEU A 1 401 ? -13.186 -15.433 6.582 1.00 90.69 401 LEU A C 1
ATOM 3184 O O . LEU A 1 401 ? -12.347 -16.305 6.429 1.00 90.69 401 LEU A O 1
ATOM 3188 N N . VAL A 1 402 ? -12.976 -14.382 7.353 1.00 88.94 402 VAL A N 1
ATOM 3189 C CA . VAL A 1 402 ? -11.728 -14.102 8.063 1.00 88.94 402 VAL A CA 1
ATOM 3190 C C . VAL A 1 402 ? -12.046 -14.050 9.560 1.00 88.94 402 VAL A C 1
ATOM 3192 O O . VAL A 1 402 ? -13.098 -13.537 9.952 1.00 88.94 402 VAL A O 1
ATOM 3195 N N . ASP A 1 403 ? -11.165 -14.610 10.391 1.00 84.62 403 ASP A N 1
ATOM 3196 C CA . ASP A 1 403 ? -11.348 -14.671 11.848 1.00 84.62 403 ASP A CA 1
ATOM 3197 C C . ASP A 1 403 ? -10.824 -13.417 12.570 1.00 84.62 403 ASP A C 1
ATOM 3199 O O . ASP A 1 403 ? -11.163 -13.202 13.738 1.00 84.62 403 ASP A O 1
ATOM 3203 N N . THR A 1 404 ? -10.049 -12.578 11.876 1.00 85.31 404 THR A N 1
ATOM 3204 C CA . THR A 1 404 ? -9.558 -11.277 12.345 1.00 85.31 404 THR A CA 1
ATOM 3205 C C . THR A 1 404 ? -10.693 -10.487 13.017 1.00 85.31 404 THR A C 1
ATOM 3207 O O . THR A 1 404 ? -11.736 -10.239 12.392 1.00 85.31 404 THR A O 1
ATOM 3210 N N . PRO A 1 405 ? -10.538 -10.059 14.284 1.00 87.69 405 PRO A N 1
ATOM 3211 C CA . PRO A 1 405 ? -11.577 -9.389 15.054 1.00 87.69 405 PRO A CA 1
ATOM 3212 C C . PRO A 1 405 ? -11.689 -7.907 14.670 1.00 87.69 405 PRO A C 1
ATOM 3214 O O . PRO A 1 405 ? -11.578 -7.017 15.509 1.00 87.69 405 PRO A O 1
ATOM 3217 N N . VAL A 1 406 ? -11.976 -7.626 13.396 1.00 89.62 406 VAL A N 1
ATOM 3218 C CA . VAL A 1 406 ? -12.066 -6.271 12.819 1.00 89.62 406 VAL A CA 1
ATOM 3219 C C . VAL A 1 406 ? -13.004 -5.352 13.619 1.00 89.62 406 VAL A C 1
ATOM 3221 O O . VAL A 1 406 ? -12.746 -4.160 13.763 1.00 89.62 406 VAL A O 1
ATOM 3224 N N . PHE A 1 407 ? -14.050 -5.913 14.234 1.00 87.12 407 PHE A N 1
ATOM 3225 C CA . PHE A 1 407 ? -14.982 -5.187 15.103 1.00 87.12 407 PHE A CA 1
ATOM 3226 C C . PHE A 1 407 ? -14.325 -4.526 16.330 1.00 87.12 407 PHE A C 1
ATOM 3228 O O . PHE A 1 407 ? -14.883 -3.565 16.853 1.00 87.12 407 PHE A O 1
ATOM 3235 N N . ALA A 1 408 ? -13.186 -5.038 16.811 1.00 91.44 408 ALA A N 1
ATOM 3236 C CA . ALA A 1 408 ? -12.454 -4.472 17.943 1.00 91.44 408 ALA A CA 1
ATOM 3237 C C . ALA A 1 408 ? -11.578 -3.281 17.517 1.00 91.44 408 ALA A C 1
ATOM 3239 O O . ALA A 1 408 ? -11.429 -2.324 18.271 1.00 91.44 408 ALA A O 1
ATOM 3240 N N . TYR A 1 409 ? -11.056 -3.315 16.288 1.00 95.00 409 TYR A N 1
ATOM 3241 C CA . TYR A 1 409 ? -10.180 -2.281 15.739 1.00 95.00 409 TYR A CA 1
ATOM 3242 C C . TYR A 1 409 ? -10.956 -1.075 15.201 1.00 95.00 409 TYR A C 1
ATOM 3244 O O . TYR A 1 409 ? -10.599 0.068 15.488 1.00 95.00 409 TYR A O 1
ATOM 3252 N N . VAL A 1 410 ? -12.033 -1.311 14.440 1.00 94.31 410 VAL A N 1
ATOM 3253 C CA . VAL A 1 410 ? -12.756 -0.256 13.701 1.00 94.31 410 VAL A CA 1
ATOM 3254 C C . VAL A 1 410 ? -13.199 0.914 14.591 1.00 94.31 410 VAL A C 1
ATOM 3256 O O . VAL A 1 410 ? -12.908 2.051 14.222 1.00 94.31 410 VAL A O 1
ATOM 3259 N N . PRO A 1 411 ? -13.843 0.710 15.761 1.00 95.88 411 PRO A N 1
ATOM 3260 C CA . PRO A 1 411 ? -14.284 1.830 16.593 1.00 95.88 411 PRO A CA 1
ATOM 3261 C C . PRO A 1 411 ? -13.124 2.699 17.089 1.00 95.88 411 PRO A C 1
ATOM 3263 O O . PRO A 1 411 ? -13.251 3.920 17.143 1.00 95.88 411 PRO A O 1
ATOM 3266 N N . VAL A 1 412 ? -11.989 2.077 17.422 1.00 97.25 412 VAL A N 1
ATOM 3267 C CA . VAL A 1 412 ? -10.795 2.779 17.906 1.00 97.25 412 VAL A CA 1
ATOM 3268 C C . VAL A 1 412 ? -10.140 3.557 16.768 1.00 97.25 412 VAL A C 1
ATOM 3270 O O . VAL A 1 412 ? -9.842 4.736 16.931 1.00 97.25 412 VAL A O 1
ATOM 3273 N N . LEU A 1 413 ? -9.979 2.935 15.598 1.00 97.69 413 LEU A N 1
ATOM 3274 C CA . LEU A 1 413 ? -9.413 3.579 14.410 1.00 97.69 413 LEU A CA 1
ATOM 3275 C C . LEU A 1 413 ? -10.253 4.777 13.952 1.00 97.69 413 LEU A C 1
ATOM 3277 O O . LEU A 1 413 ? -9.704 5.840 13.671 1.00 97.69 413 LEU A O 1
ATOM 3281 N N . GLU A 1 414 ? -11.580 4.641 13.935 1.00 96.81 414 GLU A N 1
ATOM 3282 C CA . GLU A 1 414 ? -12.480 5.755 13.622 1.00 96.81 414 GLU A CA 1
ATOM 3283 C C . GLU A 1 414 ? -12.404 6.871 14.667 1.00 96.81 414 GLU A C 1
ATOM 3285 O O . GLU A 1 414 ? -12.442 8.052 14.316 1.00 96.81 414 GLU A O 1
ATOM 3290 N N . GLN A 1 415 ? -12.252 6.526 15.948 1.00 96.19 415 GLN A N 1
ATOM 3291 C CA . GLN A 1 415 ? -12.080 7.530 16.990 1.00 96.19 415 GLN A CA 1
ATOM 3292 C C . GLN A 1 415 ? -10.745 8.269 16.847 1.00 96.19 415 GLN A C 1
ATOM 3294 O O . GLN A 1 415 ? -10.740 9.495 16.927 1.00 96.19 415 GLN A O 1
ATOM 3299 N N . LEU A 1 416 ? -9.640 7.571 16.562 1.00 96.62 416 LEU A N 1
ATOM 3300 C CA . LEU A 1 416 ? -8.328 8.190 16.328 1.00 96.62 416 LEU A CA 1
ATOM 3301 C C . LEU A 1 416 ? -8.383 9.231 15.202 1.00 96.62 416 LEU A C 1
ATOM 3303 O O . LEU A 1 416 ? -7.849 10.325 15.360 1.00 96.62 416 LEU A O 1
ATOM 3307 N N . LYS A 1 417 ? -9.103 8.948 14.108 1.00 95.81 417 LYS A N 1
ATOM 3308 C CA . LYS A 1 417 ? -9.304 9.904 13.002 1.00 95.81 417 LYS A CA 1
ATOM 3309 C C . LYS A 1 417 ? -10.056 11.171 13.425 1.00 95.81 417 LYS A C 1
ATOM 3311 O O . LYS A 1 417 ? -9.846 12.231 12.834 1.00 95.81 417 LYS A O 1
ATOM 3316 N N . ARG A 1 418 ? -10.944 11.064 14.418 1.00 95.56 418 ARG A N 1
ATOM 3317 C CA . ARG A 1 418 ? -11.797 12.161 14.906 1.00 95.56 418 ARG A CA 1
ATOM 3318 C C . ARG A 1 418 ? -11.142 13.019 15.980 1.00 95.56 418 ARG A C 1
ATOM 3320 O O . ARG A 1 418 ? -11.628 14.121 16.214 1.00 95.56 418 ARG A O 1
ATOM 3327 N N . ILE A 1 419 ? -10.083 12.545 16.638 1.00 93.88 419 ILE A N 1
ATOM 3328 C CA . ILE A 1 419 ? -9.378 13.342 17.645 1.00 93.88 419 ILE A CA 1
ATOM 3329 C C . ILE A 1 419 ? -8.728 14.546 16.944 1.00 93.88 419 ILE A C 1
ATOM 3331 O O . ILE A 1 419 ? -7.892 14.410 16.042 1.00 93.88 419 ILE A O 1
ATOM 3335 N N . ILE A 1 420 ? -9.169 15.740 17.346 1.00 86.56 420 ILE A N 1
ATOM 3336 C CA . ILE A 1 420 ? -8.624 17.023 16.883 1.00 86.56 420 ILE A CA 1
ATOM 3337 C C . ILE A 1 420 ? -7.583 17.518 17.886 1.00 86.56 420 ILE A C 1
ATOM 3339 O O . ILE A 1 420 ? -6.466 17.837 17.496 1.00 86.56 420 ILE A O 1
ATOM 3343 N N . GLU A 1 421 ? -7.949 17.519 19.166 1.00 85.31 421 GLU A N 1
ATOM 3344 C CA . GLU A 1 421 ? -7.112 17.919 20.292 1.00 85.31 421 GLU A CA 1
ATOM 3345 C C . GLU A 1 421 ? -6.923 16.710 21.209 1.00 85.31 421 GLU A C 1
ATOM 3347 O O . GLU A 1 421 ? -7.896 16.028 21.550 1.00 85.31 421 GLU A O 1
ATOM 3352 N N . LEU A 1 422 ? -5.672 16.410 21.558 1.00 86.75 422 LEU A N 1
ATOM 3353 C CA . LEU A 1 422 ? -5.346 15.321 22.468 1.00 86.75 422 LEU A CA 1
ATOM 3354 C C . LEU A 1 422 ? -5.239 15.900 23.887 1.00 86.75 422 LEU A C 1
ATOM 3356 O O . LEU A 1 422 ? -4.346 16.707 24.137 1.00 86.75 422 LEU A O 1
ATOM 3360 N N . PRO A 1 423 ? -6.113 15.498 24.827 1.00 85.00 423 PRO A N 1
ATOM 3361 C CA . PRO A 1 423 ? -6.015 15.970 26.200 1.00 85.00 423 PRO A CA 1
ATOM 3362 C C . PRO A 1 423 ? -4.653 15.626 26.802 1.00 85.00 423 PRO A C 1
ATOM 3364 O O . PRO A 1 423 ? -4.161 14.511 26.618 1.00 85.00 423 PRO A O 1
ATOM 3367 N N . LEU A 1 424 ? -4.086 16.566 27.563 1.00 84.50 424 LEU A N 1
ATOM 3368 C CA . LEU A 1 424 ? -2.800 16.408 28.253 1.00 84.50 424 LEU A CA 1
ATOM 3369 C C . LEU A 1 424 ? -1.613 16.147 27.306 1.00 84.50 424 LEU A C 1
ATOM 3371 O O . LEU A 1 424 ? -0.594 15.614 27.743 1.00 84.50 424 LEU A O 1
ATOM 3375 N N . ASP A 1 425 ? -1.698 16.512 26.027 1.00 83.50 425 ASP A N 1
ATOM 3376 C CA . ASP A 1 425 ? -0.619 16.297 25.056 1.00 83.50 425 ASP A CA 1
ATOM 3377 C C . ASP A 1 425 ? 0.706 16.951 25.469 1.00 83.50 425 ASP A C 1
ATOM 3379 O O . ASP A 1 425 ? 1.763 16.325 25.369 1.00 83.50 425 ASP A O 1
ATOM 3383 N N . THR A 1 426 ? 0.657 18.158 26.025 1.00 79.81 426 THR A N 1
ATOM 3384 C CA . THR A 1 426 ? 1.821 18.853 26.581 1.00 79.81 426 THR A CA 1
ATOM 3385 C C . THR A 1 426 ? 2.479 18.068 27.714 1.00 79.81 426 THR A C 1
ATOM 3387 O O . THR A 1 426 ? 3.699 18.051 27.816 1.00 79.81 426 THR A O 1
ATOM 3390 N N . HIS A 1 427 ? 1.700 17.354 28.523 1.00 78.81 427 HIS A N 1
ATOM 3391 C CA . HIS A 1 427 ? 2.206 16.617 29.680 1.00 78.81 427 HIS A CA 1
ATOM 3392 C C . HIS A 1 427 ? 2.654 15.197 29.308 1.00 78.81 427 HIS A C 1
ATOM 3394 O O . HIS A 1 427 ? 3.601 14.670 29.887 1.00 78.81 427 HIS A O 1
ATOM 3400 N N . LEU A 1 428 ? 1.981 14.571 28.337 1.00 81.94 428 LEU A N 1
ATOM 3401 C CA . LEU A 1 428 ? 2.203 13.177 27.948 1.00 81.94 428 LEU A CA 1
ATOM 3402 C C . LEU A 1 428 ? 3.206 13.021 26.801 1.00 81.94 428 LEU A C 1
ATOM 3404 O O . LEU A 1 428 ? 3.931 12.028 26.755 1.00 81.94 428 LEU A O 1
ATOM 3408 N N . LEU A 1 429 ? 3.246 13.970 25.863 1.00 82.50 429 LEU A N 1
ATOM 3409 C CA . LEU A 1 429 ? 4.070 13.878 24.654 1.00 82.50 429 LEU A CA 1
ATOM 3410 C C . LEU A 1 429 ? 5.279 14.815 24.684 1.00 82.50 429 LEU A C 1
ATOM 3412 O O . LEU A 1 429 ? 6.309 14.483 24.094 1.00 82.50 429 LEU A O 1
ATOM 3416 N N . ASN A 1 430 ? 5.200 15.944 25.396 1.00 73.50 430 ASN A N 1
ATOM 3417 C CA . ASN A 1 430 ? 6.315 16.883 25.553 1.00 73.50 430 ASN A CA 1
ATOM 3418 C C . ASN A 1 430 ? 7.052 16.649 26.879 1.00 73.50 430 ASN A C 1
ATOM 3420 O O . ASN A 1 430 ? 7.285 17.581 27.643 1.00 73.50 430 ASN A O 1
ATOM 3424 N N . LEU A 1 431 ? 7.428 15.392 27.148 1.00 62.47 431 LEU A N 1
ATOM 3425 C CA . LEU A 1 431 ? 8.231 15.046 28.321 1.00 62.47 431 LEU A CA 1
ATOM 3426 C C . LEU A 1 431 ? 9.564 15.799 28.248 1.00 62.47 431 LEU A C 1
ATOM 3428 O O . LEU A 1 431 ? 10.378 15.574 27.350 1.00 62.47 431 LEU A O 1
ATOM 3432 N N . ALA A 1 432 ? 9.732 16.743 29.169 1.00 56.38 432 ALA A N 1
ATOM 3433 C CA . ALA A 1 432 ? 10.828 17.688 29.206 1.00 56.38 432 ALA A CA 1
ATOM 3434 C C . ALA A 1 432 ? 12.175 16.979 29.421 1.00 56.38 432 ALA A C 1
ATOM 3436 O O . ALA A 1 432 ? 12.590 16.711 30.543 1.00 56.38 432 ALA A O 1
ATOM 3437 N N . LEU A 1 433 ? 12.874 16.685 28.326 1.00 52.41 433 LEU A N 1
ATOM 3438 C CA . LEU A 1 433 ? 14.320 16.447 28.345 1.00 52.41 433 LEU A CA 1
ATOM 3439 C C . LEU A 1 433 ? 15.113 17.728 28.032 1.00 52.41 433 LEU A C 1
ATOM 3441 O O . LEU A 1 433 ? 16.332 17.725 28.152 1.00 52.41 433 LEU A O 1
ATOM 3445 N N . GLU A 1 434 ? 14.440 18.826 27.657 1.00 50.78 434 GLU A N 1
ATOM 3446 C CA . GLU A 1 434 ? 15.106 20.031 27.132 1.00 50.78 434 GLU A CA 1
ATOM 3447 C C . GLU A 1 434 ? 14.809 21.342 27.880 1.00 50.78 434 GLU A C 1
ATOM 3449 O O . GLU A 1 434 ? 15.412 22.365 27.554 1.00 50.78 434 GLU A O 1
ATOM 3454 N N . LYS A 1 435 ? 13.951 21.355 28.909 1.00 46.84 435 LYS A N 1
ATOM 3455 C CA . LYS A 1 435 ? 13.778 22.517 29.802 1.00 46.84 435 LYS A CA 1
ATOM 3456 C C . LYS A 1 435 ? 13.462 22.053 31.221 1.00 46.84 435 LYS A C 1
ATOM 3458 O O . LYS A 1 435 ? 12.683 21.125 31.378 1.00 46.84 435 LYS A O 1
ATOM 3463 N N . ASP A 1 436 ? 14.006 22.736 32.225 1.00 48.88 436 ASP A N 1
ATOM 3464 C CA . ASP A 1 436 ? 13.739 22.560 33.666 1.00 48.88 436 ASP A CA 1
ATOM 3465 C C . ASP A 1 436 ? 12.276 22.872 34.080 1.00 48.88 436 ASP A C 1
ATOM 3467 O O . ASP A 1 436 ? 12.028 23.344 35.183 1.00 48.88 436 ASP A O 1
ATOM 3471 N N . ILE A 1 437 ? 11.298 22.668 33.195 1.00 49.34 437 ILE A N 1
ATOM 3472 C CA . ILE A 1 437 ? 9.880 22.909 33.462 1.00 49.34 437 ILE A CA 1
ATOM 3473 C C . ILE A 1 437 ? 9.292 21.580 33.912 1.00 49.34 437 ILE A C 1
ATOM 3475 O O . ILE A 1 437 ? 9.196 20.637 33.116 1.00 49.34 437 ILE A O 1
ATOM 3479 N N . THR A 1 438 ? 8.908 21.479 35.182 1.00 54.12 438 THR A N 1
ATOM 3480 C CA . THR A 1 438 ? 8.126 20.321 35.606 1.00 54.12 438 THR A CA 1
ATOM 3481 C C . THR A 1 438 ? 6.721 20.439 34.993 1.00 54.12 438 THR A C 1
ATOM 3483 O O . THR A 1 438 ? 6.097 21.491 35.114 1.00 54.12 438 THR A O 1
ATOM 3486 N N . PRO A 1 439 ? 6.189 19.399 34.315 1.00 54.31 439 PRO A N 1
ATOM 3487 C CA . PRO A 1 439 ? 4.903 19.485 33.609 1.00 54.31 439 PRO A CA 1
ATOM 3488 C C . PRO A 1 439 ? 3.734 19.945 34.489 1.00 54.31 439 PRO A C 1
ATOM 3490 O O . PRO A 1 439 ? 2.756 20.472 33.987 1.00 54.31 439 PRO A O 1
ATOM 3493 N N . ASN A 1 440 ? 3.833 19.764 35.807 1.00 58.94 440 ASN A N 1
ATOM 3494 C CA . ASN A 1 440 ? 2.771 20.093 36.751 1.00 58.94 440 ASN A CA 1
ATOM 3495 C C . ASN A 1 440 ? 2.752 21.564 37.206 1.00 58.94 440 ASN A C 1
ATOM 3497 O O . ASN A 1 440 ? 1.844 21.933 37.940 1.00 58.94 440 ASN A O 1
ATOM 3501 N N . GLU A 1 441 ? 3.700 22.412 36.788 1.00 59.44 441 GLU A N 1
ATOM 3502 C CA . GLU A 1 441 ? 3.755 23.827 37.209 1.00 59.44 441 GLU A CA 1
ATOM 3503 C C . GLU A 1 441 ? 2.585 24.685 36.696 1.00 59.44 441 GLU A C 1
ATOM 3505 O O . GLU A 1 441 ? 2.244 25.686 37.324 1.00 59.44 441 GLU A O 1
ATOM 3510 N N . GLU A 1 442 ? 1.941 24.299 35.590 1.00 65.81 442 GLU A N 1
ATOM 3511 C CA . GLU A 1 442 ? 0.798 25.034 35.021 1.00 65.81 442 GLU A CA 1
ATOM 3512 C C . GLU A 1 442 ? -0.569 24.524 35.511 1.00 65.81 442 GLU A C 1
ATOM 3514 O O . GLU A 1 442 ? -1.595 25.164 35.267 1.00 65.81 442 GLU A O 1
ATOM 3519 N N . PHE A 1 443 ? -0.616 23.384 36.208 1.00 79.94 443 PHE A N 1
ATOM 3520 C CA . PHE A 1 443 ? -1.871 22.821 36.694 1.00 79.94 443 PHE A CA 1
ATOM 3521 C C . PHE A 1 443 ? -2.303 23.493 37.997 1.00 79.94 443 PHE A C 1
ATOM 3523 O O . PHE A 1 443 ? -1.634 23.386 39.023 1.00 79.94 443 PHE A O 1
ATOM 3530 N N . VAL A 1 444 ? -3.465 24.148 37.968 1.00 82.62 444 VAL A N 1
ATOM 3531 C CA . VAL A 1 444 ? -4.072 24.757 39.154 1.00 82.62 444 VAL A CA 1
ATOM 3532 C C . VAL A 1 444 ? -5.375 24.020 39.473 1.00 82.62 444 VAL A C 1
ATOM 3534 O O . VAL A 1 444 ? -6.329 24.122 38.693 1.00 82.62 444 VAL A O 1
ATOM 3537 N N . PRO A 1 445 ? -5.444 23.268 40.587 1.00 84.44 445 PRO A N 1
ATOM 3538 C CA . PRO A 1 445 ? -6.684 22.632 41.012 1.00 84.44 445 PRO A CA 1
ATOM 3539 C C . PRO A 1 445 ? -7.745 23.683 41.383 1.00 84.44 445 PRO A C 1
ATOM 3541 O O . PRO A 1 445 ? -7.437 24.843 41.658 1.00 84.44 445 PRO A O 1
ATOM 3544 N N . SER A 1 446 ? -9.022 23.289 41.400 1.00 88.19 446 SER A N 1
ATOM 3545 C CA . SER A 1 446 ? -10.086 24.174 41.893 1.00 88.19 446 SER A CA 1
ATOM 3546 C C . SER A 1 446 ? -9.888 24.494 43.376 1.00 88.19 446 SER A C 1
ATOM 3548 O O . SER A 1 446 ? -9.267 23.718 44.099 1.00 88.19 446 SER A O 1
ATOM 3550 N N . GLN A 1 447 ? -10.467 25.601 43.853 1.00 87.81 447 GLN A N 1
ATOM 3551 C CA . GLN A 1 447 ? -10.343 25.994 45.262 1.00 87.81 447 GLN A CA 1
ATOM 3552 C C . GLN A 1 447 ? -10.802 24.882 46.220 1.00 87.81 447 GLN A C 1
ATOM 3554 O O . GLN A 1 447 ? -10.103 24.589 47.177 1.00 87.81 447 GLN A O 1
ATOM 3559 N N . ASP A 1 448 ? -11.904 24.190 45.909 1.00 85.75 448 ASP A N 1
ATOM 3560 C CA . ASP A 1 448 ? -12.397 23.076 46.732 1.00 85.75 448 ASP A CA 1
ATOM 3561 C C . ASP A 1 448 ? -11.375 21.928 46.841 1.00 85.75 448 ASP A C 1
ATOM 3563 O O . ASP A 1 448 ? -11.222 21.313 47.894 1.00 85.75 448 ASP A O 1
ATOM 3567 N N . ILE A 1 449 ? -10.667 21.623 45.747 1.00 86.50 449 ILE A N 1
ATOM 3568 C CA . ILE A 1 449 ? -9.610 20.603 45.734 1.00 86.50 449 ILE A CA 1
ATOM 3569 C C . ILE A 1 449 ? -8.379 21.125 46.480 1.00 86.50 449 ILE A C 1
ATOM 3571 O O . ILE A 1 449 ? -7.751 20.365 47.212 1.00 86.50 449 ILE A O 1
ATOM 3575 N N . GLN A 1 450 ? -8.051 22.410 46.331 1.00 87.06 450 GLN A N 1
ATOM 3576 C CA . GLN A 1 450 ? -6.942 23.042 47.039 1.00 87.06 450 GLN A CA 1
ATOM 3577 C C . GLN A 1 450 ? -7.142 22.990 48.560 1.00 87.06 450 GLN A C 1
ATOM 3579 O O . GLN A 1 450 ? -6.221 22.605 49.273 1.00 87.06 450 GLN A O 1
ATOM 3584 N N . ASP A 1 451 ? -8.357 23.246 49.046 1.00 83.88 451 ASP A N 1
ATOM 3585 C CA . ASP A 1 451 ? -8.691 23.154 50.470 1.00 83.88 451 ASP A CA 1
ATOM 3586 C C . ASP A 1 451 ? -8.523 21.714 51.000 1.00 83.88 451 ASP A C 1
ATOM 3588 O O . ASP A 1 451 ? -8.021 21.494 52.105 1.00 83.88 451 ASP A O 1
ATOM 3592 N N . VAL A 1 452 ? -8.889 20.705 50.194 1.00 82.38 452 VAL A N 1
ATOM 3593 C CA . VAL A 1 452 ? -8.660 19.284 50.519 1.00 82.38 452 VAL A CA 1
ATOM 3594 C C . VAL A 1 452 ? -7.167 18.951 50.531 1.00 82.38 452 VAL A C 1
ATOM 3596 O O . VAL A 1 452 ? -6.708 18.229 51.420 1.00 82.38 452 VAL A O 1
ATOM 3599 N N . LEU A 1 453 ? -6.399 19.468 49.569 1.00 85.12 453 LEU A N 1
ATOM 3600 C CA . LEU A 1 453 ? -4.949 19.283 49.495 1.00 85.12 453 LEU A CA 1
ATOM 3601 C C . LEU A 1 453 ? -4.245 19.878 50.716 1.00 85.12 453 LEU A C 1
ATOM 3603 O O . LEU A 1 453 ? -3.368 19.225 51.284 1.00 85.12 453 LEU A O 1
ATOM 3607 N N . ASP A 1 454 ? -4.633 21.081 51.131 1.00 84.50 454 ASP A N 1
ATOM 3608 C CA . ASP A 1 454 ? -4.041 21.774 52.275 1.00 84.50 454 ASP A CA 1
ATOM 3609 C C . ASP A 1 454 ? -4.388 21.048 53.582 1.00 84.50 454 ASP A C 1
ATOM 3611 O O . ASP A 1 454 ? -3.490 20.741 54.367 1.00 84.50 454 ASP A O 1
ATOM 3615 N N . ALA A 1 455 ? -5.641 20.609 53.754 1.00 81.56 455 ALA A N 1
ATOM 3616 C CA . ALA A 1 455 ? -6.039 19.770 54.887 1.00 81.56 455 ALA A CA 1
ATOM 3617 C C . ALA A 1 455 ? -5.256 18.442 54.954 1.00 81.56 455 ALA A C 1
ATOM 3619 O O . ALA A 1 455 ? -4.895 17.982 56.039 1.00 81.56 455 ALA A O 1
ATOM 3620 N N . CYS A 1 456 ? -4.958 17.827 53.803 1.00 80.12 456 CYS A N 1
ATOM 3621 C CA . CYS A 1 456 ? -4.145 16.611 53.746 1.00 80.12 456 CYS A CA 1
ATOM 3622 C C . CYS A 1 456 ? -2.671 16.874 54.089 1.00 80.12 456 CYS A C 1
ATOM 3624 O O . CYS A 1 456 ? -2.052 16.037 54.745 1.00 80.12 456 CYS A O 1
ATOM 3626 N N . LYS A 1 457 ? -2.106 18.014 53.668 1.00 80.25 457 LYS A N 1
ATOM 3627 C CA . LYS A 1 457 ? -0.707 18.396 53.937 1.00 80.25 457 LYS A CA 1
ATOM 3628 C C . LYS A 1 457 ? -0.476 18.846 55.381 1.00 80.25 457 LYS A C 1
ATOM 3630 O O . LYS A 1 457 ? 0.594 18.593 55.925 1.00 80.25 457 LYS A O 1
ATOM 3635 N N . GLU A 1 458 ? -1.452 19.516 55.992 1.00 77.44 458 GLU A N 1
ATOM 3636 C CA . GLU A 1 458 ? -1.354 20.066 57.353 1.00 77.44 458 GLU A CA 1
ATOM 3637 C C . GLU A 1 458 ? -1.695 19.049 58.456 1.00 77.44 458 GLU A C 1
ATOM 3639 O O . GLU A 1 458 ? -1.444 19.303 59.637 1.00 77.44 458 GLU A O 1
ATOM 3644 N N . SER A 1 459 ? -2.248 17.886 58.102 1.00 71.00 459 SER A N 1
ATOM 3645 C CA . SER A 1 459 ? -2.607 16.853 59.075 1.00 71.00 459 SER A CA 1
ATOM 3646 C C . SER A 1 459 ? -1.376 16.243 59.761 1.00 71.00 459 SER A C 1
ATOM 3648 O O . SER A 1 459 ? -0.539 15.609 59.123 1.00 71.00 459 SER A O 1
ATOM 3650 N N . ILE A 1 460 ? -1.326 16.356 61.093 1.00 62.69 460 ILE A N 1
ATOM 3651 C CA . ILE A 1 460 ? -0.298 15.754 61.968 1.00 62.69 460 ILE A CA 1
ATOM 3652 C C . ILE A 1 460 ? -0.651 14.292 62.332 1.00 62.69 460 ILE A C 1
ATOM 3654 O O . ILE A 1 460 ? 0.157 13.574 62.917 1.00 62.69 460 ILE A O 1
ATOM 3658 N N . GLU A 1 461 ? -1.863 13.826 62.007 1.00 64.62 461 GLU A N 1
ATOM 3659 C CA . GLU A 1 461 ? -2.298 12.456 62.298 1.00 64.62 461 GLU A CA 1
ATOM 3660 C C . GLU A 1 461 ? -1.550 11.420 61.438 1.00 64.62 461 GLU A C 1
ATOM 3662 O O . GLU A 1 461 ? -1.443 11.582 60.223 1.00 64.62 461 GLU A O 1
ATOM 3667 N N . GLU A 1 462 ? -1.109 10.311 62.053 1.00 60.31 462 GLU A N 1
ATOM 3668 C CA . GLU A 1 462 ? -0.489 9.163 61.355 1.00 60.31 462 GLU A CA 1
ATOM 3669 C C . GLU A 1 462 ? -1.429 8.508 60.323 1.00 60.31 462 GLU A C 1
ATOM 3671 O O . GLU A 1 462 ? -0.984 7.747 59.465 1.00 60.31 462 GLU A O 1
ATOM 3676 N N . SER A 1 463 ? -2.741 8.766 60.399 1.00 64.62 463 SER A N 1
ATOM 3677 C CA . SER A 1 463 ? -3.723 8.266 59.432 1.00 64.62 463 SER A CA 1
ATOM 3678 C C . SER A 1 463 ? -4.895 9.240 59.256 1.00 64.62 463 SER A C 1
ATOM 3680 O O . SER A 1 463 ? -5.941 9.040 59.888 1.00 64.62 463 SER A O 1
ATOM 3682 N N . PRO A 1 464 ? -4.749 10.293 58.427 1.00 69.25 464 PRO A N 1
ATOM 3683 C CA . PRO A 1 464 ? -5.803 11.279 58.227 1.00 69.25 464 PRO A CA 1
ATOM 3684 C C . PRO A 1 464 ? -7.068 10.623 57.683 1.00 69.25 464 PRO A C 1
ATOM 3686 O O . PRO A 1 464 ? -7.031 9.781 56.777 1.00 69.25 464 PRO A O 1
ATOM 3689 N N . SER A 1 465 ? -8.206 11.025 58.245 1.00 76.69 465 SER A N 1
ATOM 3690 C CA . SER A 1 465 ? -9.507 10.573 57.772 1.00 76.69 465 SER A CA 1
ATOM 3691 C C . SER A 1 465 ? -10.107 11.562 56.773 1.00 76.69 465 SER A C 1
ATOM 3693 O O . SER A 1 465 ? -10.317 12.723 57.116 1.00 76.69 465 SER A O 1
ATOM 3695 N N . ILE A 1 466 ? -10.415 11.105 55.560 1.00 78.06 466 ILE A N 1
ATOM 3696 C CA . ILE A 1 466 ? -11.041 11.912 54.505 1.00 78.06 466 ILE A CA 1
ATOM 3697 C C . ILE A 1 466 ? -12.484 11.463 54.319 1.00 78.06 466 ILE A C 1
ATOM 3699 O O . ILE A 1 466 ? -12.771 10.266 54.233 1.00 78.06 466 ILE A O 1
ATOM 3703 N N . GLN A 1 467 ? -13.403 12.423 54.237 1.00 79.19 467 GLN A N 1
ATOM 3704 C CA . GLN A 1 467 ? -14.792 12.150 53.889 1.00 79.19 467 GLN A CA 1
ATOM 3705 C C . GLN A 1 467 ? -15.027 12.341 52.395 1.00 79.19 467 GLN A C 1
ATOM 3707 O O . GLN A 1 467 ? -14.818 13.423 51.856 1.00 79.19 467 GLN A O 1
ATOM 3712 N N . VAL A 1 468 ? -15.510 11.289 51.737 1.00 76.31 468 VAL A N 1
ATOM 3713 C CA . VAL A 1 468 ? -15.947 11.338 50.338 1.00 76.31 468 VAL A CA 1
ATOM 3714 C C . VAL A 1 468 ? -17.398 10.873 50.286 1.00 76.31 468 VAL A C 1
ATOM 3716 O O . VAL A 1 468 ? -17.713 9.709 50.553 1.00 76.31 468 VAL A O 1
ATOM 3719 N N . GLY A 1 469 ? -18.306 11.803 49.985 1.00 80.50 469 GLY A N 1
ATOM 3720 C CA . GLY A 1 469 ? -19.745 11.563 50.080 1.00 80.50 469 GLY A CA 1
ATOM 3721 C C . GLY A 1 469 ? -20.166 11.237 51.518 1.00 80.50 469 GLY A C 1
ATOM 3722 O O . GLY A 1 469 ? -19.932 12.023 52.428 1.00 80.50 469 GLY A O 1
ATOM 3723 N N . GLY A 1 470 ? -20.797 10.077 51.726 1.00 83.88 470 GLY A N 1
ATOM 3724 C CA . GLY A 1 470 ? -21.239 9.610 53.050 1.00 83.88 470 GLY A CA 1
ATOM 3725 C C . GLY A 1 470 ? -20.269 8.664 53.769 1.00 83.88 470 GLY A C 1
ATOM 3726 O O . GLY A 1 470 ? -20.663 8.049 54.757 1.00 83.88 470 GLY A O 1
ATOM 3727 N N . SER A 1 471 ? -19.051 8.467 53.254 1.00 86.25 471 SER A N 1
ATOM 3728 C CA . SER A 1 471 ? -18.079 7.497 53.785 1.00 86.25 471 SER A CA 1
ATOM 3729 C C . SER A 1 471 ? -16.788 8.173 54.241 1.00 86.25 471 SER A C 1
ATOM 3731 O O . SER A 1 471 ? -16.305 9.095 53.587 1.00 86.25 471 SER A O 1
ATOM 3733 N N . THR A 1 472 ? -16.221 7.678 55.344 1.00 85.75 472 THR A N 1
ATOM 3734 C CA . THR A 1 472 ? -14.938 8.132 55.898 1.00 85.75 472 THR A CA 1
ATOM 3735 C C . THR A 1 472 ? -13.852 7.100 55.599 1.00 85.75 472 THR A C 1
ATOM 3737 O O . THR A 1 472 ? -13.985 5.939 55.989 1.00 85.75 472 THR A O 1
ATOM 3740 N N . TYR A 1 473 ? -12.768 7.526 54.958 1.00 84.75 473 TYR A N 1
ATOM 3741 C CA . TYR A 1 473 ? -11.609 6.702 54.613 1.00 84.75 473 TYR A CA 1
ATOM 3742 C C . TYR A 1 473 ? -10.419 7.107 55.474 1.00 84.75 473 TYR A C 1
ATOM 3744 O O . TYR A 1 473 ? -10.165 8.295 55.616 1.00 84.75 473 TYR A O 1
ATOM 3752 N N . LYS A 1 474 ? -9.692 6.140 56.040 1.00 86.81 474 LYS A N 1
ATOM 3753 C CA . LYS A 1 474 ? -8.415 6.388 56.722 1.00 86.81 474 LYS A CA 1
ATOM 3754 C C . LYS A 1 474 ? -7.290 6.028 55.770 1.00 86.81 474 LYS A C 1
ATOM 3756 O O . LYS A 1 474 ? -7.260 4.890 55.309 1.00 86.81 474 LYS A O 1
ATOM 3761 N N . LEU A 1 475 ? -6.424 6.989 55.481 1.00 84.69 475 LEU A N 1
ATOM 3762 C CA . LEU A 1 475 ? -5.294 6.793 54.583 1.00 84.69 475 LEU A CA 1
ATOM 3763 C C . LEU A 1 475 ? -4.017 6.595 55.390 1.00 84.69 475 LEU A C 1
ATOM 3765 O O . LEU A 1 475 ? -3.827 7.270 56.399 1.00 84.69 475 LEU A O 1
ATOM 3769 N N . ASP A 1 476 ? -3.152 5.692 54.943 1.00 86.69 476 ASP A N 1
ATOM 3770 C CA . ASP A 1 476 ? -1.765 5.671 55.406 1.00 86.69 476 ASP A CA 1
ATOM 3771 C C . ASP A 1 476 ? -0.945 6.812 54.769 1.00 86.69 476 ASP A C 1
ATOM 3773 O O . ASP A 1 476 ? -1.434 7.577 53.931 1.00 86.69 476 ASP A O 1
ATOM 3777 N N . GLU A 1 477 ? 0.313 6.945 55.188 1.00 85.31 477 GLU A N 1
ATOM 3778 C CA . GLU A 1 477 ? 1.225 7.984 54.703 1.00 85.31 477 GLU A CA 1
ATOM 3779 C C . GLU A 1 477 ? 1.402 7.953 53.174 1.00 85.31 477 GLU A C 1
ATOM 3781 O O . GLU A 1 477 ? 1.275 8.984 52.512 1.00 85.31 477 GLU A O 1
ATOM 3786 N N . ALA A 1 478 ? 1.621 6.769 52.597 1.00 87.00 478 ALA A N 1
ATOM 3787 C CA . ALA A 1 478 ? 1.856 6.618 51.164 1.00 87.00 478 ALA A CA 1
ATOM 3788 C C . ALA A 1 478 ? 0.593 6.921 50.344 1.00 87.00 478 ALA A C 1
ATOM 3790 O O . ALA A 1 478 ? 0.669 7.549 49.288 1.00 87.00 478 ALA A O 1
ATOM 3791 N N . GLN A 1 479 ? -0.577 6.510 50.834 1.00 87.94 479 GLN A N 1
ATOM 3792 C CA . GLN A 1 479 ? -1.876 6.794 50.228 1.00 87.94 479 GLN A CA 1
ATOM 3793 C C . GLN A 1 479 ? -2.217 8.285 50.287 1.00 87.94 479 GLN A C 1
ATOM 3795 O O . GLN A 1 479 ? -2.731 8.831 49.310 1.00 87.94 479 GLN A O 1
ATOM 3800 N N . ARG A 1 480 ? -1.915 8.954 51.406 1.00 86.50 480 ARG A N 1
ATOM 3801 C CA . ARG A 1 480 ? -2.075 10.406 51.552 1.00 86.50 480 ARG A CA 1
ATOM 3802 C C . ARG A 1 480 ? -1.193 11.147 50.552 1.00 86.50 480 ARG A C 1
ATOM 3804 O O . ARG A 1 480 ? -1.691 12.005 49.828 1.00 86.50 480 ARG A O 1
ATOM 3811 N N . ASP A 1 481 ? 0.085 10.797 50.473 1.00 86.69 481 ASP A N 1
ATOM 3812 C CA . ASP A 1 481 ? 1.030 11.458 49.570 1.00 86.69 481 ASP A CA 1
ATOM 3813 C C . ASP A 1 481 ? 0.676 11.195 48.097 1.00 86.69 481 ASP A C 1
ATOM 3815 O O . ASP A 1 481 ? 0.730 12.106 47.266 1.00 86.69 481 ASP A O 1
ATOM 3819 N N . ALA A 1 482 ? 0.225 9.978 47.775 1.00 88.94 482 ALA A N 1
ATOM 3820 C CA . ALA A 1 482 ? -0.291 9.638 46.452 1.00 88.94 482 ALA A CA 1
ATOM 3821 C C . ALA A 1 482 ? -1.540 10.454 46.091 1.00 88.94 482 ALA A C 1
ATOM 3823 O O . ALA A 1 482 ? -1.638 10.934 44.963 1.00 88.94 482 ALA A O 1
ATOM 3824 N N . LEU A 1 483 ? -2.470 10.650 47.032 1.00 88.06 483 LEU A N 1
ATOM 3825 C CA . LEU A 1 483 ? -3.665 11.468 46.824 1.00 88.06 483 LEU A CA 1
ATOM 3826 C C . LEU A 1 483 ? -3.310 12.944 46.613 1.00 88.06 483 LEU A C 1
ATOM 3828 O O . LEU A 1 483 ? -3.820 13.565 45.682 1.00 88.06 483 LEU A O 1
ATOM 3832 N N . VAL A 1 484 ? -2.418 13.491 47.445 1.00 86.94 484 VAL A N 1
ATOM 3833 C CA . VAL A 1 484 ? -1.937 14.875 47.316 1.00 86.94 484 VAL A CA 1
ATOM 3834 C C . VAL A 1 484 ? -1.280 15.089 45.955 1.00 86.94 484 VAL A C 1
ATOM 3836 O O . VAL A 1 484 ? -1.553 16.086 45.289 1.00 86.94 484 VAL A O 1
ATOM 3839 N N . ASN A 1 485 ? -0.457 14.140 45.512 1.00 87.06 485 ASN A N 1
ATOM 3840 C CA . ASN A 1 485 ? 0.168 14.195 44.197 1.00 87.06 485 ASN A CA 1
ATOM 3841 C C . ASN A 1 485 ? -0.881 14.117 43.074 1.00 87.06 485 ASN A C 1
ATOM 3843 O O . ASN A 1 485 ? -0.874 14.968 42.190 1.00 87.06 485 ASN A O 1
ATOM 3847 N N . ALA A 1 486 ? -1.813 13.161 43.149 1.00 88.88 486 ALA A N 1
ATOM 3848 C CA . ALA A 1 486 ? -2.840 12.923 42.132 1.00 88.88 486 ALA A CA 1
ATOM 3849 C C . ALA A 1 486 ? -3.816 14.085 41.936 1.00 88.88 486 ALA A C 1
ATOM 3851 O O . ALA A 1 486 ? -4.251 14.337 40.816 1.00 88.88 486 ALA A O 1
ATOM 3852 N N . LEU A 1 487 ? -4.178 14.779 43.015 1.00 88.69 487 LEU A N 1
ATOM 3853 C CA . LEU A 1 487 ? -5.092 15.920 42.962 1.00 88.69 487 LEU A CA 1
ATOM 3854 C C . LEU A 1 487 ? -4.378 17.246 42.671 1.00 88.69 487 LEU A C 1
ATOM 3856 O O . LEU A 1 487 ? -5.025 18.196 42.237 1.00 88.69 487 LEU A O 1
ATOM 3860 N N . GLY A 1 488 ? -3.069 17.322 42.924 1.00 85.31 488 GLY A N 1
ATOM 3861 C CA . GLY A 1 488 ? -2.254 18.521 42.716 1.00 85.31 488 GLY A CA 1
ATOM 3862 C C . GLY A 1 488 ? -1.510 18.571 41.380 1.00 85.31 488 GLY A C 1
ATOM 3863 O O . GLY A 1 488 ? -0.756 19.512 41.159 1.00 85.31 488 GLY A O 1
ATOM 3864 N N . SER A 1 489 ? -1.685 17.577 40.510 1.00 84.94 489 SER A N 1
ATOM 3865 C CA . SER A 1 489 ? -0.907 17.413 39.280 1.00 84.94 489 SER A CA 1
ATOM 3866 C C . SER A 1 489 ? -1.809 17.152 38.078 1.00 84.94 489 SER A C 1
ATOM 3868 O O . SER A 1 489 ? -2.822 16.468 38.198 1.00 84.94 489 SER A O 1
ATOM 3870 N N . ALA A 1 490 ? -1.403 17.613 36.894 1.00 83.50 490 ALA A N 1
ATOM 3871 C CA . ALA A 1 490 ? -2.095 17.276 35.648 1.00 83.50 490 ALA A CA 1
ATOM 3872 C C . ALA A 1 490 ? -1.907 15.800 35.262 1.00 83.50 490 ALA A C 1
ATOM 3874 O O . ALA A 1 490 ? -2.809 15.185 34.690 1.00 83.50 490 ALA A O 1
ATOM 3875 N N . VAL A 1 491 ? -0.740 15.225 35.575 1.00 84.88 491 VAL A N 1
ATOM 3876 C CA . VAL A 1 491 ? -0.446 13.798 35.396 1.00 84.88 491 VAL A CA 1
ATOM 3877 C C . VAL A 1 491 ? 0.277 13.269 36.633 1.00 84.88 491 VAL A C 1
ATOM 3879 O O . VAL A 1 491 ? 1.299 13.819 37.045 1.00 84.88 491 VAL A O 1
ATOM 3882 N N . SER A 1 492 ? -0.216 12.155 37.181 1.00 86.50 492 SER A N 1
ATOM 3883 C CA . SER A 1 492 ? 0.403 11.452 38.311 1.00 86.50 492 SER A CA 1
ATOM 3884 C C . SER A 1 492 ? 0.498 9.955 38.056 1.00 86.50 492 SER A C 1
ATOM 3886 O O . SER A 1 492 ? -0.409 9.341 37.496 1.00 86.50 492 SER A O 1
ATOM 3888 N N . LEU A 1 493 ? 1.594 9.355 38.521 1.00 87.06 493 LEU A N 1
ATOM 3889 C CA . LEU A 1 493 ? 1.803 7.912 38.525 1.00 87.06 493 LEU A CA 1
ATOM 3890 C C . LEU A 1 493 ? 1.694 7.397 39.963 1.00 87.06 493 LEU A C 1
ATOM 3892 O O . LEU A 1 493 ? 2.553 7.692 40.790 1.00 87.06 493 LEU A O 1
ATOM 3896 N N . ILE A 1 494 ? 0.658 6.607 40.246 1.00 89.62 494 ILE A N 1
ATOM 3897 C CA . ILE A 1 494 ? 0.493 5.918 41.531 1.00 89.62 494 ILE A CA 1
ATOM 3898 C C . ILE A 1 494 ? 0.839 4.445 41.327 1.00 89.62 494 ILE A C 1
ATOM 3900 O O . ILE A 1 494 ? 0.157 3.738 40.585 1.00 89.62 494 ILE A O 1
ATOM 3904 N N . GLN A 1 495 ? 1.894 3.973 41.988 1.00 89.50 495 GLN A N 1
ATOM 3905 C CA . GLN A 1 495 ? 2.312 2.577 41.920 1.00 89.50 495 GLN A CA 1
ATOM 3906 C C . GLN A 1 495 ? 1.887 1.832 43.190 1.00 89.50 495 GLN A C 1
ATOM 3908 O O . GLN A 1 495 ? 2.499 1.989 44.242 1.00 89.50 495 GLN A O 1
ATOM 3913 N N . GLY A 1 496 ? 0.848 1.003 43.073 1.00 89.56 496 GLY A N 1
ATOM 3914 C CA . GLY A 1 496 ? 0.396 0.107 44.139 1.00 89.56 496 GLY A CA 1
ATOM 3915 C C . GLY A 1 496 ? 0.922 -1.319 43.929 1.00 89.56 496 GLY A C 1
ATOM 3916 O O . GLY A 1 496 ? 0.548 -1.941 42.929 1.00 89.56 496 GLY A O 1
ATOM 3917 N N . PRO A 1 497 ? 1.791 -1.863 44.803 1.00 88.50 497 PRO A N 1
ATOM 3918 C CA . PRO A 1 497 ? 2.097 -3.293 44.793 1.00 88.50 497 PRO A CA 1
ATOM 3919 C C . PRO A 1 497 ? 0.843 -4.117 45.150 1.00 88.50 497 PRO A C 1
ATOM 3921 O O . PRO A 1 497 ? -0.103 -3.567 45.702 1.00 88.50 497 PRO A O 1
ATOM 3924 N N . PRO A 1 498 ? 0.803 -5.431 44.855 1.00 88.19 498 PRO A N 1
ATOM 3925 C CA . PRO A 1 498 ? -0.335 -6.267 45.228 1.00 88.19 498 PRO A CA 1
ATOM 3926 C C . PRO A 1 498 ? -0.539 -6.298 46.748 1.00 88.19 498 PRO A C 1
ATOM 3928 O O . PRO A 1 498 ? 0.329 -6.787 47.475 1.00 88.19 498 PRO A O 1
ATOM 3931 N N . GLY A 1 499 ? -1.698 -5.824 47.197 1.00 70.31 499 GLY A N 1
ATOM 3932 C CA . GLY A 1 499 ? -2.028 -5.595 48.605 1.00 70.31 499 GLY A CA 1
ATOM 3933 C C . GLY A 1 499 ? -2.480 -4.161 48.801 1.00 70.31 499 GLY A C 1
ATOM 3934 O O . GLY A 1 499 ? -2.595 -3.780 49.983 1.00 70.31 499 GLY A O 1
#